Protein 1XKS (pdb70)

Foldseek 3Di:
DFDFWDKADAAEDDDPVVVCLLVVDDLVFAWFKDCDQVQKIWIQGAFKIKIWGRHNDPDDVVTDIAIAGHDDDPDRFYNQQKEWAADCCQRIKIWGAGQQFKIWIGNHVVDRVDIAIDGDVWGWDHWYQAPLRWIWIATQLQFIKIWDQDPVRDIDIDTADVRNGHVRFGWQDWDADHVQQKIWTQGFQWIWIWHDDNPHTDTFEIDRVCVVCLCVVLCVPCVVPPPSVVQSVQKDKGWHEWDAAPLGIWIWMWMWHVPDVQIKIWIWIKGWHDDGHDTDNDIDIDTAPPIGGCDDPVPPDWYWEQLHRPQQWIWIDDFFWIWIGGTDPNPRGDDTDIGTQHPDSKTFNYWYYHPSWTWTQMSVRGIITIDTPD

Organism: Homo sapiens (NCBI:txid9606)

CATH classification: 2.130.10.10

Nearest PDB structures (foldseek):
  7tbj-assembly1_S1  TM=1.003E+00  e=4.739E-74  Homo sapiens
  1xks-assembly1_A  TM=1.003E+00  e=6.433E-74  Homo sapiens
  6lk8-assembly1_J  TM=9.858E-01  e=8.945E-57  Xenopus laevis
  6lk8-assembly1_j  TM=9.858E-01  e=8.945E-57  Xenopus laevis
  7wb4-assembly1_P  TM=9.899E-01  e=2.021E-56  Xenopus laevis

InterPro domains:
  IPR007187 Nucleoporin, Nup133/Nup155-like, C-terminal [PF03177] (739-1062)
  IPR015943 WD40/YVTN repeat-like-containing domain superfamily [G3DSA:2.130.10.10] (65-477)
  IPR037624 Nuclear pore complex protein Nup133-like [PTHR13405] (44-1151)

Solvent-accessible surface area: 17121 Å² total; per-residue (Å²): 146,26,119,50,1,38,55,107,97,32,32,28,108,32,26,114,73,0,86,102,6,18,116,121,19,126,71,78,32,81,9,32,17,34,16,28,95,44,10,20,0,0,0,5,2,106,100,56,0,2,0,4,83,2,29,111,43,104,84,118,183,94,76,31,32,55,59,2,102,4,7,116,29,143,115,118,31,6,3,67,1,3,5,4,14,71,79,159,50,138,50,2,12,0,0,1,1,2,67,81,1,38,2,20,22,0,70,16,0,41,25,48,140,85,77,47,99,27,164,45,182,73,66,5,19,40,9,28,27,8,52,41,40,0,0,0,0,0,1,46,16,9,26,0,2,0,0,29,30,80,132,93,27,154,20,71,68,51,62,0,51,137,4,119,11,143,149,72,56,65,16,32,10,19,21,47,6,192,82,141,32,2,0,8,3,0,5,36,24,24,0,9,24,7,75,14,72,86,69,49,16,145,37,22,10,60,15,58,0,46,189,38,0,108,79,49,0,4,72,47,36,11,24,119,93,127,79,20,121,82,10,64,99,38,25,48,16,72,5,37,5,0,57,35,2,69,56,17,0,0,0,0,1,0,0,8,24,86,80,32,144,103,26,43,8,40,2,0,1,0,7,5,41,39,77,55,66,141,49,59,142,74,34,63,33,49,51,9,98,26,52,31,92,64,138,40,84,132,110,11,114,12,84,2,11,24,20,58,94,73,32,21,1,0,7,0,28,28,128,50,4,0,17,1,2,12,0,13,126,22,93,62,26,50,61,71,18,102,10,74,11,82,56,173,59,23,15,10,21,8,18,10,28,11,82,36,39,11,0,1,0,0,54,84,58,4,5,5,6,2,44,34,126,135

Secondary structure (DSSP, 8-state):
--SSEEEEE-SSPPPHHHHHHHHH--TTS-EEEEE-TTSEEEEEETTEEEEEE--SS--GGG--EEEEEPPP-SSPP-GGGEEEEE---TTEEEEEE-TT-EEEEES-TT-TT--EEEE----EEEEEEETTTEEEEEETT--EEEEEE-TTS-EEEEEPTT--------EEEEEEETTTTEEEEEESSEEEEEEE-SS-EEEEEEEEHHHHHHHHHHHHHHTTSTTHHHHHTT-EEEEEEEEEETTEEEEEEEEE-TTSSS-BEEEEEEEE--BTTB--S-EEEEE-S--PBP--GGG---EEE---SSSSEEEEE-SSEEEEEE-TT-TTPPPPEEEE--GGG--EEEEEEETTEEEEEETTTEEEEEEE--

Structure (mmCIF, N/CA/C/O backbone):
data_1XKS
#
_entry.id   1XKS
#
_cell.length_a   84.588
_cell.length_b   84.588
_cell.length_c   139.048
_cell.angle_alpha   90.00
_cell.angle_beta   90.00
_cell.angle_gamma   90.00
#
_symmetry.space_group_name_H-M   'P 43 21 2'
#
loop_
_entity.id
_entity.type
_entity.pdbx_description
1 polymer 'Nuclear pore complex protein Nup133'
2 water water
#
loop_
_atom_site.group_PDB
_atom_site.id
_atom_site.type_symbol
_atom_site.label_atom_id
_atom_site.label_alt_id
_atom_site.label_comp_id
_atom_site.label_asym_id
_atom_site.label_entity_id
_atom_site.label_seq_id
_atom_site.pdbx_PDB_ins_code
_atom_site.Cartn_x
_atom_site.Cartn_y
_atom_site.Cartn_z
_atom_site.occupancy
_atom_site.B_iso_or_equiv
_atom_site.auth_seq_id
_atom_site.auth_comp_id
_atom_site.auth_asym_id
_atom_site.auth_atom_id
_atom_site.pdbx_PDB_model_num
ATOM 1 N N . GLU A 1 11 ? -35.392 31.995 49.336 1.00 133.52 75 GLU A N 1
ATOM 2 C CA . GLU A 1 11 ? -34.310 30.999 49.572 1.00 126.55 75 GLU A CA 1
ATOM 3 C C . GLU A 1 11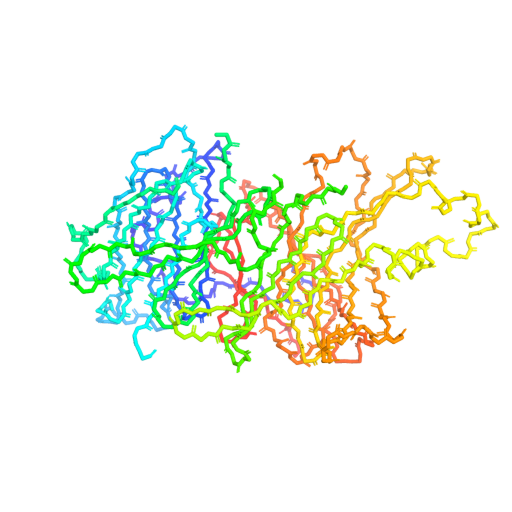 ? -32.919 31.538 49.104 1.00 123.62 75 GLU A C 1
ATOM 4 O O . GLU A 1 11 ? -32.763 32.757 48.913 1.00 126.24 75 GLU A O 1
ATOM 6 N N . SER A 1 12 ? -31.920 30.634 48.981 1.00 116.13 76 SER A N 1
ATOM 7 C CA . SER A 1 12 ? -30.688 30.915 48.233 1.00 110.68 76 SER A CA 1
ATOM 8 C C . SER A 1 12 ? -30.972 30.786 46.733 1.00 112.72 76 SER A C 1
ATOM 9 O O . SER A 1 12 ? -31.951 30.180 46.310 1.00 115.40 76 SER A O 1
ATOM 12 N N . VAL A 1 13 ? -30.110 31.361 45.917 1.00 110.26 77 VAL A N 1
ATOM 13 C CA . VAL A 1 13 ? -30.356 31.352 44.487 1.00 113.62 77 VAL A CA 1
ATOM 14 C C . VAL A 1 13 ? -29.886 30.033 43.843 1.00 109.37 77 VAL A C 1
ATOM 15 O O . VAL A 1 13 ? -30.624 29.365 43.110 1.00 111.40 77 VAL A O 1
ATOM 19 N N . ASN A 1 14 ? -28.645 29.671 44.147 1.00 100.64 78 ASN A N 1
ATOM 20 C CA . ASN A 1 14 ? -27.994 28.585 43.457 1.00 97.47 78 ASN A CA 1
ATOM 21 C C . ASN A 1 14 ? -27.802 27.360 44.316 1.00 90.77 78 ASN A C 1
ATOM 22 O O . ASN A 1 14 ? -27.309 26.356 43.828 1.00 90.76 78 ASN A O 1
ATOM 27 N N . TYR A 1 15 ? -28.227 27.422 45.571 1.00 85.24 79 TYR A N 1
ATOM 28 C CA . TYR A 1 15 ? -27.918 26.349 46.514 1.00 78.97 79 TYR A CA 1
ATOM 29 C C . TYR A 1 15 ? -29.105 25.952 47.331 1.00 80.46 79 TYR A C 1
ATOM 30 O O . TYR A 1 15 ? -29.887 26.802 47.737 1.00 82.25 79 TYR A O 1
ATOM 39 N N . ASP A 1 16 ? -29.219 24.648 47.590 1.00 81.58 80 ASP A N 1
ATOM 40 C CA . ASP A 1 16 ? -30.123 24.153 48.620 1.00 81.43 80 ASP A CA 1
ATOM 41 C C . ASP A 1 16 ? -29.326 24.069 49.928 1.00 76.19 80 ASP A C 1
ATOM 42 O O . ASP A 1 16 ? -28.218 23.533 49.977 1.00 69.73 80 ASP A O 1
ATOM 47 N N . VAL A 1 17 ? -29.956 24.561 50.987 1.00 73.87 81 VAL A N 1
ATOM 48 C CA . VAL A 1 17 ? -29.413 24.544 52.284 1.00 68.13 81 VAL A CA 1
ATOM 49 C C . VAL A 1 17 ? -30.391 23.752 53.126 1.00 67.19 81 VAL A C 1
ATOM 50 O O . VAL A 1 17 ? -31.430 24.253 53.518 1.00 68.40 81 VAL A O 1
ATOM 54 N N . LYS A 1 18 ? -30.048 22.506 53.420 1.00 64.69 82 LYS A N 1
ATOM 55 C CA . LYS A 1 18 ? -30.939 21.666 54.209 1.00 62.59 82 LYS A CA 1
ATOM 56 C C . LYS A 1 18 ? -30.281 20.755 55.198 1.00 59.34 82 LYS A C 1
ATOM 57 O O . LYS A 1 18 ? -29.066 20.454 55.138 1.00 56.60 82 LYS A O 1
ATOM 63 N N . THR A 1 19 ? -3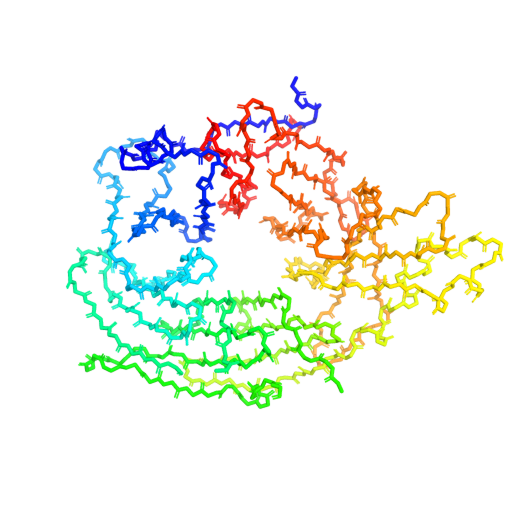1.115 20.322 56.121 1.00 57.10 83 THR A N 1
ATOM 64 C CA . THR A 1 19 ? -30.721 19.404 57.125 1.00 57.31 83 THR A CA 1
ATOM 65 C C . THR A 1 19 ? -29.901 18.269 56.558 1.00 53.87 83 THR A C 1
ATOM 66 O O . THR A 1 19 ? -30.264 17.642 55.577 1.00 55.98 83 THR A O 1
ATOM 70 N N . PHE A 1 20 ? -28.750 18.043 57.187 1.00 52.38 84 PHE A N 1
ATOM 71 C CA . PHE A 1 20 ? -27.861 16.962 56.781 1.00 49.27 84 PHE A CA 1
ATOM 72 C C . PHE A 1 20 ? -27.933 15.913 57.895 1.00 49.24 84 PHE A C 1
ATOM 73 O O . PHE A 1 20 ? -27.819 16.282 59.059 1.00 46.37 84 PHE A O 1
ATOM 81 N N . GLY A 1 21 ? -28.158 14.658 57.516 1.00 50.52 85 GLY A N 1
ATOM 82 C CA . GLY A 1 21 ? -28.158 13.558 58.439 1.00 53.77 85 GLY A CA 1
ATOM 83 C C . GLY A 1 21 ? -29.524 13.460 59.119 1.00 56.29 85 GLY A C 1
ATOM 84 O O . GLY A 1 21 ? -30.499 14.176 58.809 1.00 56.89 85 GLY A O 1
ATOM 85 N N . SER A 1 22 ? -29.557 12.603 60.090 1.00 57.56 86 SER A N 1
ATOM 86 C CA . SER A 1 22 ? -30.761 12.324 60.836 1.00 60.46 86 SER A CA 1
ATOM 87 C C . SER A 1 22 ? -30.896 13.267 62.028 1.00 59.74 86 SER A C 1
ATOM 88 O O . SER A 1 22 ? -30.024 14.116 62.255 1.00 59.67 86 SER A O 1
ATOM 91 N N . SER A 1 23 ? -31.990 13.099 62.773 1.00 60.78 87 SER A N 1
ATOM 92 C CA . SER A 1 23 ? -32.336 13.913 63.917 1.00 61.19 87 SER A CA 1
ATOM 93 C C . SER A 1 23 ? -31.120 13.865 64.821 1.00 60.68 87 SER A C 1
ATOM 94 O O . SER A 1 23 ? -30.435 12.838 64.907 1.00 61.42 87 SER A O 1
ATOM 97 N N . LEU A 1 24 ? -30.822 15.003 65.430 1.00 62.22 88 LEU A N 1
ATOM 98 C CA . LEU A 1 24 ? -29.716 15.111 66.325 1.00 60.68 88 LEU A CA 1
ATOM 99 C C . LEU A 1 24 ? -30.040 14.356 67.626 1.00 62.82 88 LEU A C 1
ATOM 100 O O . LEU A 1 24 ? -31.219 14.193 68.007 1.00 64.29 88 LEU A O 1
ATOM 105 N N . PRO A 1 25 ? -28.985 13.911 68.320 1.00 59.91 89 PRO A N 1
ATOM 106 C CA . PRO A 1 25 ? -29.053 13.270 69.616 1.00 62.77 89 PRO A CA 1
ATOM 107 C C . PRO A 1 25 ? -29.792 14.196 70.634 1.00 69.70 89 PRO A C 1
ATOM 108 O O . PRO A 1 25 ? -29.680 15.447 70.576 1.00 67.18 89 PRO A O 1
ATOM 112 N N . VAL A 1 26 ? -30.530 13.581 71.547 1.00 74.12 90 VAL A N 1
ATOM 113 C CA . VAL A 1 26 ? -31.323 14.311 72.520 1.00 82.98 90 VAL A CA 1
ATOM 114 C C . VAL A 1 26 ? -30.440 15.305 73.287 1.00 84.63 90 VAL A C 1
ATOM 115 O O . VAL A 1 26 ? -30.818 16.466 73.504 1.00 85.64 90 VAL A O 1
ATOM 119 N N . LYS A 1 27 ? -29.243 14.837 73.662 1.00 83.77 91 LYS A N 1
ATOM 120 C CA . LYS A 1 27 ? -28.275 15.663 74.390 1.00 85.20 91 LYS A CA 1
ATOM 121 C C . LYS A 1 27 ? -27.874 16.915 73.621 1.00 81.72 91 LYS A C 1
ATOM 122 O O . LYS A 1 27 ? -27.658 17.964 74.188 1.00 81.37 91 LYS A O 1
ATOM 128 N N . VAL A 1 28 ? -27.798 16.794 72.303 1.00 77.15 92 VAL A N 1
ATOM 129 C CA . VAL A 1 28 ? -27.421 17.941 71.488 1.00 75.32 92 VAL A CA 1
ATOM 130 C C . VAL A 1 28 ? -28.582 18.922 71.375 1.00 82.88 92 VAL A C 1
ATOM 131 O O . VAL A 1 28 ? -28.400 20.147 71.485 1.00 83.46 92 VAL A O 1
ATOM 135 N N . MET A 1 29 ? -29.759 18.356 71.142 1.00 88.76 93 MET A N 1
ATOM 136 C CA . MET A 1 29 ? -31.014 19.093 71.144 1.00 98.26 93 MET A CA 1
ATOM 137 C C . MET A 1 29 ? -31.163 19.955 72.380 1.00 102.93 93 MET A C 1
ATOM 138 O O . MET A 1 29 ? -31.336 21.137 72.246 1.00 104.37 93 MET A O 1
ATOM 143 N N . GLU A 1 30 ? -31.073 19.367 73.568 1.00 105.97 94 GLU A N 1
ATOM 144 C CA . GLU A 1 30 ? -31.135 20.139 74.808 1.00 114.65 94 GLU A CA 1
ATOM 145 C C . GLU A 1 30 ? -30.187 21.309 74.785 1.00 113.55 94 GLU A C 1
ATOM 146 O O . GLU A 1 30 ? -30.598 22.458 74.799 1.00 117.61 94 GLU A O 1
ATOM 152 N N . ALA A 1 31 ? -28.906 20.995 74.740 1.00 108.67 95 ALA A N 1
ATOM 153 C CA . ALA A 1 31 ? -27.884 22.010 74.694 1.00 108.70 95 ALA A CA 1
ATOM 154 C C . ALA A 1 31 ? -28.202 23.176 73.767 1.00 111.30 95 ALA A C 1
ATOM 155 O O . ALA A 1 31 ? -27.933 24.328 74.112 1.00 114.11 95 ALA A O 1
ATOM 157 N N . LEU A 1 32 ? -28.763 22.883 72.599 1.00 110.78 96 LEU A N 1
ATOM 158 C CA . LEU A 1 32 ? -29.062 23.928 71.645 1.00 114.78 96 LEU A CA 1
ATOM 159 C C . LEU A 1 32 ? -30.292 24.713 72.075 1.00 124.11 96 LEU A C 1
ATOM 160 O O . LEU A 1 32 ? -30.246 25.929 72.171 1.00 127.18 96 LEU A O 1
ATOM 165 N N . THR A 1 33 ? -31.381 23.989 72.331 1.00 128.78 97 THR A N 1
ATOM 166 C CA . THR A 1 33 ? -32.660 24.549 72.800 1.00 139.34 97 THR A CA 1
ATOM 167 C C . THR A 1 33 ? -32.506 25.313 74.121 1.00 145.77 97 THR A C 1
ATOM 168 O O . THR A 1 33 ? -33.131 26.353 74.305 1.00 153.34 97 THR A O 1
ATOM 172 N N . LEU A 1 34 ? -31.673 24.790 75.025 1.00 143.35 98 LEU A N 1
ATOM 173 C CA . LEU A 1 34 ? -31.293 25.510 76.247 1.00 147.92 98 LEU A CA 1
ATOM 174 C C . LEU A 1 34 ? -30.327 26.701 75.999 1.00 147.24 98 LEU A C 1
ATOM 175 O O . LEU A 1 34 ? -30.532 27.775 76.568 1.00 154.87 98 LEU A O 1
ATOM 180 N N . ALA A 1 35 ? -29.285 26.537 75.170 1.00 139.50 99 ALA A N 1
ATOM 181 C CA . ALA A 1 35 ? -28.353 27.664 74.897 1.00 138.29 99 ALA A CA 1
ATOM 182 C C . ALA A 1 35 ? -29.006 29.047 74.609 1.00 146.23 99 ALA A C 1
ATOM 183 O O . ALA A 1 35 ? -29.973 29.161 73.850 1.00 148.92 99 ALA A O 1
ATOM 185 N N . GLU A 1 36 ? -28.446 30.086 75.226 1.00 149.62 100 GLU A N 1
ATOM 186 C CA . GLU A 1 36 ? -28.877 31.464 75.020 1.00 157.82 100 GLU A CA 1
ATOM 187 C C . GLU A 1 36 ? -27.802 32.231 74.243 1.00 154.22 100 GLU A C 1
ATOM 188 O O . GLU A 1 36 ? -26.607 32.074 74.508 1.00 148.00 100 GLU A O 1
ATOM 194 N N . VAL A 1 37 ? -28.223 33.088 73.313 1.00 158.33 101 VAL A N 1
ATOM 195 C CA . VAL A 1 37 ? -27.277 33.893 72.521 0.00 127.68 101 VAL A CA 1
ATOM 196 C C . VAL A 1 37 ? -26.172 34.625 73.303 1.00 155.22 101 VAL A C 1
ATOM 197 O O . VAL A 1 37 ? -25.275 35.230 72.715 1.00 153.33 101 VAL A O 1
ATOM 198 N N . ASP A 1 38 ? -26.252 34.612 74.631 1.00 157.09 102 ASP A N 1
ATOM 199 C CA . ASP A 1 38 ? -25.090 34.951 75.453 0.00 124.45 102 ASP A CA 1
ATOM 200 C C . ASP A 1 38 ? -24.089 33.794 75.385 1.00 141.10 102 ASP A C 1
ATOM 201 O O . ASP A 1 38 ? -22.877 34.018 75.390 1.00 135.64 102 ASP A O 1
ATOM 202 N N . ASP A 1 39 ? -24.603 32.558 75.298 1.00 136.65 103 ASP A N 1
ATOM 203 C CA . ASP A 1 39 ? -23.752 31.337 75.334 1.00 127.82 103 ASP A CA 1
ATOM 204 C C . ASP A 1 39 ? -22.860 31.147 74.107 1.00 119.85 103 ASP A C 1
ATOM 205 O O . ASP A 1 39 ? -23.311 31.194 72.961 1.00 120.23 103 ASP A O 1
ATOM 210 N N . GLN A 1 40 ? -21.577 30.951 74.373 1.00 113.07 104 GLN A N 1
ATOM 211 C CA . GLN A 1 40 ? -20.627 30.629 73.338 1.00 104.69 104 GLN A CA 1
ATOM 212 C C . GLN A 1 40 ? -20.676 29.131 73.083 1.00 95.05 104 GLN A C 1
ATOM 213 O O . GLN A 1 40 ? -20.344 28.365 73.960 1.00 94.33 104 GLN A O 1
ATOM 219 N N . LEU A 1 41 ? -21.121 28.712 71.905 1.00 88.98 105 LEU A N 1
ATOM 220 C CA . LEU A 1 41 ? -21.011 27.291 71.514 1.00 78.65 105 LEU A CA 1
ATOM 221 C C . LEU A 1 41 ? -20.074 27.108 70.324 1.00 71.33 105 LEU A C 1
ATOM 222 O O . LEU A 1 41 ? -20.058 27.907 69.374 1.00 74.27 105 LEU A O 1
ATOM 227 N N . THR A 1 42 ? -19.280 26.052 70.375 1.00 62.02 106 THR A N 1
ATOM 228 C CA . THR A 1 42 ? -18.354 25.803 69.325 1.00 53.53 106 THR A CA 1
ATOM 229 C C . THR A 1 42 ? -18.473 24.321 69.052 1.00 50.31 106 THR A C 1
ATOM 230 O O . THR A 1 42 ? -18.901 23.534 69.896 1.00 46.67 106 THR A O 1
ATOM 234 N N . ILE A 1 43 ? -18.102 23.955 67.844 1.00 47.86 107 ILE A N 1
ATOM 235 C CA . ILE A 1 43 ? -18.278 22.639 67.429 1.00 46.23 107 ILE A CA 1
ATOM 236 C C . ILE A 1 43 ? -17.094 22.279 66.573 1.00 46.13 107 ILE A C 1
ATOM 237 O O . ILE A 1 43 ? -16.542 23.110 65.860 1.00 46.94 107 ILE A O 1
ATOM 242 N N . ASN A 1 44 ? -16.644 21.034 66.722 1.00 43.68 108 ASN A N 1
ATOM 243 C CA . ASN A 1 44 ? -15.645 20.486 65.869 1.00 43.87 108 ASN A CA 1
ATOM 244 C C . ASN A 1 44 ? -16.341 19.441 65.005 1.00 42.59 108 ASN A C 1
ATOM 245 O O . ASN A 1 44 ? -16.791 18.410 65.479 1.00 40.98 108 ASN A O 1
ATOM 250 N N . ILE A 1 45 ? -16.436 19.696 63.726 1.00 43.69 109 ILE A N 1
ATOM 251 C CA . ILE A 1 45 ? -16.987 18.710 62.846 1.00 46.34 109 ILE A CA 1
ATOM 252 C C . ILE A 1 45 ? -15.816 17.949 62.181 1.00 50.19 109 ILE A C 1
ATOM 253 O O . ILE A 1 45 ? -15.100 18.524 61.378 1.00 50.31 109 ILE A O 1
ATOM 258 N N . ASP A 1 46 ? -15.641 16.663 62.509 1.00 50.35 110 ASP A N 1
ATOM 259 C CA . ASP A 1 46 ? -14.435 15.928 62.106 1.00 53.76 110 ASP A CA 1
ATOM 260 C C . ASP A 1 46 ? -14.584 15.153 60.797 1.00 59.31 110 ASP A C 1
ATOM 261 O O . ASP A 1 46 ? -15.630 14.525 60.559 1.00 59.09 110 ASP A O 1
ATOM 266 N N . GLU A 1 47 ? -13.516 15.183 59.980 1.00 63.32 111 GLU A N 1
ATOM 267 C CA . GLU A 1 47 ? -13.466 14.517 58.690 1.00 69.77 111 GLU A CA 1
ATOM 268 C C . GLU A 1 47 ? -13.907 13.067 58.839 1.00 69.77 111 GLU A C 1
ATOM 269 O O . GLU A 1 47 ? -14.508 12.525 57.924 1.00 73.34 111 GLU A O 1
ATOM 271 N N . GLY A 1 48 ? -13.692 12.469 60.028 1.00 65.84 112 GLY A N 1
ATOM 272 C CA . GLY A 1 48 ? -14.018 11.044 60.266 1.00 61.34 112 GLY A CA 1
ATOM 273 C C . GLY A 1 48 ? -15.493 10.781 60.322 1.00 59.58 112 GLY A C 1
ATOM 274 O O . GLY A 1 48 ? -15.902 9.668 60.321 1.00 62.44 112 GLY A O 1
ATOM 275 N N . GLY A 1 49 ? -16.336 11.795 60.435 1.00 58.12 113 GLY A N 1
ATOM 276 C CA . GLY A 1 49 ? -17.790 11.559 60.536 1.00 54.34 113 GLY A CA 1
ATOM 277 C C . GLY A 1 49 ? -18.377 11.753 61.920 1.00 50.57 113 GLY A C 1
ATOM 278 O O . GLY A 1 49 ? -19.544 11.381 62.171 1.00 49.18 113 GLY A O 1
ATOM 279 N N . TRP A 1 50 ? -17.551 12.261 62.831 1.00 47.18 114 TRP A N 1
ATOM 280 C CA . TRP A 1 50 ? -17.961 12.494 64.204 1.00 45.20 114 TRP A CA 1
ATOM 281 C C . TRP A 1 50 ? -18.011 14.022 64.475 1.00 43.24 114 TRP A C 1
ATOM 282 O O . TRP A 1 50 ? -17.201 14.775 63.908 1.00 43.34 114 TRP A O 1
ATOM 293 N N . ALA A 1 51 ? -18.940 14.477 65.335 1.00 40.90 115 ALA A N 1
ATOM 294 C CA . ALA A 1 51 ? -18.998 15.878 65.721 1.00 39.18 115 ALA A CA 1
ATOM 295 C C . ALA A 1 51 ? -18.813 16.005 67.213 1.00 39.71 115 ALA A C 1
ATOM 296 O O . ALA A 1 51 ? -19.247 15.131 67.982 1.00 37.60 115 ALA A O 1
ATOM 298 N N . CYS A 1 52 ? -18.161 17.106 67.636 1.00 39.98 116 CYS A N 1
ATOM 299 C CA . CYS A 1 52 ? -18.000 17.445 69.047 1.00 37.75 116 CYS A CA 1
ATOM 300 C C . CYS A 1 52 ? -18.576 18.827 69.374 1.00 39.48 116 CYS A C 1
ATOM 301 O O . CYS A 1 52 ? -18.105 19.812 68.829 1.00 38.87 116 CYS A O 1
ATOM 304 N N . LEU A 1 53 ? -19.535 18.902 70.286 1.00 37.45 117 LEU A N 1
ATOM 305 C CA . LEU A 1 53 ? -20.110 20.168 70.670 1.00 43.86 117 LEU A CA 1
ATOM 306 C C . LEU A 1 53 ? -19.642 20.589 72.045 1.00 43.87 117 LEU A C 1
ATOM 307 O O . LEU A 1 53 ? -19.832 19.850 72.982 1.00 44.05 117 LEU A O 1
ATOM 312 N N . VAL A 1 54 ? -18.962 21.708 72.153 1.00 47.16 118 VAL A N 1
ATOM 313 C CA . VAL A 1 54 ? -18.396 22.118 73.423 1.00 50.59 118 VAL A CA 1
ATOM 314 C C . VAL A 1 54 ? -19.412 23.056 74.009 1.00 61.33 118 VAL A C 1
ATOM 315 O O . VAL A 1 54 ? -19.730 24.143 73.471 1.00 65.10 118 VAL A O 1
ATOM 319 N N . CYS A 1 55 ? -20.022 22.597 75.074 1.00 69.31 119 CYS A N 1
ATOM 320 C CA . CYS A 1 55 ? -21.192 23.310 75.527 1.00 80.97 119 CYS A CA 1
ATOM 321 C C . CYS A 1 55 ? -21.057 23.528 77.034 1.00 85.79 119 CYS A C 1
ATOM 322 O O . CYS A 1 55 ? -21.218 22.573 77.804 1.00 87.38 119 CYS A O 1
ATOM 325 N N . LYS A 1 56 ? -20.757 24.769 77.454 1.00 91.55 120 LYS A N 1
ATOM 326 C CA . LYS A 1 56 ? -20.492 25.081 78.882 1.00 94.25 120 LYS A CA 1
ATOM 327 C C . LYS A 1 56 ? -19.444 24.105 79.286 1.00 89.81 120 LYS A C 1
ATOM 328 O O . LYS A 1 56 ? -18.437 24.016 78.573 1.00 87.19 120 LYS A O 1
ATOM 334 N N . GLU A 1 57 ? -19.681 23.325 80.345 1.00 90.48 121 GLU A N 1
ATOM 335 C CA . GLU A 1 57 ? -18.625 22.449 80.856 1.00 87.28 121 GLU A CA 1
ATOM 336 C C . GLU A 1 57 ? -18.608 20.998 80.418 1.00 82.56 121 GLU A C 1
ATOM 337 O O . GLU A 1 57 ? -17.911 20.174 81.013 1.00 83.72 121 GLU A O 1
ATOM 343 N N . LYS A 1 58 ? -19.348 20.670 79.364 1.00 77.34 122 LYS A N 1
ATOM 344 C CA . LYS A 1 58 ? -19.188 19.389 78.747 1.00 70.03 122 LYS A CA 1
ATOM 345 C C . LYS A 1 58 ? -19.093 19.369 77.219 1.00 64.28 122 LYS A C 1
ATOM 346 O O . LYS A 1 58 ? -19.448 20.316 76.483 1.00 59.31 122 LYS A O 1
ATOM 352 N N . LEU A 1 59 ? -18.614 18.204 76.793 1.00 54.62 123 LEU A N 1
ATOM 353 C CA . LEU A 1 59 ? -18.314 17.971 75.470 1.00 50.65 123 LEU A CA 1
ATOM 354 C C . LEU A 1 59 ? -19.306 16.918 75.132 1.00 48.42 123 LEU A C 1
ATOM 355 O O . LEU A 1 59 ? -19.379 15.911 75.815 1.00 46.57 123 LEU A O 1
ATOM 360 N N . ILE A 1 60 ? -20.081 17.149 74.094 1.00 46.27 124 ILE A N 1
ATOM 361 C CA . ILE A 1 60 ? -20.950 16.078 73.653 1.00 47.07 124 ILE A CA 1
ATOM 362 C C . ILE A 1 60 ? -20.419 15.666 72.376 1.00 42.84 124 ILE A C 1
ATOM 363 O O . ILE A 1 60 ? -20.173 16.511 71.478 1.00 43.91 124 ILE A O 1
ATOM 368 N N . ILE A 1 61 ? -20.175 14.380 72.255 1.00 42.60 125 ILE A N 1
ATOM 369 C CA . ILE A 1 61 ? -19.615 13.871 71.023 1.00 38.16 125 ILE A CA 1
ATOM 370 C C . ILE A 1 61 ? -20.539 12.907 70.383 1.00 40.00 125 ILE A C 1
ATOM 371 O O . ILE A 1 61 ? -20.934 11.947 71.034 1.00 41.80 125 ILE A O 1
ATOM 376 N N . TRP A 1 62 ? -20.766 13.027 69.055 1.00 39.15 126 TRP A N 1
ATOM 377 C CA . TRP A 1 62 ? -21.672 12.089 68.452 1.00 40.77 126 TRP A CA 1
ATOM 378 C C . TRP A 1 62 ? -21.306 11.752 67.014 1.00 42.17 126 TRP A C 1
ATOM 379 O O . TRP A 1 62 ? -20.683 12.534 66.312 1.00 42.37 126 TRP A O 1
ATOM 390 N N . LYS A 1 63 ? -21.704 10.579 66.550 1.00 44.26 127 LYS A N 1
ATOM 391 C CA . LYS A 1 63 ? -21.364 10.186 65.196 1.00 45.55 127 LYS A CA 1
ATOM 392 C C . LYS A 1 63 ? -22.403 10.801 64.277 1.00 42.84 127 LYS A C 1
ATOM 393 O O . LYS A 1 63 ? -23.600 10.630 64.513 1.00 42.92 127 LYS A O 1
ATOM 399 N N . ILE A 1 64 ? -22.005 11.515 63.240 1.00 41.45 128 ILE A N 1
ATOM 400 C CA . ILE A 1 64 ? -23.004 12.178 62.413 1.00 43.84 128 ILE A CA 1
ATOM 401 C C . ILE A 1 64 ? -23.811 11.025 61.766 1.00 50.72 128 ILE A C 1
ATOM 402 O O . ILE A 1 64 ? -23.292 10.106 61.047 1.00 52.11 128 ILE A O 1
ATOM 407 N N . ALA A 1 65 ? -25.117 11.052 61.979 1.00 52.59 129 ALA A N 1
ATOM 408 C CA . ALA A 1 65 ? -25.835 9.833 61.665 1.00 54.74 129 ALA A CA 1
ATOM 409 C C . ALA A 1 65 ? -26.292 10.010 60.252 1.00 55.43 129 ALA A C 1
ATOM 410 O O . ALA A 1 65 ? -27.278 10.691 60.010 1.00 60.65 129 ALA A O 1
ATOM 412 N N . LEU A 1 66 ? -25.591 9.437 59.284 1.00 60.60 130 LEU A N 1
ATOM 413 C CA . LEU A 1 66 ? -26.068 9.526 57.906 1.00 65.47 130 LEU A CA 1
ATOM 414 C C . LEU A 1 66 ? -27.343 8.653 57.792 1.00 68.85 130 LEU A C 1
ATOM 415 O O . LEU A 1 66 ? -28.264 8.979 57.027 1.00 70.57 130 LEU A O 1
ATOM 420 N N . SER A 1 67 ? -27.355 7.544 58.564 1.00 67.99 131 SER A N 1
ATOM 421 C CA . SER A 1 67 ? -28.512 6.670 58.726 1.00 68.13 131 SER A CA 1
ATOM 422 C C . SER A 1 67 ? -29.259 6.977 60.063 1.00 65.57 131 SER A C 1
ATOM 423 O O . SER A 1 67 ? -28.628 7.213 61.100 1.00 62.39 131 SER A O 1
ATOM 426 N N . PRO A 1 68 ? -30.602 6.976 60.014 1.00 64.40 132 PRO A N 1
ATOM 427 C CA . PRO A 1 68 ? -31.590 7.202 61.061 1.00 64.22 132 PRO A CA 1
ATOM 428 C C . PRO A 1 68 ? -31.688 6.074 62.097 1.00 68.33 132 PRO A C 1
ATOM 429 O O . PRO A 1 68 ? -32.256 6.256 63.199 1.00 69.90 132 PRO A O 1
ATOM 433 N N . ILE A 1 69 ? -31.073 4.945 61.784 1.00 69.69 133 ILE A N 1
ATOM 434 C CA . ILE A 1 69 ? -31.215 3.739 62.587 1.00 74.26 133 ILE A CA 1
ATOM 435 C C . ILE A 1 69 ? -30.636 3.832 63.970 1.00 74.31 133 ILE A C 1
ATOM 436 O O . ILE A 1 69 ? -29.436 4.130 64.126 1.00 71.87 133 ILE A O 1
ATOM 441 N N . THR A 1 70 ? -31.488 3.512 64.957 1.00 76.51 134 THR A N 1
ATOM 442 C CA . THR A 1 70 ? -31.132 3.679 66.361 1.00 78.94 134 THR A CA 1
ATOM 443 C C . THR A 1 70 ? -29.949 2.856 66.857 1.00 78.26 134 THR A C 1
ATOM 444 O O . THR A 1 70 ? -29.146 3.356 67.613 1.00 76.79 134 THR A O 1
ATOM 448 N N . LYS A 1 71 ? -29.814 1.621 66.397 1.00 81.69 135 LYS A N 1
ATOM 449 C CA . LYS A 1 71 ? -28.749 0.732 66.875 1.00 85.29 135 LYS A CA 1
ATOM 450 C C . LYS A 1 71 ? -27.390 1.197 66.349 1.00 82.97 135 LYS A C 1
ATOM 451 O O . LYS A 1 71 ? -26.340 0.747 66.790 1.00 84.90 135 LYS A O 1
ATOM 457 N N . LEU A 1 72 ? -27.433 2.105 65.381 1.00 81.27 136 LEU A N 1
ATOM 458 C CA . LEU A 1 72 ? -26.236 2.713 64.799 1.00 78.85 136 LEU A CA 1
ATOM 459 C C . LEU A 1 72 ? -25.868 3.989 65.554 1.00 75.67 136 LEU A C 1
ATOM 460 O O . LEU A 1 72 ? -24.752 4.530 65.395 1.00 73.52 136 LEU A O 1
ATOM 465 N N . SER A 1 73 ? -26.795 4.416 66.401 1.00 74.07 137 SER A N 1
ATOM 466 C CA . SER A 1 73 ? -26.720 5.733 67.070 1.00 74.43 137 SER A CA 1
ATOM 467 C C . SER A 1 73 ? -25.628 5.790 68.152 1.00 72.52 137 SER A C 1
ATOM 468 O O . SER A 1 73 ? -25.566 4.948 69.053 1.00 73.65 137 SER A O 1
ATOM 471 N N . VAL A 1 74 ? -24.728 6.754 68.048 1.00 68.60 138 VAL A N 1
ATOM 472 C CA . VAL A 1 74 ? -23.754 6.926 69.161 1.00 67.12 138 VAL A CA 1
ATOM 473 C C . VAL A 1 74 ? -23.656 8.380 69.592 1.00 60.88 138 VAL A C 1
ATOM 474 O O . VAL A 1 74 ? -23.443 9.248 68.757 1.00 58.71 138 VAL A O 1
ATOM 478 N N . CYS A 1 75 ? -23.781 8.621 70.883 1.00 60.11 139 CYS A N 1
ATOM 479 C CA . CYS A 1 75 ? -23.656 9.959 71.456 1.00 59.38 139 CYS A CA 1
ATOM 480 C C . CYS A 1 75 ? -23.125 9.909 72.879 1.00 61.84 139 CYS A C 1
ATOM 481 O O . CYS A 1 75 ? -23.799 9.367 73.776 1.00 64.57 139 CYS A O 1
ATOM 484 N N . LYS A 1 76 ? -21.927 10.448 73.097 1.00 58.94 140 LYS A N 1
ATOM 485 C CA . LYS A 1 76 ? -21.359 10.428 74.461 1.00 62.49 140 LYS A CA 1
ATOM 486 C C . LYS A 1 76 ? -21.113 11.788 75.026 1.00 58.23 140 LYS A C 1
ATOM 487 O O . LYS A 1 76 ? -20.794 12.687 74.304 1.00 54.76 140 LYS A O 1
ATOM 493 N N . GLU A 1 77 ? -21.261 11.932 76.331 1.00 61.27 141 GLU A N 1
ATOM 494 C CA . GLU A 1 77 ? -21.000 13.217 76.982 1.00 60.61 141 GLU A CA 1
ATOM 495 C C . GLU A 1 77 ? -19.756 13.055 77.823 1.00 60.75 141 GLU A C 1
ATOM 496 O O . GLU A 1 77 ? -19.658 12.067 78.497 1.00 62.76 141 GLU A O 1
ATOM 502 N N . LEU A 1 78 ? -18.760 13.940 77.690 1.00 57.05 142 LEU A N 1
ATOM 503 C CA . LEU A 1 78 ? -17.553 13.825 78.466 1.00 59.66 142 LEU A CA 1
ATOM 504 C C . LEU A 1 78 ? -17.428 15.057 79.332 1.00 64.36 142 LEU A C 1
ATOM 505 O O . LEU A 1 78 ? -17.795 16.136 78.932 1.00 64.48 142 LEU A O 1
ATOM 510 N N . GLN A 1 79 ? -16.890 14.868 80.524 1.00 70.49 143 GLN A N 1
ATOM 511 C CA . GLN A 1 79 ? -16.665 15.918 81.492 1.00 74.68 143 GLN A CA 1
ATOM 512 C C . GLN A 1 79 ? -15.352 16.610 81.183 1.00 70.71 143 GLN A C 1
ATOM 513 O O . GLN A 1 79 ? -14.317 15.984 81.163 1.00 68.27 143 GLN A O 1
ATOM 519 N N . LEU A 1 80 ? -15.407 17.919 80.961 1.00 71.14 144 LEU A N 1
ATOM 520 C CA . LEU A 1 80 ? -14.200 18.712 80.734 1.00 69.94 144 LEU A CA 1
ATOM 521 C C . LEU A 1 80 ? -13.383 19.008 81.994 1.00 73.30 144 LEU A C 1
ATOM 522 O O . LEU A 1 80 ? -13.911 19.106 83.080 1.00 76.76 144 LEU A O 1
ATOM 527 N N . PRO A 1 81 ? -12.055 19.097 81.817 1.00 74.10 145 PRO A N 1
ATOM 528 C CA . PRO A 1 81 ? -11.128 19.523 82.860 1.00 77.14 145 PRO A CA 1
ATOM 529 C C . PRO A 1 81 ? -11.408 20.984 83.164 1.00 81.25 145 PRO A C 1
ATOM 530 O O . PRO A 1 81 ? -11.438 21.813 82.239 1.00 79.16 145 PRO A O 1
ATOM 534 N N . PRO A 1 82 ? -11.651 21.308 84.448 1.00 89.35 146 PRO A N 1
ATOM 535 C CA . PRO A 1 82 ? -11.900 22.717 84.804 1.00 93.41 146 PRO A CA 1
ATOM 536 C C . PRO A 1 82 ? -10.879 23.716 84.190 1.00 89.47 146 PRO A C 1
ATOM 537 O O . PRO A 1 82 ? -9.673 23.394 83.993 1.00 84.49 146 PRO A O 1
ATOM 541 N N . SER A 1 83 ? -11.408 24.903 83.861 1.00 78.60 147 SER A N 1
ATOM 542 C CA . SER A 1 83 ? -10.618 26.019 83.380 1.00 76.65 147 SER A CA 1
ATOM 543 C C . SER A 1 83 ? -11.400 27.264 83.847 1.00 76.74 147 SER A C 1
ATOM 544 O O . SER A 1 83 ? -12.626 27.218 84.134 1.00 73.24 147 SER A O 1
ATOM 547 N N . ASP A 1 84 ? -10.698 28.392 83.871 1.00 77.41 148 ASP A N 1
ATOM 548 C CA . ASP A 1 84 ? -11.383 29.680 84.034 1.00 76.89 148 ASP A CA 1
ATOM 549 C C . ASP A 1 84 ? -11.814 30.249 82.749 1.00 73.44 148 ASP A C 1
ATOM 550 O O . ASP A 1 84 ? -12.666 31.151 82.763 1.00 72.52 148 ASP A O 1
ATOM 555 N N . PHE A 1 85 ? -11.229 29.730 81.651 1.00 83.00 149 PHE A N 1
ATOM 556 C CA . PHE A 1 85 ? -11.591 30.162 80.310 1.00 76.61 149 PHE A CA 1
ATOM 557 C C . PHE A 1 85 ? -12.627 29.242 79.765 1.00 70.38 149 PHE A C 1
ATOM 558 O O . PHE A 1 85 ? -12.790 28.128 80.231 1.00 66.65 149 PHE A O 1
ATOM 566 N N . HIS A 1 86 ? -13.415 29.785 78.847 1.00 68.91 150 HIS A N 1
ATOM 567 C CA . HIS A 1 86 ? -14.253 28.977 78.028 1.00 65.80 150 HIS A CA 1
ATOM 568 C C . HIS A 1 86 ? -13.406 27.896 77.323 1.00 59.25 150 HIS A C 1
ATOM 569 O O . HIS A 1 86 ? -12.275 28.101 76.922 1.00 51.83 150 HIS A O 1
ATOM 576 N N . TRP A 1 87 ? -13.987 26.716 77.260 1.00 56.93 151 TRP A N 1
ATOM 577 C CA . TRP A 1 87 ? -13.402 25.589 76.533 1.00 52.12 151 TRP A CA 1
ATOM 578 C C . TRP A 1 87 ? -13.734 25.834 75.063 1.00 50.87 151 TRP A C 1
ATOM 579 O O . TRP A 1 87 ? -14.664 26.569 74.694 1.00 52.39 151 TRP A O 1
ATOM 590 N N . SER A 1 88 ? -12.942 25.248 74.213 1.00 50.88 152 SER A N 1
ATOM 591 C CA . SER A 1 88 ? -13.023 25.551 72.759 1.00 50.58 152 SER A CA 1
ATOM 592 C C . SER A 1 88 ? -12.982 24.297 71.972 1.00 46.96 152 SER A C 1
ATOM 593 O O . SER A 1 88 ? -12.124 23.445 72.192 1.00 46.35 152 SER A O 1
ATOM 596 N N . ALA A 1 89 ? -13.900 24.168 71.024 1.00 45.92 153 ALA A N 1
ATOM 597 C CA . ALA A 1 89 ? -13.823 22.970 70.182 1.00 43.23 153 ALA A CA 1
ATOM 598 C C . ALA A 1 89 ? -12.525 22.953 69.329 1.00 39.62 153 ALA A C 1
ATOM 599 O O . ALA A 1 89 ? -12.119 21.906 68.985 1.00 36.96 153 ALA A O 1
ATOM 601 N N . ASP A 1 90 ? -11.862 24.095 69.115 1.00 38.74 154 ASP A N 1
ATOM 602 C CA . ASP A 1 90 ? -10.599 24.065 68.469 1.00 40.57 154 ASP A CA 1
ATOM 603 C C . ASP A 1 90 ? -9.581 23.319 69.347 1.00 41.41 154 ASP A C 1
ATOM 604 O O . ASP A 1 90 ? -8.504 23.017 68.820 1.00 38.16 154 ASP A O 1
ATOM 609 N N . LEU A 1 91 ? -9.850 23.156 70.666 1.00 37.20 155 LEU A N 1
ATOM 610 C CA . LEU A 1 91 ? -8.934 22.440 71.487 1.00 35.75 155 LEU A CA 1
ATOM 611 C C . LEU A 1 91 ? -9.420 21.061 71.814 1.00 34.91 155 LEU A C 1
ATOM 612 O O . LEU A 1 91 ? -9.050 20.523 72.866 1.00 40.14 155 LEU A O 1
ATOM 617 N N . VAL A 1 92 ? -10.188 20.440 70.939 1.00 35.25 156 VAL A N 1
ATOM 618 C CA . VAL A 1 92 ? -10.671 19.096 71.192 1.00 36.44 156 VAL A CA 1
ATOM 619 C C . VAL A 1 92 ? -10.344 18.296 69.891 1.00 38.17 156 VAL A C 1
ATOM 620 O O . VAL A 1 92 ? -10.627 18.825 68.796 1.00 37.47 156 VAL A O 1
ATOM 624 N N . ALA A 1 93 ? -9.753 17.089 69.997 1.00 34.03 157 ALA A N 1
ATOM 625 C CA . ALA A 1 93 ? -9.397 16.378 68.798 1.00 37.66 157 ALA A CA 1
ATOM 626 C C . ALA A 1 93 ? -9.795 14.879 68.953 1.00 41.12 157 ALA A C 1
ATOM 627 O O . ALA A 1 93 ? -9.648 14.307 70.053 1.00 39.52 157 ALA A O 1
ATOM 629 N N . LEU A 1 94 ? -10.281 14.248 67.875 1.00 43.64 158 LEU A N 1
ATOM 630 C CA . LEU A 1 94 ? -10.634 12.836 67.912 1.00 48.96 158 LEU A CA 1
ATOM 631 C C . LEU A 1 94 ? -9.555 12.029 67.202 1.00 53.77 158 LEU A C 1
ATOM 632 O O . LEU A 1 94 ? -8.993 12.528 66.242 1.00 55.03 158 LEU A O 1
ATOM 637 N N . SER A 1 95 ? -9.244 10.820 67.698 1.00 54.42 159 SER A N 1
ATOM 638 C CA . SER A 1 95 ? -8.285 9.985 67.048 1.00 59.81 159 SER A CA 1
ATOM 639 C C . SER A 1 95 ? -8.906 8.607 66.855 1.00 63.47 159 SER A C 1
ATOM 640 O O . SER A 1 95 ? -9.494 8.063 67.777 1.00 64.71 159 SER A O 1
ATOM 643 N N . TYR A 1 96 ? -8.862 8.079 65.645 1.00 68.81 160 TYR A N 1
ATOM 644 C CA . TYR A 1 96 ? -9.475 6.775 65.399 1.00 74.98 160 TYR A CA 1
ATOM 645 C C . TYR A 1 96 ? -8.434 5.678 65.136 1.00 81.00 160 TYR A C 1
ATOM 646 O O . TYR A 1 96 ? -7.453 5.904 64.423 1.00 81.35 160 TYR A O 1
ATOM 655 N N . SER A 1 97 ? -8.644 4.504 65.729 1.00 86.18 161 SER A N 1
ATOM 656 C CA . SER A 1 97 ? -7.782 3.393 65.439 1.00 95.31 161 SER A CA 1
ATOM 657 C C . SER A 1 97 ? -8.361 2.717 64.191 1.00 103.23 161 SER A C 1
ATOM 658 O O . SER A 1 97 ? -9.586 2.548 64.065 1.00 105.81 161 SER A O 1
ATOM 661 N N . SER A 1 98 ? -7.490 2.365 63.249 1.00 109.78 162 SER A N 1
ATOM 662 C CA . SER A 1 98 ? -7.944 1.904 61.912 1.00 116.46 162 SER A CA 1
ATOM 663 C C . SER A 1 98 ? -8.730 2.996 61.201 1.00 114.54 162 SER A C 1
ATOM 664 O O . SER A 1 98 ? -8.425 4.188 61.365 1.00 111.54 162 SER A O 1
ATOM 667 N N . THR A 1 106 ? -17.716 3.704 68.759 1.00 103.59 170 THR A N 1
ATOM 668 C CA . THR A 1 106 ? -17.174 4.302 70.038 1.00 101.14 170 THR A CA 1
ATOM 669 C C . THR A 1 106 ? -15.819 3.733 70.593 1.00 99.29 170 THR A C 1
ATOM 670 O O . THR A 1 106 ? -15.007 4.532 71.134 1.00 94.28 170 THR A O 1
ATOM 674 N N . GLN A 1 107 ? -15.576 2.389 70.483 1.00 100.26 171 GLN A N 1
ATOM 675 C CA . GLN A 1 107 ? -14.243 1.881 70.853 1.00 98.72 171 GLN A CA 1
ATOM 676 C C . GLN A 1 107 ? -13.108 2.499 69.960 1.00 94.47 171 GLN A C 1
ATOM 677 O O . GLN A 1 107 ? -12.039 2.986 70.490 1.00 90.33 171 GLN A O 1
ATOM 683 N N . ALA A 1 108 ? -13.363 2.485 68.620 1.00 91.54 172 ALA A N 1
ATOM 684 C CA . ALA A 1 108 ? -12.416 3.054 67.668 1.00 86.01 172 ALA A CA 1
ATOM 685 C C . ALA A 1 108 ? -11.979 4.508 68.000 1.00 78.82 172 ALA A C 1
ATOM 686 O O . ALA A 1 108 ? -10.944 4.979 67.473 1.00 78.33 172 ALA A O 1
ATOM 688 N N . VAL A 1 109 ? -12.729 5.218 68.861 1.00 72.58 173 VAL A N 1
ATOM 689 C CA . VAL A 1 109 ? -12.536 6.688 68.970 1.00 64.90 173 VAL A CA 1
ATOM 690 C C . VAL A 1 109 ? -11.861 7.081 70.283 1.00 59.20 173 VAL A C 1
ATOM 691 O O . VAL A 1 109 ? -12.391 6.851 71.342 1.00 60.47 173 VAL A O 1
ATOM 695 N N . ALA A 1 110 ? -10.689 7.680 70.196 1.00 55.11 174 ALA A N 1
ATOM 696 C CA . ALA A 1 110 ? -10.000 8.184 71.361 1.00 52.45 174 ALA A CA 1
ATOM 697 C C . ALA A 1 110 ? -10.204 9.674 71.338 1.00 48.40 174 ALA A C 1
ATOM 698 O O . ALA A 1 110 ? -10.410 10.233 70.270 1.00 47.82 174 ALA A O 1
ATOM 700 N N . VAL A 1 111 ? -10.109 10.325 72.509 1.00 46.96 175 VAL A N 1
ATOM 701 C CA . VAL A 1 111 ? -10.378 11.775 72.636 1.00 43.27 175 VAL A CA 1
ATOM 702 C C . VAL A 1 111 ? -9.375 12.576 73.456 1.00 41.79 175 VAL A C 1
ATOM 703 O O . VAL A 1 111 ? -9.042 12.209 74.611 1.00 43.34 175 VAL A O 1
ATOM 707 N N . MET A 1 112 ? -8.867 13.684 72.898 1.00 38.71 176 MET A N 1
ATOM 708 C CA . MET A 1 112 ? -8.025 14.622 73.710 1.00 38.26 176 MET A CA 1
ATOM 709 C C . MET A 1 112 ? -8.525 16.065 73.720 1.00 35.87 176 MET A C 1
ATOM 710 O O . MET A 1 112 ? -8.978 16.583 72.716 1.00 36.15 176 MET A O 1
ATOM 715 N N . VAL A 1 113 ? -8.463 16.702 74.882 1.00 39.34 177 VAL A N 1
ATOM 716 C CA . VAL A 1 113 ? -8.934 18.108 75.052 1.00 40.47 177 VAL A CA 1
ATOM 717 C C . VAL A 1 113 ? -7.813 18.823 75.720 1.00 40.60 177 VAL A C 1
ATOM 718 O O . VAL A 1 113 ? -7.104 18.188 76.519 1.00 43.68 177 VAL A O 1
ATOM 722 N N . ALA A 1 114 ? -7.662 20.133 75.489 1.00 40.24 178 ALA A N 1
ATOM 723 C CA . ALA A 1 114 ? -6.644 20.929 76.163 1.00 37.71 178 ALA A CA 1
ATOM 724 C C . ALA A 1 114 ? -7.415 22.162 76.594 1.00 42.98 178 ALA A C 1
ATOM 725 O O . ALA A 1 114 ? -8.482 22.405 76.043 1.00 43.96 178 ALA A O 1
ATOM 727 N N . THR A 1 115 ? -6.937 22.891 77.631 1.00 48.40 179 THR A N 1
ATOM 728 C CA . THR A 1 115 ? -7.503 24.142 78.025 1.00 51.64 179 THR A CA 1
ATOM 729 C C . THR A 1 115 ? -6.549 25.233 77.530 1.00 53.41 179 THR A C 1
ATOM 730 O O . THR A 1 115 ? -5.397 24.913 77.257 1.00 51.80 179 THR A O 1
ATOM 734 N N . ARG A 1 116 ? -6.996 26.513 77.507 1.00 56.75 180 ARG A N 1
ATOM 735 C CA . ARG A 1 116 ? -6.125 27.656 77.135 1.00 60.64 180 ARG A CA 1
ATOM 736 C C . ARG A 1 116 ? -4.815 27.675 77.919 1.00 62.94 180 ARG A C 1
ATOM 737 O O . ARG A 1 116 ? -3.808 28.145 77.411 1.00 63.02 180 ARG A O 1
ATOM 745 N N . GLU A 1 117 ? -4.811 27.164 79.160 1.00 65.50 181 GLU A N 1
ATOM 746 C CA . GLU A 1 117 ? -3.539 27.154 79.917 1.00 72.00 181 GLU A CA 1
ATOM 747 C C . GLU A 1 117 ? -2.627 25.933 79.655 1.00 71.41 181 GLU A C 1
ATOM 748 O O . GLU A 1 117 ? -1.413 25.980 79.979 1.00 72.91 181 GLU A O 1
ATOM 754 N N . GLY A 1 118 ? -3.165 24.869 79.046 1.00 63.57 182 GLY A N 1
ATOM 755 C CA . GLY A 1 118 ? -2.287 23.783 78.753 1.00 63.28 182 GLY A CA 1
ATOM 756 C C . GLY A 1 118 ? -2.539 22.517 79.547 1.00 61.11 182 GLY A C 1
ATOM 757 O O . GLY A 1 118 ? -1.680 21.635 79.605 1.00 59.81 182 GLY A O 1
ATOM 758 N N . SER A 1 119 ? -3.733 22.420 80.101 1.00 59.68 183 SER A N 1
ATOM 759 C CA . SER A 1 119 ? -4.162 21.192 80.760 1.00 61.62 183 SER A CA 1
ATOM 760 C C . SER A 1 119 ? -4.745 20.279 79.768 1.00 56.25 183 SER A C 1
ATOM 761 O O . SER A 1 119 ? -5.587 20.684 79.002 1.00 58.78 183 SER A O 1
ATOM 764 N N . ILE A 1 120 ? -4.364 19.026 79.854 1.00 56.22 184 ILE A N 1
ATOM 765 C CA . ILE A 1 120 ? -4.705 17.995 78.875 1.00 52.17 184 ILE A CA 1
ATOM 766 C C . ILE A 1 120 ? -5.485 16.861 79.545 1.00 52.66 184 ILE A C 1
ATOM 767 O O . ILE A 1 120 ? -5.134 16.408 80.640 1.00 54.72 184 ILE A O 1
ATOM 772 N N . ARG A 1 121 ? -6.588 16.467 78.925 1.00 48.20 185 ARG A N 1
ATOM 773 C CA . ARG A 1 121 ? -7.285 15.346 79.414 1.00 47.86 185 ARG A CA 1
ATOM 774 C C . ARG A 1 121 ? -7.453 14.393 78.240 1.00 48.41 185 ARG A C 1
ATOM 775 O O . ARG A 1 121 ? -7.886 14.828 77.156 1.00 46.05 185 ARG A O 1
ATOM 783 N N . TYR A 1 122 ? -7.074 13.122 78.441 1.00 48.31 186 TYR A N 1
ATOM 784 C CA . TYR A 1 122 ? -7.142 12.144 77.386 1.00 49.95 186 TYR A CA 1
ATOM 785 C C . TYR A 1 122 ? -7.990 10.911 77.679 1.00 51.69 186 TYR A C 1
ATOM 786 O O . TYR A 1 122 ? -7.813 10.266 78.661 1.00 56.86 186 TYR A O 1
ATOM 795 N N . TRP A 1 123 ? -8.882 10.546 76.778 1.00 51.64 187 TRP A N 1
ATOM 796 C CA . TRP A 1 123 ? -9.623 9.335 76.915 1.00 50.56 187 TRP A CA 1
ATOM 797 C C . TRP A 1 123 ? -9.208 8.333 75.832 1.00 51.69 187 TRP A C 1
ATOM 798 O O . TRP A 1 123 ? -9.383 8.603 74.648 1.00 51.27 187 TRP A O 1
ATOM 809 N N . PRO A 1 124 ? -8.652 7.170 76.229 1.00 54.71 188 PRO A N 1
ATOM 810 C CA . PRO A 1 124 ? -8.258 6.182 75.206 1.00 57.04 188 PRO A CA 1
ATOM 811 C C . PRO A 1 124 ? -9.432 5.690 74.437 1.00 58.25 188 PRO A C 1
ATOM 812 O O . PRO A 1 124 ? -9.266 5.274 73.273 1.00 61.52 188 PRO A O 1
ATOM 816 N N . SER A 1 125 ? -10.594 5.692 75.052 1.00 58.73 189 SER A N 1
ATOM 817 C CA . SER A 1 125 ? -11.749 5.205 74.345 1.00 62.88 189 SER A CA 1
ATOM 818 C C . SER A 1 125 ? -12.964 5.968 74.751 1.00 63.91 189 SER A C 1
ATOM 819 O O . SER A 1 125 ? -13.227 6.156 75.943 1.00 64.51 189 SER A O 1
ATOM 822 N N . LEU A 1 126 ? -13.719 6.382 73.748 1.00 64.24 190 LEU A N 1
ATOM 823 C CA . LEU A 1 126 ? -14.930 7.151 73.956 1.00 66.97 190 LEU A CA 1
ATOM 824 C C . LEU A 1 126 ? -15.993 6.268 74.631 1.00 71.81 190 LEU A C 1
ATOM 825 O O . LEU A 1 126 ? -16.922 6.756 75.283 1.00 73.19 190 LEU A O 1
ATOM 830 N N . ALA A 1 127 ? -15.851 4.962 74.441 1.00 76.78 191 ALA A N 1
ATOM 831 C CA . ALA A 1 127 ? -16.648 3.979 75.189 1.00 83.91 191 ALA A CA 1
ATOM 832 C C . ALA A 1 127 ? -16.554 4.168 76.734 1.00 85.72 191 ALA A C 1
ATOM 833 O O . ALA A 1 127 ? -17.587 4.179 77.454 1.00 89.89 191 ALA A O 1
ATOM 835 N N . GLY A 1 128 ? -15.334 4.348 77.233 1.00 80.97 192 GLY A N 1
ATOM 836 C CA . GLY A 1 128 ? -15.154 4.566 78.628 1.00 81.95 192 GLY A CA 1
ATOM 837 C C . GLY A 1 128 ? -15.013 6.015 78.951 1.00 79.44 192 GLY A C 1
ATOM 838 O O . GLY A 1 128 ? -13.931 6.538 78.928 1.00 76.48 192 GLY A O 1
ATOM 839 N N . GLU A 1 129 ? -16.128 6.643 79.283 1.00 82.86 193 GLU A N 1
ATOM 840 C CA . GLU A 1 129 ? -16.204 8.071 79.611 1.00 83.40 193 GLU A CA 1
ATOM 841 C C . GLU A 1 129 ? -15.654 8.492 80.967 1.00 83.10 193 GLU A C 1
ATOM 842 O O . GLU A 1 129 ? -15.332 9.649 81.188 1.00 80.44 193 GLU A O 1
ATOM 848 N N . ASP A 1 130 ? -15.558 7.571 81.896 1.00 85.24 194 ASP A N 1
ATOM 849 C CA . ASP A 1 130 ? -14.977 7.959 83.151 1.00 86.96 194 ASP A CA 1
ATOM 850 C C . ASP A 1 130 ? -13.493 7.535 83.197 1.00 83.11 194 ASP A C 1
ATOM 851 O O . ASP A 1 130 ? -12.786 7.691 84.214 1.00 82.95 194 ASP A O 1
ATOM 856 N N . THR A 1 131 ? -13.011 7.048 82.056 1.00 77.79 195 THR A N 1
ATOM 857 C CA . THR A 1 131 ? -11.634 6.595 81.974 1.00 74.66 195 THR A CA 1
ATOM 858 C C . THR A 1 131 ? -10.801 7.537 81.153 1.00 71.73 195 THR A C 1
ATOM 859 O O . THR A 1 131 ? -10.913 7.571 79.896 1.00 69.98 195 THR A O 1
ATOM 863 N N . TYR A 1 132 ? -9.922 8.265 81.826 1.00 69.75 196 TYR A N 1
ATOM 864 C CA . TYR A 1 132 ? -9.075 9.211 81.106 1.00 68.47 196 TYR A CA 1
ATOM 865 C C . TYR A 1 132 ? -7.824 9.432 81.891 1.00 69.47 196 TYR A C 1
ATOM 866 O O . TYR A 1 132 ? -7.814 9.104 83.049 1.00 71.91 196 TYR A O 1
ATOM 875 N N . THR A 1 133 ? -6.778 9.949 81.222 1.00 68.36 197 THR A N 1
ATOM 876 C CA . THR A 1 133 ? -5.538 10.367 81.847 1.00 69.28 197 THR A CA 1
ATOM 877 C C . THR A 1 133 ? -5.303 11.859 81.597 1.00 69.36 197 THR A C 1
ATOM 878 O O . THR A 1 133 ? -5.860 12.434 80.626 1.00 65.04 197 THR A O 1
ATOM 882 N N . GLU A 1 134 ? -4.483 12.468 82.474 1.00 70.54 198 GLU A N 1
ATOM 883 C CA . GLU A 1 134 ? -4.223 13.903 82.503 1.00 70.40 198 GLU A CA 1
ATOM 884 C C . GLU A 1 134 ? -2.751 14.270 82.371 1.00 71.71 198 GLU A C 1
ATOM 885 O O . GLU A 1 134 ? -1.874 13.413 82.538 1.00 75.43 198 GLU A O 1
ATOM 891 N N . ALA A 1 135 ? -2.494 15.541 82.074 1.00 67.72 199 ALA A N 1
ATOM 892 C CA . ALA A 1 135 ? -1.149 16.072 81.997 1.00 67.78 199 ALA A CA 1
ATOM 893 C C . ALA A 1 135 ? -1.212 17.575 81.792 1.00 66.31 199 ALA A C 1
ATOM 894 O O . ALA A 1 135 ? -2.289 18.151 81.705 1.00 61.86 199 ALA A O 1
ATOM 896 N N . PHE A 1 136 ? -0.050 18.194 81.693 1.00 68.57 200 PHE A N 1
ATOM 897 C CA . PHE A 1 136 ? 0.005 19.607 81.509 1.00 73.25 200 PHE A CA 1
ATOM 898 C C . PHE A 1 136 ? 1.284 19.957 80.802 1.00 74.53 200 PHE A C 1
ATOM 899 O O . PHE A 1 136 ? 2.315 19.326 81.007 1.00 77.09 200 PHE A O 1
ATOM 907 N N . VAL A 1 137 ? 1.185 21.001 79.987 1.00 73.83 201 VAL A N 1
ATOM 908 C CA . VAL A 1 137 ? 2.189 21.416 79.028 1.00 75.34 201 VAL A CA 1
ATOM 909 C C . VAL A 1 137 ? 2.977 22.650 79.427 1.00 81.51 201 VAL A C 1
ATOM 910 O O . VAL A 1 137 ? 2.785 23.196 80.512 1.00 85.98 201 VAL A O 1
ATOM 914 N N . ASP A 1 142 ? 2.480 31.758 81.063 1.00 118.67 206 ASP A N 1
ATOM 915 C CA . ASP A 1 142 ? 2.741 32.829 80.083 1.00 118.56 206 ASP A CA 1
ATOM 916 C C . ASP A 1 142 ? 2.260 32.410 78.669 1.00 111.57 206 ASP A C 1
ATOM 917 O O . ASP A 1 142 ? 2.287 33.228 77.697 1.00 110.05 206 ASP A O 1
ATOM 922 N N . LYS A 1 143 ? 1.847 31.132 78.573 1.00 104.60 207 LYS A N 1
ATOM 923 C CA . LYS A 1 143 ? 1.362 30.518 77.325 1.00 94.75 207 LYS A CA 1
ATOM 924 C C . LYS A 1 143 ? -0.163 30.418 77.153 1.00 87.70 207 LYS A C 1
ATOM 925 O O . LYS A 1 143 ? -0.889 30.019 78.054 1.00 85.57 207 LYS A O 1
ATOM 931 N N . THR A 1 144 ? -0.628 30.773 75.956 1.00 81.29 208 THR A N 1
ATOM 932 C CA . THR A 1 144 ? -2.004 30.494 75.560 1.00 74.60 208 THR A CA 1
ATOM 933 C C . THR A 1 144 ? -2.086 29.512 74.400 1.00 68.39 208 THR A C 1
ATOM 934 O O . THR A 1 144 ? -1.517 29.770 73.345 1.00 67.52 208 THR A O 1
ATOM 938 N N . TYR A 1 145 ? -2.876 28.465 74.545 1.00 62.77 209 TYR A N 1
ATOM 939 C CA . TYR A 1 145 ? -3.002 27.494 73.495 1.00 59.16 209 TYR A CA 1
ATOM 940 C C . TYR A 1 145 ? -4.197 27.693 72.576 1.00 56.90 209 TYR A C 1
ATOM 941 O O . TYR A 1 145 ? -5.310 27.840 73.008 1.00 58.50 209 TYR A O 1
ATOM 950 N N . SER A 1 146 ? -3.933 27.747 71.286 1.00 52.51 210 SER A N 1
ATOM 951 C CA . SER A 1 146 ? -4.968 27.893 70.307 1.00 50.50 210 SER A CA 1
ATOM 952 C C . SER A 1 146 ? -5.565 26.597 69.691 1.00 48.31 210 SER A C 1
ATOM 953 O O . SER A 1 146 ? -6.768 26.555 69.564 1.00 50.11 210 SER A O 1
ATOM 956 N N . PHE A 1 147 ? -4.790 25.572 69.293 1.00 43.44 211 PHE A N 1
ATOM 957 C CA . PHE A 1 147 ? -5.407 24.458 68.613 1.00 40.83 211 PHE A CA 1
ATOM 958 C C . PHE A 1 147 ? -4.875 23.147 69.143 1.00 38.44 211 PHE A C 1
ATOM 959 O O . PHE A 1 147 ? -3.737 23.135 69.604 1.00 40.80 211 PHE A O 1
ATOM 967 N N . LEU A 1 148 ? -5.649 22.055 69.018 1.00 37.20 212 LEU A N 1
ATOM 968 C CA . LEU A 1 148 ? -5.173 20.729 69.269 1.00 41.13 212 LEU A CA 1
ATOM 969 C C . LEU A 1 148 ? -5.625 19.989 68.029 1.00 43.19 212 LEU A C 1
ATOM 970 O O . LEU A 1 148 ? -6.796 20.141 67.607 1.00 39.26 212 LEU A O 1
ATOM 975 N N . THR A 1 149 ? -4.709 19.199 67.471 1.00 39.77 213 THR A N 1
ATOM 976 C CA . THR A 1 149 ? -4.926 18.546 66.186 1.00 40.47 213 THR A CA 1
ATOM 977 C C . THR A 1 149 ? -4.453 17.059 66.326 1.00 40.52 213 THR A C 1
ATOM 978 O O . THR A 1 149 ? -3.352 16.844 66.764 1.00 39.54 213 THR A O 1
ATOM 982 N N . ALA A 1 150 ? -5.328 16.110 66.005 1.00 39.71 214 ALA A N 1
ATOM 983 C CA . ALA A 1 150 ? -5.011 14.724 65.871 1.00 43.15 214 ALA A CA 1
ATOM 984 C C . ALA A 1 150 ? -4.072 14.525 64.717 1.00 41.99 214 ALA A C 1
ATOM 985 O O . ALA A 1 150 ? -4.408 14.896 63.681 1.00 49.38 214 ALA A O 1
ATOM 987 N N . VAL A 1 151 ? -2.903 13.907 64.885 1.00 44.81 215 VAL A N 1
ATOM 988 C CA . VAL A 1 151 ? -1.994 13.650 63.762 1.00 42.26 215 VAL A CA 1
ATOM 989 C C . VAL A 1 151 ? -1.644 12.154 63.797 1.00 46.16 215 VAL A C 1
ATOM 990 O O . VAL A 1 151 ? -2.210 11.423 64.613 1.00 50.25 215 VAL A O 1
ATOM 994 N N . GLN A 1 152 ? -0.732 11.670 62.987 1.00 46.57 216 GLN A N 1
ATOM 995 C CA . GLN A 1 152 ? -0.529 10.211 62.907 1.00 49.96 216 GLN A CA 1
ATOM 996 C C . GLN A 1 152 ? 0.166 9.584 64.100 1.00 48.64 216 GLN A C 1
ATOM 997 O O . GLN A 1 152 ? 0.913 10.252 64.848 1.00 45.41 216 GLN A O 1
ATOM 1003 N N . GLY A 1 153 ? -0.116 8.283 64.216 1.00 49.34 217 GLY A N 1
ATOM 1004 C CA . GLY A 1 153 ? 0.376 7.420 65.286 1.00 50.45 217 GLY A CA 1
ATOM 1005 C C . GLY A 1 153 ? -0.467 7.570 66.527 1.00 50.56 217 GLY A C 1
ATOM 1006 O O . GLY A 1 153 ? 0.029 7.415 67.663 1.00 51.88 217 GLY A O 1
ATOM 1007 N N . GLY A 1 154 ? -1.708 7.972 66.346 1.00 49.79 218 GLY A N 1
ATOM 1008 C CA . GLY A 1 154 ? -2.583 8.162 67.497 1.00 49.59 218 GLY A CA 1
ATOM 1009 C C . GLY A 1 154 ? -2.105 9.275 68.440 1.00 47.49 218 GLY A C 1
ATOM 1010 O O . GLY A 1 154 ? -2.400 9.221 69.625 1.00 48.63 218 GLY A O 1
ATOM 1011 N N . SER A 1 155 ? -1.423 10.305 67.917 1.00 45.59 219 SER A N 1
ATOM 1012 C CA . SER A 1 155 ? -0.922 11.395 68.758 1.00 43.97 219 SER A CA 1
ATOM 1013 C C . SER A 1 155 ? -1.610 12.717 68.353 1.00 43.78 219 SER A C 1
ATOM 1014 O O . SER A 1 155 ? -2.562 12.682 67.555 1.00 44.47 219 SER A O 1
ATOM 1017 N N . PHE A 1 156 ? -1.129 13.880 68.865 1.00 41.55 220 PHE A N 1
ATOM 1018 C CA . PHE A 1 156 ? -1.780 15.142 68.679 1.00 40.16 220 PHE A CA 1
ATOM 1019 C C . PHE A 1 156 ? -0.693 16.183 68.696 1.00 40.79 220 PHE A C 1
ATOM 1020 O O . PHE A 1 156 ? 0.317 15.956 69.321 1.00 42.88 220 PHE A O 1
ATOM 1028 N N . ILE A 1 157 ? -0.947 17.352 68.138 1.00 40.02 221 ILE A N 1
ATOM 1029 C CA . ILE A 1 157 ? -0.063 18.514 68.310 1.00 40.79 221 ILE A CA 1
ATOM 1030 C C . ILE A 1 157 ? -0.895 19.633 68.960 1.00 41.23 221 ILE A C 1
ATOM 1031 O O . ILE A 1 157 ? -1.957 19.953 68.492 1.00 41.98 221 ILE A O 1
ATOM 1036 N N . LEU A 1 158 ? -0.402 20.174 70.075 1.00 43.94 222 LEU A N 1
ATOM 1037 C CA . LEU A 1 158 ? -0.999 21.291 70.729 1.00 44.54 222 LEU A CA 1
ATOM 1038 C C . LEU A 1 158 ? -0.246 22.501 70.249 1.00 46.18 222 LEU A C 1
ATOM 1039 O O . LEU A 1 158 ? 0.989 22.508 70.388 1.00 49.08 222 LEU A O 1
ATOM 1044 N N . SER A 1 159 ? -0.929 23.534 69.737 1.00 44.98 223 SER A N 1
ATOM 1045 C CA . SER A 1 159 ? -0.249 24.710 69.162 1.00 45.38 223 SER A CA 1
ATOM 1046 C C . SER A 1 159 ? -0.586 25.937 70.003 1.00 48.04 223 SER A C 1
ATOM 1047 O O . SER A 1 159 ? -1.769 26.162 70.297 1.00 47.64 223 SER A O 1
ATOM 1050 N N . SER A 1 160 ? 0.413 26.747 70.369 1.00 49.17 224 SER A N 1
ATOM 1051 C CA . SER A 1 160 ? 0.128 27.954 71.112 1.00 51.66 224 SER A CA 1
ATOM 1052 C C . SER A 1 160 ? -0.043 29.131 70.208 1.00 51.17 224 SER A C 1
ATOM 1053 O O . SER A 1 160 ? 0.400 29.108 69.080 1.00 48.50 224 SER A O 1
ATOM 1056 N N . SER A 1 161 ? -0.596 30.194 70.786 1.00 52.26 225 SER A N 1
ATOM 1057 C CA . SER A 1 161 ? -0.822 31.451 70.136 1.00 52.81 225 SER A CA 1
ATOM 1058 C C . SER A 1 161 ? 0.484 32.057 69.695 1.00 52.25 225 SER A C 1
ATOM 1059 O O . SER A 1 161 ? 0.482 32.784 68.712 1.00 55.01 225 SER A O 1
ATOM 1062 N N . GLY A 1 162 ? 1.579 31.782 70.411 1.00 54.26 226 GLY A N 1
ATOM 1063 C CA . GLY A 1 162 ? 2.935 32.227 70.041 1.00 54.43 226 GLY A CA 1
ATOM 1064 C C . GLY A 1 162 ? 3.605 31.243 69.106 1.00 57.55 226 GLY A C 1
ATOM 1065 O O . GLY A 1 162 ? 4.790 31.360 68.811 1.00 59.63 226 GLY A O 1
ATOM 1066 N N . SER A 1 163 ? 2.831 30.255 68.651 1.00 57.14 227 SER A N 1
ATOM 1067 C CA . SER A 1 163 ? 3.252 29.124 67.787 1.00 58.71 227 SER A CA 1
ATOM 1068 C C . SER A 1 163 ? 4.275 28.150 68.305 1.00 60.83 227 SER A C 1
ATOM 1069 O O . SER A 1 163 ? 4.959 27.525 67.476 1.00 63.43 227 SER A O 1
ATOM 1072 N N . GLN A 1 164 ? 4.414 27.979 69.629 1.00 60.67 228 GLN A N 1
ATOM 1073 C CA . GLN A 1 164 ? 5.150 26.817 70.117 1.00 59.25 228 GLN A CA 1
ATOM 1074 C C . GLN A 1 164 ? 4.280 25.633 69.763 1.00 56.87 228 GLN A C 1
ATOM 1075 O O . GLN A 1 164 ? 3.068 25.628 70.038 1.00 56.43 228 GLN A O 1
ATOM 1081 N N . LEU A 1 165 ? 4.850 24.667 69.060 1.00 55.04 229 LEU A N 1
ATOM 1082 C CA . LEU A 1 165 ? 4.161 23.432 68.723 1.00 51.05 229 LEU A CA 1
ATOM 1083 C C . LEU A 1 165 ? 4.720 22.268 69.602 1.00 53.91 229 LEU A C 1
ATOM 1084 O O . LEU A 1 165 ? 5.963 22.051 69.726 1.00 54.08 229 LEU A O 1
ATOM 1089 N N . ILE A 1 166 ? 3.801 21.523 70.206 1.00 52.25 230 ILE A N 1
ATOM 1090 C CA . ILE A 1 166 ? 4.128 20.366 71.056 1.00 50.96 230 ILE A CA 1
ATOM 1091 C C . ILE A 1 166 ? 3.438 19.078 70.592 1.00 46.50 230 ILE A C 1
ATOM 1092 O O . ILE A 1 166 ? 2.250 19.048 70.442 1.00 42.69 230 ILE A O 1
ATOM 1097 N N . ARG A 1 167 ? 4.240 18.030 70.378 1.00 45.23 231 ARG A N 1
ATOM 1098 C CA . ARG A 1 167 ? 3.693 16.721 70.162 1.00 45.76 231 ARG A CA 1
ATOM 1099 C C . ARG A 1 167 ? 3.310 16.009 71.458 1.00 45.33 231 ARG A C 1
ATOM 1100 O O . ARG A 1 167 ? 4.094 16.025 72.403 1.00 45.66 231 ARG A O 1
ATOM 1108 N N . LEU A 1 168 ? 2.114 15.400 71.508 1.00 44.42 232 LEU A N 1
ATOM 1109 C CA . LEU A 1 168 ? 1.623 14.736 72.717 1.00 47.04 232 LEU A CA 1
ATOM 1110 C C . LEU A 1 168 ? 1.349 13.348 72.341 1.00 48.34 232 LEU A C 1
ATOM 1111 O O . LEU A 1 168 ? 0.570 13.153 71.413 1.00 48.36 232 LEU A O 1
ATOM 1116 N N . ILE A 1 169 ? 1.966 12.347 73.016 1.00 50.46 233 ILE A N 1
ATOM 1117 C CA . ILE A 1 169 ? 1.768 10.946 72.565 1.00 48.45 233 ILE A CA 1
ATOM 1118 C C . ILE A 1 169 ? 1.362 10.084 73.783 1.00 54.26 233 ILE A C 1
ATOM 1119 O O . ILE A 1 169 ? 2.073 9.992 74.763 1.00 56.30 233 ILE A O 1
ATOM 1124 N N . PRO A 1 170 ? 0.117 9.615 73.812 1.00 57.10 234 PRO A N 1
ATOM 1125 C CA . PRO A 1 170 ? -0.292 8.755 74.950 1.00 56.80 234 PRO A CA 1
ATOM 1126 C C . PRO A 1 170 ? 0.493 7.466 74.972 1.00 60.97 234 PRO A C 1
ATOM 1127 O O . PRO A 1 170 ? 0.630 6.873 73.958 1.00 62.94 234 PRO A O 1
ATOM 1131 N N . GLU A 1 171 ? 1.052 7.065 76.105 1.00 64.91 235 GLU A N 1
ATOM 1132 C CA . GLU A 1 171 ? 1.735 5.777 76.235 1.00 69.65 235 GLU A CA 1
ATOM 1133 C C . GLU A 1 171 ? 0.836 4.760 76.906 1.00 72.80 235 GLU A C 1
ATOM 1134 O O . GLU A 1 171 ? 0.018 5.130 77.737 1.00 75.09 235 GLU A O 1
ATOM 1140 N N . SER A 1 172 ? 0.935 3.503 76.519 1.00 75.29 236 SER A N 1
ATOM 1141 C CA . SER A 1 172 ? 0.125 2.439 77.161 1.00 80.77 236 SER A CA 1
ATOM 1142 C C . SER A 1 172 ? 0.166 2.407 78.644 1.00 82.27 236 SER A C 1
ATOM 1143 O O . SER A 1 172 ? -0.796 1.930 79.206 1.00 86.27 236 SER A O 1
ATOM 1146 N N . SER A 1 173 ? 1.230 2.917 79.272 1.00 80.91 237 SER A N 1
ATOM 1147 C CA . SER A 1 173 ? 1.239 3.042 80.740 1.00 83.97 237 SER A CA 1
ATOM 1148 C C . SER A 1 173 ? 0.151 3.895 81.275 1.00 84.88 237 SER A C 1
ATOM 1149 O O . SER A 1 173 ? -0.272 3.715 82.412 1.00 91.21 237 SER A O 1
ATOM 1152 N N . GLY A 1 174 ? -0.263 4.863 80.478 1.00 81.68 238 GLY A N 1
ATOM 1153 C CA . GLY A 1 174 ? -1.098 5.919 80.957 1.00 78.04 238 GLY A CA 1
ATOM 1154 C C . GLY A 1 174 ? -0.406 7.256 80.909 1.00 73.63 238 GLY A C 1
ATOM 1155 O O . GLY A 1 174 ? -1.056 8.236 80.974 1.00 75.74 238 GLY A O 1
ATOM 1156 N N . LYS A 1 175 ? 0.905 7.316 80.816 1.00 72.38 239 LYS A N 1
ATOM 1157 C CA . LYS A 1 175 ? 1.562 8.617 80.675 1.00 72.96 239 LYS A CA 1
ATOM 1158 C C . LYS A 1 175 ? 1.321 9.271 79.291 1.00 69.91 239 LYS A C 1
ATOM 1159 O O . LYS A 1 175 ? 0.936 8.619 78.312 1.00 64.32 239 LYS A O 1
ATOM 1165 N N . ILE A 1 176 ? 1.630 10.561 79.216 1.00 67.42 240 ILE A N 1
ATOM 1166 C CA . ILE A 1 176 ? 1.537 11.308 77.953 1.00 60.79 240 ILE A CA 1
ATOM 1167 C C . ILE A 1 176 ? 2.876 11.927 77.725 1.00 61.46 240 ILE A C 1
ATOM 1168 O O . ILE A 1 176 ? 3.317 12.803 78.505 1.00 61.23 240 ILE A O 1
ATOM 1173 N N . HIS A 1 177 ? 3.561 11.421 76.713 1.00 58.52 241 HIS A N 1
ATOM 1174 C CA . HIS A 1 177 ? 4.879 11.899 76.396 1.00 58.01 241 HIS A CA 1
ATOM 1175 C C . HIS A 1 177 ? 4.638 13.239 75.669 1.00 56.40 241 HIS A C 1
ATOM 1176 O O . HIS A 1 177 ? 3.639 13.383 74.960 1.00 55.55 241 HIS A O 1
ATOM 1183 N N . GLN A 1 178 ? 5.555 14.173 75.798 1.00 56.83 242 GLN A N 1
ATOM 1184 C CA . GLN A 1 178 ? 5.480 15.411 75.083 1.00 58.84 242 GLN A CA 1
ATOM 1185 C C . GLN A 1 178 ? 6.856 15.901 74.661 1.00 62.05 242 GLN A C 1
ATOM 1186 O O . GLN A 1 178 ? 7.833 15.684 75.377 1.00 65.44 242 GLN A O 1
ATOM 1192 N N . HIS A 1 179 ? 6.970 16.537 73.502 1.00 58.60 243 HIS A N 1
ATOM 1193 C CA . HIS A 1 179 ? 8.230 17.201 73.141 1.00 60.78 243 HIS A CA 1
ATOM 1194 C C . HIS A 1 179 ? 7.864 18.368 72.232 1.00 59.42 243 HIS A C 1
ATOM 1195 O O . HIS A 1 179 ? 6.786 18.367 71.639 1.00 59.57 243 HIS A O 1
ATOM 1202 N N . ILE A 1 180 ? 8.751 19.347 72.126 1.00 60.29 244 ILE A N 1
ATOM 1203 C CA . ILE A 1 180 ? 8.540 20.464 71.257 1.00 63.34 244 ILE A CA 1
ATOM 1204 C C . ILE A 1 180 ? 8.934 20.070 69.838 1.00 63.26 244 ILE A C 1
ATOM 1205 O O . ILE A 1 180 ? 9.826 19.250 69.673 1.00 66.44 244 ILE A O 1
ATOM 1210 N N . LEU A 1 181 ? 8.280 20.604 68.827 1.00 59.90 245 LEU A N 1
ATOM 1211 C CA . LEU A 1 181 ? 8.765 20.308 67.455 1.00 61.08 245 LEU A CA 1
ATOM 1212 C C . LEU A 1 181 ? 10.067 21.064 67.183 1.00 64.85 245 LEU A C 1
ATOM 1213 O O . LEU A 1 181 ? 10.256 22.173 67.730 1.00 66.96 245 LEU A O 1
ATOM 1218 N N . PRO A 1 182 ? 10.952 20.466 66.354 1.00 65.94 246 PRO A N 1
ATOM 1219 C CA . PRO A 1 182 ? 12.192 21.030 65.847 1.00 70.04 246 PRO A CA 1
ATOM 1220 C C . PRO A 1 182 ? 11.975 22.451 65.265 1.00 74.20 246 PRO A C 1
ATOM 1221 O O . PRO A 1 182 ? 11.157 22.651 64.387 1.00 71.44 246 PRO A O 1
ATOM 1225 N N . GLN A 1 183 ? 12.722 23.436 65.750 1.00 81.67 247 GLN A N 1
ATOM 1226 C CA . GLN A 1 183 ? 12.509 24.835 65.342 1.00 86.01 247 GLN A CA 1
ATOM 1227 C C . GLN A 1 183 ? 11.072 25.290 65.567 1.00 86.65 247 GLN A C 1
ATOM 1228 O O . GLN A 1 183 ? 10.565 26.119 64.836 1.00 87.76 247 GLN A O 1
ATOM 1234 N N . GLY A 1 184 ? 10.410 24.737 66.581 1.00 88.92 248 GLY A N 1
ATOM 1235 C CA . GLY A 1 184 ? 9.021 25.058 66.869 1.00 89.57 248 GLY A CA 1
ATOM 1236 C C . GLY A 1 184 ? 8.887 25.487 68.306 1.00 92.69 248 GLY A C 1
ATOM 1237 O O . GLY A 1 184 ? 7.853 25.283 68.909 1.00 90.67 248 GLY A O 1
ATOM 1238 N N . GLN A 1 185 ? 9.949 26.082 68.847 1.00 98.22 249 GLN A N 1
ATOM 1239 C CA . GLN A 1 185 ? 9.921 26.611 70.211 1.00 104.33 249 GLN A CA 1
ATOM 1240 C C . GLN A 1 185 ? 8.877 27.747 70.388 1.00 104.72 249 GLN A C 1
ATOM 1241 O O . GLN A 1 185 ? 8.416 28.040 71.504 1.00 104.48 249 GLN A O 1
ATOM 1247 N N . GLY A 1 186 ? 8.508 28.371 69.279 1.00 105.15 250 GLY A N 1
ATOM 1248 C CA . GLY A 1 186 ? 7.493 29.387 69.309 1.00 108.72 250 GLY A CA 1
ATOM 1249 C C . GLY A 1 186 ? 8.058 30.779 69.172 1.00 113.54 250 GLY A C 1
ATOM 1250 O O . GLY A 1 186 ? 8.489 31.156 68.095 1.00 113.78 250 GLY A O 1
ATOM 1251 N N . MET A 1 187 ? 8.037 31.547 70.259 1.00 118.01 251 MET A N 1
ATOM 1252 C CA . MET A 1 187 ? 8.471 32.941 70.217 1.00 122.52 251 MET A CA 1
ATOM 1253 C C . MET A 1 187 ? 9.528 33.329 71.250 1.00 126.72 251 MET A C 1
ATOM 1254 O O . MET A 1 187 ? 9.362 33.107 72.448 1.00 128.40 251 MET A O 1
ATOM 1259 N N . SER A 1 206 ? 11.149 39.450 64.418 1.00 133.51 270 SER A N 1
ATOM 1260 C CA . SER A 1 206 ? 10.081 38.624 63.849 1.00 129.68 270 SER A CA 1
ATOM 1261 C C . SER A 1 206 ? 8.838 38.436 64.772 1.00 127.65 270 SER A C 1
ATOM 1262 O O . SER A 1 206 ? 8.970 38.195 66.003 1.00 129.42 270 SER A O 1
ATOM 1265 N N . ASP A 1 207 ? 7.641 38.542 64.169 1.00 122.70 271 ASP A N 1
ATOM 1266 C CA . ASP A 1 207 ? 6.388 38.173 64.862 1.00 117.93 271 ASP A CA 1
ATOM 1267 C C . ASP A 1 207 ? 5.922 36.749 64.494 1.00 110.85 271 ASP A C 1
ATOM 1268 O O . ASP A 1 207 ? 5.545 36.482 63.330 1.00 107.94 271 ASP A O 1
ATOM 1273 N N . LEU A 1 208 ? 5.955 35.832 65.470 1.00 105.45 272 LEU A N 1
ATOM 1274 C CA . LEU A 1 208 ? 5.495 34.461 65.193 1.00 98.47 272 LEU A CA 1
ATOM 1275 C C . LEU A 1 208 ? 4.072 34.088 65.702 1.00 93.16 272 LEU A C 1
ATOM 1276 O O . LEU A 1 208 ? 3.777 32.892 65.882 1.00 92.01 272 LEU A O 1
ATOM 1281 N N . THR A 1 209 ? 3.198 35.087 65.893 1.00 86.91 273 THR A N 1
ATOM 1282 C CA . THR A 1 209 ? 1.762 34.861 66.160 1.00 79.15 273 THR A CA 1
ATOM 1283 C C . THR A 1 209 ? 1.026 33.885 65.202 1.00 71.13 273 THR A C 1
ATOM 1284 O O . THR A 1 209 ? 0.985 34.086 64.012 1.00 66.87 273 THR A O 1
ATOM 1288 N N . LEU A 1 210 ? 0.475 32.822 65.779 1.00 64.78 274 LEU A N 1
ATOM 1289 C CA . LEU A 1 210 ? -0.192 31.755 65.051 1.00 59.94 274 LEU A CA 1
ATOM 1290 C C . LEU A 1 210 ? -1.627 32.057 64.539 1.00 58.96 274 LEU A C 1
ATOM 1291 O O . LEU A 1 210 ? -2.512 32.489 65.305 1.00 61.26 274 LEU A O 1
ATOM 1296 N N . SER A 1 211 ? -1.877 31.827 63.258 1.00 52.96 275 SER A N 1
ATOM 1297 C CA . SER A 1 211 ? -3.243 32.026 62.730 1.00 52.96 275 SER A CA 1
ATOM 1298 C C . SER A 1 211 ? -4.000 30.691 62.618 1.00 49.06 275 SER A C 1
ATOM 1299 O O . SER A 1 211 ? -5.159 30.622 63.023 1.00 48.00 275 SER A O 1
ATOM 1302 N N . SER A 1 212 ? -3.315 29.659 62.081 1.00 44.01 276 SER A N 1
ATOM 1303 C CA . SER A 1 212 ? -3.894 28.310 61.889 1.00 44.20 276 SER A CA 1
ATOM 1304 C C . SER A 1 212 ? -2.893 27.230 61.644 1.00 40.75 276 SER A C 1
ATOM 1305 O O . SER A 1 212 ? -1.691 27.534 61.414 1.00 39.67 276 SER A O 1
ATOM 1308 N N . VAL A 1 213 ? -3.325 25.962 61.787 1.00 37.82 277 VAL A N 1
ATOM 1309 C CA . VAL A 1 213 ? -2.429 24.809 61.452 1.00 36.77 277 VAL A CA 1
ATOM 1310 C C . VAL A 1 213 ? -3.246 23.965 60.549 1.00 37.72 277 VAL A C 1
ATOM 1311 O O . VAL A 1 213 ? -4.477 24.053 60.526 1.00 36.86 277 VAL A O 1
ATOM 1315 N N . LEU A 1 214 ? -2.556 23.122 59.815 1.00 37.58 278 LEU A N 1
ATOM 1316 C CA . LEU A 1 214 ? -3.232 22.232 58.920 1.00 37.63 278 LEU A CA 1
ATOM 1317 C C . LEU A 1 214 ? -2.488 20.881 58.993 1.00 37.45 278 LEU A C 1
ATOM 1318 O O . LEU A 1 214 ? -1.255 20.808 58.899 1.00 37.16 278 LEU A O 1
ATOM 1323 N N . TRP A 1 215 ? -3.255 19.811 59.089 1.00 39.10 279 TRP A N 1
ATOM 1324 C CA . TRP A 1 215 ? -2.674 18.495 59.086 1.00 38.52 279 TRP A CA 1
ATOM 1325 C C . TRP A 1 215 ? -3.064 17.802 57.812 1.00 41.53 279 TRP A C 1
ATOM 1326 O O . TRP A 1 215 ? -4.278 17.651 57.568 1.00 43.04 279 TRP A O 1
ATOM 1337 N N . ASP A 1 216 ? -2.076 17.397 57.001 1.00 42.26 280 ASP A N 1
ATOM 1338 C CA . ASP A 1 216 ? -2.301 16.677 55.796 1.00 47.06 280 ASP A CA 1
ATOM 1339 C C . ASP A 1 216 ? -1.910 15.177 56.015 1.00 50.67 280 ASP A C 1
ATOM 1340 O O . ASP A 1 216 ? -0.731 14.804 56.007 1.00 50.43 280 ASP A O 1
ATOM 1345 N N . ARG A 1 217 ? -2.911 14.337 56.193 1.00 53.97 281 ARG A N 1
ATOM 1346 C CA . ARG A 1 217 ? -2.690 12.950 56.602 1.00 60.13 281 ARG A CA 1
ATOM 1347 C C . ARG A 1 217 ? -1.951 12.147 55.486 1.00 64.33 281 ARG A C 1
ATOM 1348 O O . ARG A 1 217 ? -0.916 11.580 55.715 1.00 65.95 281 ARG A O 1
ATOM 1356 N N . GLU A 1 218 ? -2.496 12.116 54.281 1.00 67.90 282 GLU A N 1
ATOM 1357 C CA . GLU A 1 218 ? -1.878 11.418 53.127 1.00 70.26 282 GLU A CA 1
ATOM 1358 C C . GLU A 1 218 ? -0.415 11.704 52.891 1.00 68.27 282 GLU A C 1
ATOM 1359 O O . GLU A 1 218 ? 0.300 10.858 52.416 1.00 73.20 282 GLU A O 1
ATOM 1361 N N . ARG A 1 219 ? 0.032 12.913 53.156 1.00 65.37 283 ARG A N 1
ATOM 1362 C CA . ARG A 1 219 ? 1.431 13.265 52.936 1.00 62.27 283 ARG A CA 1
ATOM 1363 C C . ARG A 1 219 ? 2.123 13.420 54.274 1.00 57.26 283 ARG A C 1
ATOM 1364 O O . ARG A 1 219 ? 3.188 14.024 54.346 1.00 57.50 283 ARG A O 1
ATOM 1372 N N . SER A 1 220 ? 1.513 12.946 55.346 1.00 51.44 284 SER A N 1
ATOM 1373 C CA . SER A 1 220 ? 2.115 13.103 56.681 1.00 51.54 284 SER A CA 1
ATOM 1374 C C . SER A 1 220 ? 2.769 14.460 56.931 1.00 48.94 284 SER A C 1
ATOM 1375 O O . SER A 1 220 ? 3.848 14.520 57.530 1.00 48.89 284 SER A O 1
ATOM 1378 N N . SER A 1 221 ? 2.077 15.526 56.560 1.00 46.46 285 SER A N 1
ATOM 1379 C CA . SER A 1 221 ? 2.611 16.882 56.709 1.00 47.75 285 SER A CA 1
ATOM 1380 C C . SER A 1 221 ? 1.764 17.792 57.613 1.00 42.49 285 SER A C 1
ATOM 1381 O O . SER A 1 221 ? 0.549 17.774 57.515 1.00 41.46 285 SER A O 1
ATOM 1384 N N . PHE A 1 222 ? 2.417 18.543 58.505 1.00 39.25 286 PHE A N 1
ATOM 1385 C CA . PHE A 1 222 ? 1.732 19.442 59.436 1.00 35.15 286 PHE A CA 1
ATOM 1386 C C . PHE A 1 222 ? 2.194 20.856 59.108 1.00 35.81 286 PHE A C 1
ATO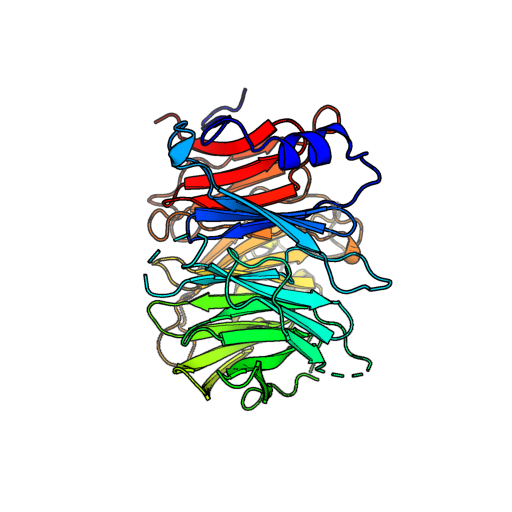M 1387 O O . PHE A 1 222 ? 3.402 21.061 58.974 1.00 38.69 286 PHE A O 1
ATOM 1395 N N . TYR A 1 223 ? 1.288 21.800 58.829 1.00 35.35 287 TYR A N 1
ATOM 1396 C CA . TYR A 1 223 ? 1.737 23.139 58.554 1.00 34.78 287 TYR A CA 1
ATOM 1397 C C . TYR A 1 223 ? 1.220 24.111 59.598 1.00 37.68 287 TYR A C 1
ATOM 1398 O O . TYR A 1 223 ? 0.134 23.953 60.175 1.00 36.76 287 TYR A O 1
ATOM 1407 N N . SER A 1 224 ? 1.997 25.187 59.799 1.00 38.03 288 SER A N 1
ATOM 1408 C CA . SER A 1 224 ? 1.489 26.282 60.625 1.00 41.18 288 SER A CA 1
ATOM 1409 C C . SER A 1 224 ? 1.607 27.586 59.798 1.00 41.54 288 SER A C 1
ATOM 1410 O O . SER A 1 224 ? 2.522 27.714 58.961 1.00 40.57 288 SER A O 1
ATOM 1413 N N . LEU A 1 225 ? 0.635 28.484 60.008 1.00 41.96 289 LEU A N 1
ATOM 1414 C CA . LEU A 1 225 ? 0.495 29.748 59.287 1.00 41.60 289 LEU A CA 1
ATOM 1415 C C . LEU A 1 225 ? 0.569 30.743 60.393 1.00 45.67 289 LEU A C 1
ATOM 1416 O O . LEU A 1 225 ? -0.259 30.764 61.273 1.00 48.58 289 LEU A O 1
ATOM 1421 N N . THR A 1 226 ? 1.567 31.592 60.363 1.00 53.20 290 THR A N 1
ATOM 1422 C CA . THR A 1 226 ? 1.740 32.579 61.421 1.00 58.74 290 THR A CA 1
ATOM 1423 C C . THR A 1 226 ? 1.591 33.876 60.704 1.00 65.38 290 THR A C 1
ATOM 1424 O O . THR A 1 226 ? 1.221 33.920 59.520 1.00 64.49 290 THR A O 1
ATOM 1428 N N . SER A 1 227 ? 1.869 34.960 61.418 1.00 72.23 291 SER A N 1
ATOM 1429 C CA . SER A 1 227 ? 1.503 36.267 60.883 1.00 76.09 291 SER A CA 1
ATOM 1430 C C . SER A 1 227 ? 2.425 36.682 59.735 1.00 77.24 291 SER A C 1
ATOM 1431 O O . SER A 1 227 ? 2.033 37.465 58.885 1.00 78.45 291 SER A O 1
ATOM 1434 N N . SER A 1 228 ? 3.608 36.071 59.693 1.00 78.18 292 SER A N 1
ATOM 1435 C CA . SER A 1 228 ? 4.661 36.360 58.721 1.00 79.55 292 SER A CA 1
ATOM 1436 C C . SER A 1 228 ? 5.051 35.131 57.837 1.00 76.81 292 SER A C 1
ATOM 1437 O O . SER A 1 228 ? 5.526 35.311 56.712 1.00 76.43 292 SER A O 1
ATOM 1440 N N . ASN A 1 229 ? 4.933 33.893 58.361 1.00 72.24 293 ASN A N 1
ATOM 1441 C CA . ASN A 1 229 ? 5.206 32.770 57.495 1.00 67.09 293 ASN A CA 1
ATOM 1442 C C . ASN A 1 229 ? 4.419 31.524 57.586 1.00 59.82 293 ASN A C 1
ATOM 1443 O O . ASN A 1 229 ? 3.526 31.404 58.379 1.00 55.35 293 ASN A O 1
ATOM 1448 N N . ILE A 1 230 ? 4.738 30.629 56.650 1.00 55.86 294 ILE A N 1
ATOM 1449 C CA . ILE A 1 230 ? 4.292 29.270 56.674 1.00 53.97 294 ILE A CA 1
ATOM 1450 C C . ILE A 1 230 ? 5.430 28.276 56.935 1.00 54.69 294 ILE A C 1
ATOM 1451 O O . ILE A 1 230 ? 6.444 28.228 56.243 1.00 55.48 294 ILE A O 1
ATOM 1456 N N . SER A 1 231 ? 5.201 27.409 57.891 1.00 54.39 295 SER A N 1
ATOM 1457 C CA . SER A 1 231 ? 6.139 26.354 58.160 1.00 54.65 295 SER A CA 1
ATOM 1458 C C . SER A 1 231 ? 5.534 25.004 57.985 1.00 51.89 295 SER A C 1
ATOM 1459 O O . SER A 1 231 ? 4.331 24.842 58.193 1.00 52.78 295 SER A O 1
ATOM 1462 N N . LYS A 1 232 ? 6.351 24.054 57.567 1.00 50.69 296 LYS A N 1
ATOM 1463 C CA . LYS A 1 232 ? 5.929 22.693 57.333 1.00 49.66 296 LYS A CA 1
ATOM 1464 C C . LYS A 1 232 ? 6.851 21.636 57.983 1.00 52.07 296 LYS A C 1
ATOM 1465 O O . LYS A 1 232 ? 8.046 21.756 57.957 1.00 52.33 296 LYS A O 1
ATOM 1471 N N . TRP A 1 233 ? 6.241 20.641 58.637 1.00 51.85 297 TRP A N 1
ATOM 1472 C CA . TRP A 1 233 ? 6.936 19.519 59.144 1.00 50.02 297 TRP A CA 1
ATOM 1473 C C . TRP A 1 233 ? 6.506 18.241 58.497 1.00 49.48 297 TRP A C 1
ATOM 1474 O O . TRP A 1 233 ? 5.328 18.049 58.224 1.00 47.32 297 TRP A O 1
ATOM 1485 N N . GLU A 1 234 ? 7.444 17.294 58.415 1.00 52.67 298 GLU A N 1
ATOM 1486 C CA . GLU A 1 234 ? 7.133 15.967 57.939 1.00 55.97 298 GLU A CA 1
ATOM 1487 C C . GLU A 1 234 ? 7.198 15.095 59.148 1.00 53.42 298 GLU A C 1
ATOM 1488 O O . GLU A 1 234 ? 8.166 15.139 59.869 1.00 54.53 298 GLU A O 1
ATOM 1494 N N . LEU A 1 235 ? 6.124 14.351 59.419 1.00 52.01 299 LEU A N 1
ATOM 1495 C CA . LEU A 1 235 ? 6.040 13.509 60.631 1.00 49.07 299 LEU A CA 1
ATOM 1496 C C . LEU A 1 235 ? 6.117 12.007 60.370 1.00 52.16 299 LEU A C 1
ATOM 1497 O O . LEU A 1 235 ? 5.727 11.531 59.274 1.00 50.33 299 LEU A O 1
ATOM 1502 N N . ASP A 1 236 ? 6.451 11.280 61.457 1.00 49.15 300 ASP A N 1
ATOM 1503 C CA . ASP A 1 236 ? 6.186 9.907 61.447 1.00 54.96 300 ASP A CA 1
ATOM 1504 C C . ASP A 1 236 ? 5.446 9.665 62.738 1.00 55.40 300 ASP A C 1
ATOM 1505 O O . ASP A 1 236 ? 4.954 10.624 63.330 1.00 52.82 300 ASP A O 1
ATOM 1510 N N . ASP A 1 237 ? 5.383 8.409 63.203 1.00 57.65 301 ASP A N 1
ATOM 1511 C CA . ASP A 1 237 ? 4.594 8.128 64.384 1.00 56.92 301 ASP A CA 1
ATOM 1512 C C . ASP A 1 237 ? 5.141 8.714 65.648 1.00 54.95 301 ASP A C 1
ATOM 1513 O O . ASP A 1 237 ? 4.397 8.827 66.603 1.00 54.29 301 ASP A O 1
ATOM 1518 N N . SER A 1 238 ? 6.362 9.224 65.643 1.00 52.84 302 SER A N 1
ATOM 1519 C CA . SER A 1 238 ? 6.876 9.714 66.922 1.00 55.14 302 SER A CA 1
ATOM 1520 C C . SER A 1 238 ? 7.723 10.965 66.818 1.00 55.59 302 SER A C 1
ATOM 1521 O O . SER A 1 238 ? 8.177 11.488 67.859 1.00 57.31 302 SER A O 1
ATOM 1524 N N . SER A 1 239 ? 7.936 11.467 65.617 1.00 52.79 303 SER A N 1
ATOM 1525 C CA . SER A 1 239 ? 8.804 12.602 65.493 1.00 53.02 303 SER A CA 1
ATOM 1526 C C . SER A 1 239 ? 8.416 13.430 64.272 1.00 53.13 303 SER A C 1
ATOM 1527 O O . SER A 1 239 ? 7.444 13.092 63.556 1.00 48.91 303 SER A O 1
ATOM 1530 N N . GLU A 1 240 ? 9.164 14.520 64.049 1.00 52.64 304 GLU A N 1
ATOM 1531 C CA . GLU A 1 240 ? 8.841 15.454 62.973 1.00 55.01 304 GLU A CA 1
ATOM 1532 C C . GLU A 1 240 ? 10.190 15.997 62.479 1.00 58.89 304 GLU A C 1
ATOM 1533 O O . GLU A 1 240 ? 11.117 16.132 63.260 1.00 57.77 304 GLU A O 1
ATOM 1539 N N . LYS A 1 241 ? 10.288 16.303 61.207 1.00 60.23 305 LYS A N 1
ATOM 1540 C CA . LYS A 1 241 ? 11.443 16.959 60.676 1.00 65.47 305 LYS A CA 1
ATOM 1541 C C . LYS A 1 241 ? 10.928 18.218 59.987 1.00 64.70 305 LYS A C 1
ATOM 1542 O O . LYS A 1 241 ? 9.983 18.174 59.182 1.00 61.01 305 LYS A O 1
ATOM 1548 N N . HIS A 1 242 ? 11.501 19.344 60.403 1.00 64.02 306 HIS A N 1
ATOM 1549 C CA . HIS A 1 242 ? 11.234 20.635 59.837 1.00 63.10 306 HIS A CA 1
ATOM 1550 C C . HIS A 1 242 ? 11.559 20.633 58.363 1.00 65.85 306 HIS A C 1
ATOM 1551 O O . HIS A 1 242 ? 12.655 20.278 57.985 1.00 71.14 306 HIS A O 1
ATOM 1558 N N . ALA A 1 243 ? 10.600 20.963 57.515 1.00 61.09 307 ALA A N 1
ATOM 1559 C CA . ALA A 1 243 ? 10.873 20.932 56.149 1.00 61.03 307 ALA A CA 1
ATOM 1560 C C . ALA A 1 243 ? 11.187 22.321 55.678 1.00 64.30 307 ALA A C 1
ATOM 1561 O O . ALA A 1 243 ? 12.220 22.554 55.053 1.00 71.86 307 ALA A O 1
ATOM 1563 N N . TYR A 1 244 ? 10.326 23.290 55.929 1.00 62.50 308 TYR A N 1
ATOM 1564 C CA . TYR A 1 244 ? 10.701 24.623 55.503 1.00 64.37 308 TYR A CA 1
ATOM 1565 C C . TYR A 1 244 ? 9.965 25.658 56.307 1.00 63.50 308 TYR A C 1
ATOM 1566 O O . TYR A 1 244 ? 9.037 25.315 57.006 1.00 62.84 308 TYR A O 1
ATOM 1575 N N . SER A 1 245 ? 10.420 26.909 56.222 1.00 67.56 309 SER A N 1
ATOM 1576 C CA . SER A 1 245 ? 9.596 28.111 56.609 1.00 68.00 309 SER A CA 1
ATOM 1577 C C . SER A 1 245 ? 9.658 29.160 55.551 1.00 67.57 309 SER A C 1
ATOM 1578 O O . SER A 1 245 ? 10.722 29.710 55.302 1.00 71.76 309 SER A O 1
ATOM 1581 N N . TRP A 1 246 ? 8.535 29.453 54.933 1.00 64.62 310 TRP A N 1
ATOM 1582 C CA . TRP A 1 246 ? 8.513 30.459 53.907 1.00 63.33 310 TRP A CA 1
ATOM 1583 C C . TRP A 1 246 ? 8.083 31.800 54.425 1.00 64.27 310 TRP A C 1
ATOM 1584 O O . TRP A 1 246 ? 7.111 31.933 55.133 1.00 59.01 310 TRP A O 1
ATOM 1595 N N . ASP A 1 247 ? 8.834 32.813 54.065 1.00 64.28 311 ASP A N 1
ATOM 1596 C CA . ASP A 1 247 ? 8.387 34.148 54.358 1.00 70.41 311 ASP A CA 1
ATOM 1597 C C . ASP A 1 247 ? 7.351 34.587 53.317 1.00 68.39 311 ASP A C 1
ATOM 1598 O O . ASP A 1 247 ? 7.686 35.155 52.314 1.00 67.09 311 ASP A O 1
ATOM 1603 N N . ILE A 1 248 ? 6.087 34.299 53.571 1.00 69.31 312 ILE A N 1
ATOM 1604 C CA . ILE A 1 248 ? 5.074 34.528 52.544 1.00 69.88 312 ILE A CA 1
ATOM 1605 C C . ILE A 1 248 ? 4.667 35.999 52.441 1.00 69.71 312 ILE A C 1
ATOM 1606 O O . ILE A 1 248 ? 4.160 36.447 51.420 1.00 69.18 312 ILE A O 1
ATOM 1611 N N . ASN A 1 249 ? 4.884 36.726 53.516 1.00 70.98 313 ASN A N 1
ATOM 1612 C CA . ASN A 1 249 ? 4.717 38.113 53.457 1.00 72.95 313 ASN A CA 1
ATOM 1613 C C . ASN A 1 249 ? 5.625 38.721 52.376 1.00 77.73 313 ASN A C 1
ATOM 1614 O O . ASN A 1 249 ? 5.170 39.427 51.475 1.00 78.52 313 ASN A O 1
ATOM 1619 N N . ARG A 1 250 ? 6.912 38.424 52.433 1.00 81.49 314 ARG A N 1
ATOM 1620 C CA . ARG A 1 250 ? 7.767 38.761 51.310 1.00 84.98 314 ARG A CA 1
ATOM 1621 C C . ARG A 1 250 ? 7.247 38.202 50.011 1.00 80.64 314 ARG A C 1
ATOM 1622 O O . ARG A 1 250 ? 7.133 38.936 49.097 1.00 82.71 314 ARG A O 1
ATOM 1630 N N . ALA A 1 251 ? 6.950 36.918 49.900 1.00 75.20 315 ALA A N 1
ATOM 1631 C CA . ALA A 1 251 ? 6.492 36.400 48.611 1.00 73.57 315 ALA A CA 1
ATOM 1632 C C . ALA A 1 251 ? 5.189 36.968 48.034 1.00 72.40 315 ALA A C 1
ATOM 1633 O O . ALA A 1 251 ? 5.153 37.331 46.839 1.00 77.42 315 ALA A O 1
ATOM 1635 N N . LEU A 1 252 ? 4.118 37.058 48.827 1.00 67.54 316 LEU A N 1
ATOM 1636 C CA . LEU A 1 252 ? 2.777 37.291 48.217 1.00 65.83 316 LEU A CA 1
ATOM 1637 C C . LEU A 1 252 ? 2.301 38.725 48.247 1.00 65.88 316 LEU A C 1
ATOM 1638 O O . LEU A 1 252 ? 1.338 39.103 47.603 1.00 65.06 316 LEU A O 1
ATOM 1643 N N . LYS A 1 253 ? 2.959 39.513 49.082 1.00 68.60 317 LYS A N 1
ATOM 1644 C CA . LYS A 1 253 ? 2.582 40.868 49.319 1.00 69.15 317 LYS A CA 1
ATOM 1645 C C . LYS A 1 253 ? 2.199 41.610 48.034 1.00 70.44 317 LYS A C 1
ATOM 1646 O O . LYS A 1 253 ? 1.079 42.080 47.910 1.00 69.00 317 LYS A O 1
ATOM 1652 N N . GLU A 1 254 ? 3.132 41.739 47.093 1.00 73.42 318 GLU A N 1
ATOM 1653 C CA . GLU A 1 254 ? 2.891 42.432 45.825 1.00 76.26 318 GLU A CA 1
ATOM 1654 C C . GLU A 1 254 ? 1.763 41.794 45.007 1.00 72.87 318 GLU A C 1
ATOM 1655 O O . GLU A 1 254 ? 0.971 42.496 44.353 1.00 71.32 318 GLU A O 1
ATOM 1661 N N . ASN A 1 255 ? 1.662 40.469 45.067 1.00 69.02 319 ASN A N 1
ATOM 1662 C CA . ASN A 1 255 ? 0.606 39.805 44.315 1.00 66.24 319 ASN A CA 1
ATOM 1663 C C . ASN A 1 255 ? -0.710 40.194 44.920 1.00 62.15 319 ASN A C 1
ATOM 1664 O O . ASN A 1 255 ? -1.649 40.475 44.189 1.00 61.59 319 ASN A O 1
ATOM 1669 N N . ILE A 1 256 ? -0.750 40.268 46.252 1.00 56.40 320 ILE A N 1
ATOM 1670 C CA . ILE A 1 256 ? -1.978 40.660 46.924 1.00 53.49 320 ILE A CA 1
ATOM 1671 C C . ILE A 1 256 ? -2.345 42.136 46.636 1.00 54.97 320 ILE A C 1
ATOM 1672 O O . ILE A 1 256 ? -3.444 42.409 46.091 1.00 54.73 320 ILE A O 1
ATOM 1677 N N . THR A 1 257 ? -1.444 43.077 46.927 1.00 55.78 321 THR A N 1
ATOM 1678 C CA . THR A 1 257 ? -1.789 44.481 46.688 1.00 57.57 321 THR A CA 1
ATOM 1679 C C . THR A 1 257 ? -1.992 44.744 45.235 1.00 58.91 321 THR A C 1
ATOM 1680 O O . THR A 1 257 ? -2.802 45.595 44.847 1.00 57.40 321 THR A O 1
ATOM 1684 N N . ASP A 1 258 ? -1.270 44.013 44.413 1.00 63.19 322 ASP A N 1
ATOM 1685 C CA . ASP A 1 258 ? -1.420 44.239 42.993 1.00 67.36 322 ASP A CA 1
ATOM 1686 C C . ASP A 1 258 ? -2.796 43.787 42.490 1.00 64.23 322 ASP A C 1
ATOM 1687 O O . ASP A 1 258 ? -3.370 44.425 41.612 1.00 67.21 322 ASP A O 1
ATOM 1692 N N . ALA A 1 259 ? -3.363 42.729 43.083 1.00 58.81 323 ALA A N 1
ATOM 1693 C CA . ALA A 1 259 ? -4.655 42.217 42.630 1.00 54.66 323 ALA A CA 1
ATOM 1694 C C . ALA A 1 259 ? -5.775 43.105 43.113 1.00 52.47 323 ALA A C 1
ATOM 1695 O O . ALA A 1 259 ? -6.865 43.004 42.616 1.00 53.94 323 ALA A O 1
ATOM 1697 N N . ILE A 1 260 ? -5.558 43.893 44.158 1.00 51.28 324 ILE A N 1
ATOM 1698 C CA . ILE A 1 260 ? -6.614 44.738 44.660 1.00 50.09 324 ILE A CA 1
ATOM 1699 C C . ILE A 1 260 ? -6.506 46.181 44.138 1.00 54.17 324 ILE A C 1
ATOM 1700 O O . ILE A 1 260 ? -7.386 46.631 43.406 1.00 55.38 324 ILE A O 1
ATOM 1705 N N . TRP A 1 261 ? -5.432 46.886 44.506 1.00 56.11 325 TRP A N 1
ATOM 1706 C CA . TRP A 1 261 ? -5.204 48.262 44.109 1.00 60.22 325 TRP A CA 1
ATOM 1707 C C . TRP A 1 261 ? -4.316 48.475 42.834 1.00 67.49 325 TRP A C 1
ATOM 1708 O O . TRP A 1 261 ? -4.131 49.627 42.403 1.00 71.89 325 TRP A O 1
ATOM 1719 N N . GLY A 1 262 ? -3.811 47.406 42.216 1.00 68.95 326 GLY A N 1
ATOM 1720 C CA . GLY A 1 262 ? -2.858 47.484 41.126 1.00 73.91 326 GLY A CA 1
ATOM 1721 C C . GLY A 1 262 ? -3.161 48.432 39.970 1.00 78.47 326 GLY A C 1
ATOM 1722 O O . GLY A 1 262 ? -2.263 48.906 39.355 1.00 81.43 326 GLY A O 1
ATOM 1723 N N . SER A 1 263 ? -4.430 48.694 39.678 1.00 78.21 327 SER A N 1
ATOM 1724 C CA . SER A 1 263 ? -4.817 49.501 38.532 1.00 82.91 327 SER A CA 1
ATOM 1725 C C . SER A 1 263 ? -5.195 50.950 38.899 1.00 82.69 327 SER A C 1
ATOM 1726 O O . SER A 1 263 ? -5.663 51.724 38.093 1.00 83.40 327 SER A O 1
ATOM 1729 N N . GLU A 1 264 ? -5.005 51.279 40.160 1.00 82.42 328 GLU A N 1
ATOM 1730 C CA . GLU A 1 264 ? -5.311 52.573 40.664 1.00 82.33 328 GLU A CA 1
ATOM 1731 C C . GLU A 1 264 ? -4.205 53.484 40.229 1.00 86.99 328 GLU A C 1
ATOM 1732 O O . GLU A 1 264 ? -3.033 53.111 40.314 1.00 85.89 328 GLU A O 1
ATOM 1738 N N . SER A 1 265 ? -4.602 54.677 39.765 1.00 89.09 329 SER A N 1
ATOM 1739 C CA . SER A 1 265 ? -3.662 55.664 39.304 1.00 96.15 329 SER A CA 1
ATOM 1740 C C . SER A 1 265 ? -2.491 55.765 40.301 1.00 96.84 329 SER A C 1
ATOM 1741 O O . SER A 1 265 ? -1.295 55.674 39.909 1.00 100.64 329 SER A O 1
ATOM 1744 N N . ASN A 1 266 ? -2.844 55.883 41.584 1.00 91.31 330 ASN A N 1
ATOM 1745 C CA . ASN A 1 266 ? -1.863 56.018 42.657 1.00 91.68 330 ASN A CA 1
ATOM 1746 C C . ASN A 1 266 ? -1.445 54.731 43.383 1.00 89.54 330 ASN A C 1
ATOM 1747 O O . ASN A 1 266 ? -1.178 54.778 44.585 1.00 88.39 330 ASN A O 1
ATOM 1752 N N . TYR A 1 267 ? -1.360 53.604 42.655 1.00 89.55 331 TYR A N 1
ATOM 1753 C CA . TYR A 1 267 ? -0.884 52.302 43.192 1.00 87.69 331 TYR A CA 1
ATOM 1754 C C . TYR A 1 267 ? 0.460 52.336 43.950 1.00 89.66 331 TYR A C 1
ATOM 1755 O O . TYR A 1 267 ? 0.581 51.788 45.056 1.00 84.40 331 TYR A O 1
ATOM 1764 N N . GLU A 1 268 ? 1.441 53.045 43.403 1.00 95.15 332 GLU A N 1
ATOM 1765 C CA . GLU A 1 268 ? 2.734 53.077 44.071 1.00 100.60 332 GLU A CA 1
ATOM 1766 C C . GLU A 1 268 ? 2.665 53.737 45.438 1.00 99.03 332 GLU A C 1
ATOM 1767 O O . GLU A 1 268 ? 3.323 53.280 46.369 1.00 98.97 332 GLU A O 1
ATOM 1773 N N . ALA A 1 269 ? 1.872 54.810 45.560 1.00 98.24 333 ALA A N 1
ATOM 1774 C CA . ALA A 1 269 ? 1.711 55.504 46.852 1.00 97.43 333 ALA A CA 1
ATOM 1775 C C . ALA A 1 269 ? 0.934 54.609 47.824 1.00 92.77 333 ALA A C 1
ATOM 1776 O O . ALA A 1 269 ? 1.441 54.270 48.920 1.00 92.89 333 ALA A O 1
ATOM 1778 N N . ILE A 1 270 ? -0.256 54.189 47.366 1.00 87.76 334 ILE A N 1
ATOM 1779 C CA . ILE A 1 270 ? -1.117 53.209 48.051 1.00 81.92 334 ILE A CA 1
ATOM 1780 C C . ILE A 1 270 ? -0.339 52.024 48.642 1.00 81.72 334 ILE A C 1
ATOM 1781 O O . ILE A 1 270 ? -0.367 51.793 49.863 1.00 79.63 334 ILE A O 1
ATOM 1786 N N . LYS A 1 271 ? 0.391 51.298 47.798 1.00 82.05 335 LYS A N 1
ATOM 1787 C CA . LYS A 1 271 ? 0.875 49.983 48.267 1.00 82.55 335 LYS A CA 1
ATOM 1788 C C . LYS A 1 271 ? 1.708 49.955 49.584 1.00 83.36 335 LYS A C 1
ATOM 1789 O O . LYS A 1 271 ? 1.607 49.041 50.393 1.00 81.07 335 LYS A O 1
ATOM 1795 N N . GLU A 1 272 ? 2.495 50.978 49.831 1.00 87.17 336 GLU A N 1
ATOM 1796 C CA . GLU A 1 272 ? 3.368 50.888 50.968 1.00 89.37 336 GLU A CA 1
ATOM 1797 C C . GLU A 1 272 ? 2.552 51.046 52.249 1.00 85.77 336 GLU A C 1
ATOM 1798 O O . GLU A 1 272 ? 3.034 50.782 53.321 1.00 86.26 336 GLU A O 1
ATOM 1800 N N . GLY A 1 273 ? 1.295 51.436 52.142 1.00 82.13 337 GLY A N 1
ATOM 1801 C CA . GLY A 1 273 ? 0.480 51.558 53.355 1.00 78.37 337 GLY A CA 1
ATOM 1802 C C . GLY A 1 273 ? -0.478 50.386 53.572 1.00 73.02 337 GLY A C 1
ATOM 1803 O O . GLY A 1 273 ? -1.312 50.404 54.486 1.00 69.30 337 GLY A O 1
ATOM 1804 N N . VAL A 1 274 ? -0.365 49.372 52.726 1.00 67.99 338 VAL A N 1
ATOM 1805 C CA . VAL A 1 274 ? -1.345 48.280 52.809 1.00 63.61 338 VAL A CA 1
ATOM 1806 C C . VAL A 1 274 ? -1.102 47.372 54.012 1.00 62.64 338 VAL A C 1
ATOM 1807 O O . VAL A 1 274 ? 0.006 46.970 54.264 1.00 65.87 338 VAL A O 1
ATOM 1811 N N . ASN A 1 275 ? -2.149 47.091 54.781 1.00 62.22 339 ASN A N 1
ATOM 1812 C CA . ASN A 1 275 ? -2.104 46.053 55.819 1.00 60.47 339 ASN A CA 1
ATOM 1813 C C . ASN A 1 275 ? -2.589 44.674 55.277 1.00 56.53 339 ASN A C 1
ATOM 1814 O O . ASN A 1 275 ? -3.652 44.616 54.678 1.00 54.34 339 ASN A O 1
ATOM 1819 N N . ILE A 1 276 ? -1.827 43.595 55.505 1.00 53.77 340 ILE A N 1
ATOM 1820 C CA . ILE A 1 276 ? -2.254 42.270 55.124 1.00 51.75 340 ILE A CA 1
ATOM 1821 C C . ILE A 1 276 ? -2.180 41.362 56.324 1.00 52.35 340 ILE A C 1
ATOM 1822 O O . ILE A 1 276 ? -1.169 41.354 57.016 1.00 54.29 340 ILE A O 1
ATOM 1827 N N . ARG A 1 277 ? -3.260 40.597 56.574 1.00 50.87 341 ARG A N 1
ATOM 1828 C CA . ARG A 1 277 ? -3.308 39.573 57.635 1.00 49.33 341 ARG A CA 1
ATOM 1829 C C . ARG A 1 277 ? -3.665 38.241 57.006 1.00 47.00 341 ARG A C 1
ATOM 1830 O O . ARG A 1 277 ? -4.598 38.141 56.215 1.00 46.85 341 ARG A O 1
ATOM 1838 N N . TYR A 1 278 ? -2.898 37.213 57.340 1.00 47.68 342 TYR A N 1
ATOM 1839 C CA . TYR A 1 278 ? -3.087 35.844 56.847 1.00 44.59 342 TYR A CA 1
ATOM 1840 C C . TYR A 1 278 ? -3.947 35.120 57.908 1.00 43.64 342 TYR A C 1
ATOM 1841 O O . TYR A 1 278 ? -3.575 35.177 59.047 1.00 45.46 342 TYR A O 1
ATOM 1850 N N . LEU A 1 279 ? -5.085 34.511 57.551 1.00 38.91 343 LEU A N 1
ATOM 1851 C CA . LEU A 1 279 ? -6.009 34.100 58.575 1.00 40.37 343 LEU A CA 1
ATOM 1852 C C . LEU A 1 279 ? -6.217 32.624 58.632 1.00 42.27 343 LEU A C 1
ATOM 1853 O O . LEU A 1 279 ? -6.505 32.123 59.714 1.00 47.21 343 LEU A O 1
ATOM 1858 N N . ASP A 1 280 ? -6.104 31.910 57.501 1.00 40.54 344 ASP A N 1
ATOM 1859 C CA . ASP A 1 280 ? -6.448 30.525 57.454 1.00 40.82 344 ASP A CA 1
ATOM 1860 C C . ASP A 1 280 ? -5.687 29.850 56.325 1.00 40.47 344 ASP A C 1
ATOM 1861 O O . ASP A 1 280 ? -5.286 30.485 55.390 1.00 40.75 344 ASP A O 1
ATOM 1866 N N . LEU A 1 281 ? -5.490 28.529 56.463 1.00 40.71 345 LEU A N 1
ATOM 1867 C CA . LEU A 1 281 ? -4.717 27.773 55.520 1.00 41.07 345 LEU A CA 1
ATOM 1868 C C . LEU A 1 281 ? -5.384 26.376 55.315 1.00 40.55 345 LEU A C 1
ATOM 1869 O O . LEU A 1 281 ? -5.585 25.662 56.292 1.00 39.96 345 LEU A O 1
ATOM 1874 N N . LYS A 1 282 ? -5.712 26.033 54.064 1.00 38.65 346 LYS A N 1
ATOM 1875 C CA . LYS A 1 282 ? -6.316 24.787 53.712 1.00 41.56 346 LYS A CA 1
ATOM 1876 C C . LYS A 1 282 ? -5.537 24.315 52.485 1.00 43.59 346 LYS A C 1
ATOM 1877 O O . LYS A 1 282 ? -4.642 24.991 52.014 1.00 44.49 346 LYS A O 1
ATOM 1883 N N . GLN A 1 283 ? -5.918 23.206 51.927 1.00 47.97 347 GLN A N 1
ATOM 1884 C CA . GLN A 1 283 ? -5.310 22.760 50.698 1.00 53.83 347 GLN A CA 1
ATOM 1885 C C . GLN A 1 283 ? -6.330 22.102 49.767 1.00 57.98 347 GLN A C 1
ATOM 1886 O O . GLN A 1 283 ? -7.393 21.600 50.199 1.00 61.82 347 GLN A O 1
ATOM 1892 N N . ASN A 1 284 ? -6.035 22.164 48.494 1.00 59.00 348 ASN A N 1
ATOM 1893 C CA . ASN A 1 284 ? -6.831 21.453 47.522 1.00 65.96 348 ASN A CA 1
ATOM 1894 C C . ASN A 1 284 ? -5.865 20.952 46.462 1.00 70.74 348 ASN A C 1
ATOM 1895 O O . ASN A 1 284 ? -4.648 21.040 46.630 1.00 68.17 348 ASN A O 1
ATOM 1900 N N . CYS A 1 285 ? -6.387 20.400 45.383 1.00 78.84 349 CYS A N 1
ATOM 1901 C CA . CYS A 1 285 ? -5.455 19.713 44.427 1.00 86.29 349 CYS A CA 1
ATOM 1902 C C . CYS A 1 285 ? -4.513 20.772 43.816 1.00 85.35 349 CYS A C 1
ATOM 1903 O O . CYS A 1 285 ? -3.380 20.468 43.532 1.00 87.20 349 CYS A O 1
ATOM 1906 N N . ASP A 1 286 ? -4.985 21.998 43.632 1.00 85.74 350 ASP A N 1
ATOM 1907 C CA . ASP A 1 286 ? -4.111 23.099 43.198 1.00 85.74 350 ASP A CA 1
ATOM 1908 C C . ASP A 1 286 ? -2.982 23.367 44.246 1.00 81.34 350 ASP A C 1
ATOM 1909 O O . ASP A 1 286 ? -2.101 24.219 44.011 1.00 82.41 350 ASP A O 1
ATOM 1914 N N . GLY A 1 287 ? -3.054 22.759 45.439 1.00 74.64 351 GLY A N 1
ATOM 1915 C CA . GLY A 1 287 ? -2.038 23.006 46.461 1.00 64.27 351 GLY A CA 1
ATOM 1916 C C . GLY A 1 287 ? -2.555 23.702 47.719 1.00 56.89 351 GLY A C 1
ATOM 1917 O O . GLY A 1 287 ? -3.639 23.369 48.237 1.00 53.22 351 GLY A O 1
ATOM 1918 N N . LEU A 1 288 ? -1.766 24.655 48.211 1.00 51.59 352 LEU A N 1
ATOM 1919 C CA . LEU A 1 288 ? -2.115 25.416 49.424 1.00 47.58 352 LEU A CA 1
ATOM 1920 C C . LEU A 1 288 ? -3.009 26.605 49.119 1.00 46.64 352 LEU A C 1
ATOM 1921 O O . LEU A 1 288 ? -2.834 27.363 48.114 1.00 43.83 352 LEU A O 1
ATOM 1926 N N . VAL A 1 289 ? -4.012 26.744 49.980 1.00 43.87 353 VAL A N 1
ATOM 1927 C CA . VAL A 1 289 ? -4.984 27.851 49.818 1.00 43.33 353 VAL A CA 1
ATOM 1928 C C . VAL A 1 289 ? -4.932 28.707 51.077 1.00 41.42 353 VAL A C 1
ATOM 1929 O O . VAL A 1 289 ? -5.263 28.238 52.167 1.00 39.75 353 VAL A O 1
ATOM 1933 N N . ILE A 1 290 ? -4.526 29.950 50.916 1.00 37.75 354 ILE A N 1
ATOM 1934 C CA . ILE A 1 290 ? -4.385 30.850 52.021 1.00 36.82 354 ILE A CA 1
ATOM 1935 C C . ILE A 1 290 ? -5.466 31.942 51.920 1.00 37.16 354 ILE A C 1
ATOM 1936 O O . ILE A 1 290 ? -5.724 32.531 50.840 1.00 35.86 354 ILE A O 1
ATOM 1941 N N . LEU A 1 291 ? -6.154 32.133 53.045 1.00 36.73 355 LEU A N 1
ATOM 1942 C CA . LEU A 1 291 ? -7.123 33.237 53.219 1.00 35.56 355 LEU A CA 1
ATOM 1943 C C . LEU A 1 291 ? -6.391 34.422 53.872 1.00 36.35 355 LEU A C 1
ATOM 1944 O O . LEU A 1 291 ? -5.845 34.311 55.022 1.00 37.85 355 LEU A O 1
ATOM 1949 N N . ALA A 1 292 ? -6.404 35.554 53.192 1.00 35.37 356 ALA A N 1
ATOM 1950 C CA . ALA A 1 292 ? -5.707 36.738 53.673 1.00 36.16 356 ALA A CA 1
ATOM 1951 C C . ALA A 1 292 ? -6.656 37.963 53.616 1.00 37.20 356 ALA A C 1
ATOM 1952 O O . ALA A 1 292 ? -7.371 38.117 52.580 1.00 36.98 356 ALA A O 1
ATOM 1954 N N . ALA A 1 293 ? -6.637 38.820 54.628 1.00 31.44 357 ALA A N 1
ATOM 1955 C CA . ALA A 1 293 ? -7.452 40.030 54.605 1.00 35.44 357 ALA A CA 1
ATOM 1956 C C . ALA A 1 293 ? -6.482 41.174 54.291 1.00 37.01 357 ALA A C 1
ATOM 1957 O O . ALA A 1 293 ? -5.341 41.191 54.790 1.00 37.77 357 ALA A O 1
ATOM 1959 N N . ALA A 1 294 ? -6.875 42.078 53.390 1.00 38.94 358 ALA A N 1
ATOM 1960 C CA . ALA A 1 294 ? -6.020 43.259 53.125 1.00 40.77 358 ALA A CA 1
ATOM 1961 C C . ALA A 1 294 ? -6.816 44.574 53.203 1.00 41.50 358 ALA A C 1
ATOM 1962 O O . ALA A 1 294 ? -7.970 44.618 52.750 1.00 43.97 358 ALA A O 1
ATOM 1964 N N . TRP A 1 295 ? -6.218 45.636 53.725 1.00 43.35 359 TRP A N 1
ATOM 1965 C CA . TRP A 1 295 ? -6.838 46.940 53.737 1.00 44.37 359 TRP A CA 1
ATOM 1966 C C . TRP A 1 295 ? -5.860 48.124 53.743 1.00 47.98 359 TRP A C 1
ATOM 1967 O O . TRP A 1 295 ? -4.706 48.057 54.143 1.00 47.28 359 TRP A O 1
ATOM 1978 N N . HIS A 1 296 ? -6.374 49.271 53.326 1.00 52.95 360 HIS A N 1
ATOM 1979 C CA . HIS A 1 296 ? -5.567 50.510 53.315 1.00 55.45 360 HIS A CA 1
ATOM 1980 C C . HIS A 1 296 ? -6.323 51.575 54.073 1.00 55.46 360 HIS A C 1
ATOM 1981 O O . HIS A 1 296 ? -7.274 52.104 53.559 1.00 55.23 360 HIS A O 1
ATOM 1988 N N . SER A 1 297 ? -5.956 51.824 55.325 1.00 59.03 361 SER A N 1
ATOM 1989 C CA . SER A 1 297 ? -6.585 52.860 56.170 1.00 62.36 361 SER A CA 1
ATOM 1990 C C . SER A 1 297 ? -7.122 54.140 55.448 1.00 63.99 361 SER A C 1
ATOM 1991 O O . SER A 1 297 ? -8.170 54.698 55.788 1.00 62.54 361 SER A O 1
ATOM 1994 N N . ALA A 1 298 ? -6.310 54.632 54.537 1.00 63.93 362 ALA A N 1
ATOM 1995 C CA . ALA A 1 298 ? -6.526 55.892 53.930 1.00 68.47 362 ALA A CA 1
ATOM 1996 C C . ALA A 1 298 ? -7.452 55.835 52.727 1.00 65.50 362 ALA A C 1
ATOM 1997 O O . ALA A 1 298 ? -7.827 56.878 52.197 1.00 66.28 362 ALA A O 1
ATOM 1999 N N . ASP A 1 299 ? -7.825 54.631 52.310 1.00 60.92 363 ASP A N 1
ATOM 2000 C CA . ASP A 1 299 ? -8.890 54.467 51.327 1.00 57.45 363 ASP A CA 1
ATOM 2001 C C . ASP A 1 299 ? -10.161 55.147 51.883 1.00 56.55 363 ASP A C 1
ATOM 2002 O O . ASP A 1 299 ? -10.421 55.095 53.086 1.00 54.32 363 ASP A O 1
ATOM 2007 N N . ASN A 1 300 ? -10.995 55.692 50.995 1.00 55.28 364 ASN A N 1
ATOM 2008 C CA . ASN A 1 300 ? -12.256 56.299 51.443 1.00 54.17 364 ASN A CA 1
ATOM 2009 C C . ASN A 1 300 ? -13.370 55.942 50.485 1.00 52.37 364 ASN A C 1
ATOM 2010 O O . ASN A 1 300 ? -13.444 56.463 49.377 1.00 54.90 364 ASN A O 1
ATOM 2015 N N . PRO A 1 301 ? -14.274 55.047 50.903 1.00 52.51 365 PRO A N 1
ATOM 2016 C CA . PRO A 1 301 ? -14.504 54.235 52.132 1.00 51.36 365 PRO A CA 1
ATOM 2017 C C . PRO A 1 301 ? -13.438 53.161 52.259 1.00 48.39 365 PRO A C 1
ATOM 2018 O O . PRO A 1 301 ? -12.933 52.681 51.247 1.00 48.87 365 PRO A O 1
ATOM 2022 N N . CYS A 1 302 ? -13.034 52.835 53.467 1.00 47.85 366 CYS A N 1
ATOM 2023 C CA . CYS A 1 302 ? -11.980 51.825 53.692 1.00 49.25 366 CYS A CA 1
ATOM 2024 C C . CYS A 1 302 ? -12.702 50.464 53.855 1.00 48.03 366 CYS A C 1
ATOM 2025 O O . CYS A 1 302 ? -13.429 50.253 54.839 1.00 49.47 366 CYS A O 1
ATOM 2028 N N . LEU A 1 303 ? -12.541 49.589 52.877 1.00 44.91 367 LEU A N 1
ATOM 2029 C CA . LEU A 1 303 ? -13.123 48.249 52.967 1.00 43.95 367 LEU A CA 1
ATOM 2030 C C . LEU A 1 303 ? -12.008 47.259 53.198 1.00 41.34 367 LEU A C 1
ATOM 2031 O O . LEU A 1 303 ? -10.817 47.573 52.973 1.00 37.86 367 LEU A O 1
ATOM 2036 N N . ILE A 1 304 ? -12.399 46.061 53.641 1.00 41.30 368 ILE A N 1
ATOM 2037 C CA . ILE A 1 304 ? -11.467 44.956 53.837 1.00 38.69 368 ILE A CA 1
ATOM 2038 C C . ILE A 1 304 ? -11.656 44.056 52.655 1.00 38.95 368 ILE A C 1
ATOM 2039 O O . ILE A 1 304 ? -12.800 43.628 52.412 1.00 36.58 368 ILE A O 1
ATOM 2044 N N . TYR A 1 305 ? -10.542 43.712 51.989 1.00 35.56 369 TYR A N 1
ATOM 2045 C CA . TYR A 1 305 ? -10.585 42.733 50.914 1.00 37.10 369 TYR A CA 1
ATOM 2046 C C . TYR A 1 305 ? -10.086 41.395 51.413 1.00 35.66 369 TYR A C 1
ATOM 2047 O O . TYR A 1 305 ? -8.967 41.283 52.018 1.00 38.36 369 TYR A O 1
ATOM 2056 N N . TYR A 1 306 ? -10.902 40.381 51.210 1.00 35.31 370 TYR A N 1
ATOM 2057 C CA . TYR A 1 306 ? -10.565 39.007 51.516 1.00 37.21 370 TYR A CA 1
ATOM 2058 C C . TYR A 1 306 ? -10.234 38.224 50.280 1.00 37.97 370 TYR A C 1
ATOM 2059 O O . TYR A 1 306 ? -11.076 38.039 49.428 1.00 41.47 370 TYR A O 1
ATOM 2068 N N . SER A 1 307 ? -9.040 37.647 50.251 1.00 38.38 371 SER A N 1
ATOM 2069 C CA . SER A 1 307 ? -8.577 36.962 49.050 1.00 41.60 371 SER A CA 1
ATOM 2070 C C . SER A 1 307 ? -8.166 35.553 49.381 1.00 41.17 371 SER A C 1
ATOM 2071 O O . SER A 1 307 ? -7.718 35.289 50.494 1.00 41.55 371 SER A O 1
ATOM 2074 N N . LEU A 1 308 ? -8.266 34.680 48.391 1.00 42.82 372 LEU A N 1
ATOM 2075 C CA . LEU A 1 308 ? -7.808 33.330 48.454 1.00 42.59 372 LEU A CA 1
ATOM 2076 C C . LEU A 1 308 ? -6.566 33.249 47.596 1.00 46.93 372 LEU A C 1
ATOM 2077 O O . LEU A 1 308 ? -6.626 33.499 46.392 1.00 49.33 372 LEU A O 1
ATOM 2082 N N . ILE A 1 309 ? -5.444 32.868 48.213 1.00 46.72 373 ILE A N 1
ATOM 2083 C CA . ILE A 1 309 ? -4.228 32.754 47.509 1.00 47.96 373 ILE A CA 1
ATOM 2084 C C . ILE A 1 309 ? -3.830 31.314 47.384 1.00 51.17 373 ILE A C 1
ATOM 2085 O O . ILE A 1 309 ? -3.766 30.595 48.370 1.00 50.06 373 ILE A O 1
ATOM 2090 N N . THR A 1 310 ? -3.581 30.865 46.156 1.00 54.83 374 THR A N 1
ATOM 2091 C CA . THR A 1 310 ? -3.183 29.485 45.945 1.00 57.83 374 THR A CA 1
ATOM 2092 C C . THR A 1 310 ? -1.762 29.467 45.433 1.00 59.33 374 THR A C 1
ATOM 2093 O O . THR A 1 310 ? -1.369 30.221 44.503 1.00 59.16 374 THR A O 1
ATOM 2097 N N . ILE A 1 311 ? -0.983 28.644 46.126 1.00 59.30 375 ILE A N 1
ATOM 2098 C CA . ILE A 1 311 ? 0.367 28.316 45.710 1.00 65.69 375 ILE A CA 1
ATOM 2099 C C . ILE A 1 311 ? 0.680 26.816 45.777 1.00 66.33 375 ILE A C 1
ATOM 2100 O O . ILE A 1 311 ? 0.045 26.041 46.492 1.00 64.37 375 ILE A O 1
ATOM 2105 N N . GLU A 1 312 ? 1.700 26.416 45.041 1.00 69.22 376 GLU A N 1
ATOM 2106 C CA . GLU A 1 312 ? 2.094 25.002 45.000 1.00 70.51 376 GLU A CA 1
ATOM 2107 C C . GLU A 1 312 ? 3.029 24.758 46.183 1.00 69.81 376 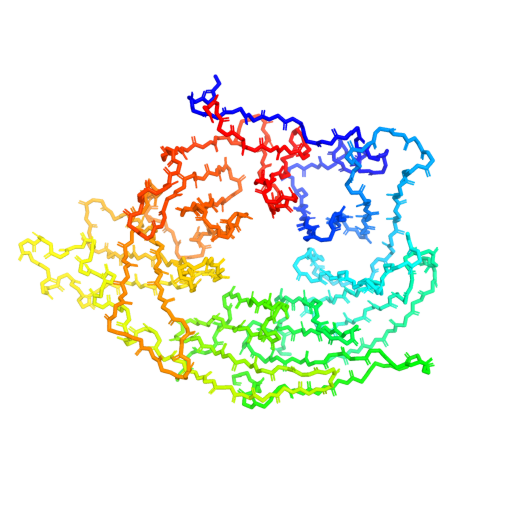GLU A C 1
ATOM 2108 O O . GLU A 1 312 ? 3.807 25.639 46.552 1.00 66.62 376 GLU A O 1
ATOM 2110 N N . ASP A 1 313 ? 2.914 23.591 46.819 1.00 70.12 377 ASP A N 1
ATOM 2111 C CA . ASP A 1 313 ? 3.874 23.192 47.803 1.00 71.64 377 ASP A CA 1
ATOM 2112 C C . ASP A 1 313 ? 4.682 22.069 47.123 1.00 74.83 377 ASP A C 1
ATOM 2113 O O . ASP A 1 313 ? 4.313 20.895 47.129 1.00 72.92 377 ASP A O 1
ATOM 2118 N N . ASN A 1 314 ? 5.784 22.444 46.504 1.00 78.40 378 ASN A N 1
ATOM 2119 C CA . ASN A 1 314 ? 6.571 21.441 45.804 1.00 83.78 378 ASN A CA 1
ATOM 2120 C C . ASN A 1 314 ? 8.020 21.574 46.226 1.00 87.24 378 ASN A C 1
ATOM 2121 O O . ASN A 1 314 ? 8.807 22.454 45.744 1.00 88.59 378 ASN A O 1
ATOM 2123 N N . GLY A 1 315 ? 8.390 20.683 47.136 1.00 87.01 379 GLY A N 1
ATOM 2124 C CA . GLY A 1 315 ? 9.746 20.675 47.606 1.00 88.69 379 GLY A CA 1
ATOM 2125 C C . GLY A 1 315 ? 9.645 21.637 48.737 1.00 83.56 379 GLY A C 1
ATOM 2126 O O . GLY A 1 315 ? 8.596 21.776 49.313 1.00 84.55 379 GLY A O 1
ATOM 2127 N N . CYS A 1 316 ? 10.714 22.374 48.936 1.00 84.78 380 CYS A N 1
ATOM 2128 C CA . CYS A 1 316 ? 10.891 23.257 50.042 1.00 82.09 380 CYS A CA 1
ATOM 2129 C C . CYS A 1 316 ? 10.946 24.691 49.679 1.00 78.86 380 CYS A C 1
ATOM 2130 O O . CYS A 1 316 ? 11.326 25.503 50.509 1.00 75.29 380 CYS A O 1
ATOM 2133 N N . GLN A 1 317 ? 10.659 24.987 48.400 1.00 79.90 381 GLN A N 1
ATOM 2134 C CA . GLN A 1 317 ? 10.621 26.362 47.897 1.00 77.98 381 GLN A CA 1
ATOM 2135 C C . GLN A 1 317 ? 9.383 26.708 47.169 1.00 73.95 381 GLN A C 1
ATOM 2136 O O . GLN A 1 317 ? 8.729 25.860 46.630 1.00 70.60 381 GLN A O 1
ATOM 2142 N N . MET A 1 318 ? 9.084 27.992 47.171 1.00 73.82 382 MET A N 1
ATOM 2143 C CA . MET A 1 318 ? 7.960 28.496 46.451 1.00 75.31 382 MET A CA 1
ATOM 2144 C C . MET A 1 318 ? 8.173 28.622 44.956 1.00 82.00 382 MET A C 1
ATOM 2145 O O . MET A 1 318 ? 9.279 28.899 44.464 1.00 83.41 382 MET A O 1
ATOM 2150 N N . SER A 1 319 ? 7.093 28.378 44.228 1.00 85.22 383 SER A N 1
ATOM 2151 C CA . SER A 1 319 ? 7.078 28.617 42.778 1.00 91.66 383 SER A CA 1
ATOM 2152 C C . SER A 1 319 ? 6.797 30.073 42.431 1.00 91.59 383 SER A C 1
ATOM 2153 O O . SER A 1 319 ? 6.515 30.860 43.304 1.00 89.36 383 SER A O 1
ATOM 2156 N N . ASP A 1 320 ? 6.863 30.413 41.157 1.00 97.38 384 ASP A N 1
ATOM 2157 C CA . ASP A 1 320 ? 6.729 31.806 40.699 1.00 102.38 384 ASP A CA 1
ATOM 2158 C C . ASP A 1 320 ? 5.258 32.085 40.522 1.00 100.21 384 ASP A C 1
ATOM 2159 O O . ASP A 1 320 ? 4.781 33.235 40.539 1.00 98.85 384 ASP A O 1
ATOM 2164 N N . ALA A 1 321 ? 4.551 30.977 40.357 1.00 100.09 385 ALA A N 1
ATOM 2165 C CA . ALA A 1 321 ? 3.139 30.994 40.081 1.00 99.69 385 ALA A CA 1
ATOM 2166 C C . ALA A 1 321 ? 2.301 31.030 41.391 1.00 93.24 385 ALA A C 1
ATOM 2167 O O . ALA A 1 321 ? 2.199 30.025 42.138 1.00 91.91 385 ALA A O 1
ATOM 2169 N N . VAL A 1 322 ? 1.725 32.216 41.622 1.00 91.19 386 VAL A N 1
ATOM 2170 C CA . VAL A 1 322 ? 0.798 32.557 42.739 1.00 85.28 386 VAL A CA 1
ATOM 2171 C C . VAL A 1 322 ? -0.468 33.102 42.097 1.00 83.55 386 VAL A C 1
ATOM 2172 O O . VAL A 1 322 ? -0.359 34.053 41.332 1.00 82.61 386 VAL A O 1
ATOM 2176 N N . THR A 1 323 ? -1.642 32.525 42.394 1.00 78.44 387 THR A N 1
ATOM 2177 C CA . THR A 1 323 ? -2.907 33.120 41.917 1.00 73.50 387 THR A CA 1
ATOM 2178 C C . THR A 1 323 ? -3.601 33.787 43.138 1.00 66.23 387 THR A C 1
ATOM 2179 O O . THR A 1 323 ? -3.747 33.161 44.190 1.00 59.89 387 THR A O 1
ATOM 2183 N N . VAL A 1 324 ? -4.006 35.051 42.961 1.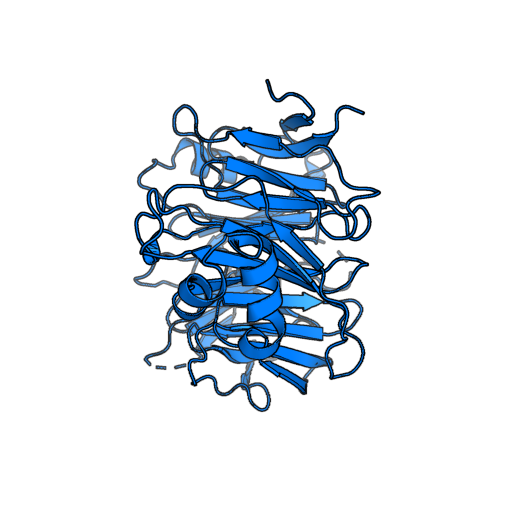00 62.39 388 VAL A N 1
ATOM 2184 C CA . VAL A 1 324 ? -4.821 35.770 43.920 1.00 58.85 388 VAL A CA 1
ATOM 2185 C C . VAL A 1 324 ? -6.240 35.970 43.367 1.00 58.89 388 VAL A C 1
ATOM 2186 O O . VAL A 1 324 ? -6.416 36.376 42.261 1.00 61.77 388 VAL A O 1
ATOM 2190 N N . GLU A 1 325 ? -7.231 35.546 44.126 1.00 55.11 389 GLU A N 1
ATOM 2191 C CA . GLU A 1 325 ? -8.602 35.630 43.735 1.00 55.39 389 GLU A CA 1
ATOM 2192 C C . GLU A 1 325 ? -9.354 36.459 44.863 1.00 52.22 389 GLU A C 1
ATOM 2193 O O . GLU A 1 325 ? -9.504 35.981 45.997 1.00 48.53 389 GLU A O 1
ATOM 2199 N N . VAL A 1 326 ? -9.767 37.678 44.551 1.00 47.32 390 VAL A N 1
ATOM 2200 C CA . VAL A 1 326 ? -10.420 38.542 45.485 1.00 45.76 390 VAL A CA 1
ATOM 2201 C C . VAL A 1 326 ? -11.877 38.113 45.629 1.00 46.60 390 VAL A C 1
ATOM 2202 O O . VAL A 1 326 ? -12.521 37.983 44.607 1.00 50.99 390 VAL A O 1
ATOM 2206 N N . THR A 1 327 ? -12.378 37.822 46.846 1.00 42.54 391 THR A N 1
ATOM 2207 C CA . THR A 1 327 ? -13.730 37.304 46.975 1.00 44.26 391 THR A CA 1
ATOM 2208 C C . THR A 1 327 ? -14.778 38.427 47.042 1.00 44.31 391 THR A C 1
ATOM 2209 O O . THR A 1 327 ? -14.428 39.577 47.153 1.00 45.69 391 THR A O 1
ATOM 2213 N N . GLN A 1 328 ? -16.054 38.088 47.031 1.00 49.20 392 GLN A N 1
ATOM 2214 C CA . GLN A 1 328 ? -17.130 39.063 47.208 1.00 56.36 392 GLN A CA 1
ATOM 2215 C C . GLN A 1 328 ? -17.269 39.580 48.608 1.00 51.54 392 GLN A C 1
ATOM 2216 O O . GLN A 1 328 ? -18.103 40.389 48.853 1.00 56.71 392 GLN A O 1
ATOM 2222 N N . TYR A 1 329 ? -16.613 38.966 49.543 1.00 50.62 393 TYR A N 1
ATOM 2223 C CA . TYR A 1 329 ? -16.783 39.350 50.897 1.00 50.79 393 TYR A CA 1
ATOM 2224 C C . TYR A 1 329 ? -15.871 40.532 51.171 1.00 47.55 393 TYR A C 1
ATOM 2225 O O . TYR A 1 329 ? -14.630 40.407 51.278 1.00 43.54 393 TYR A O 1
ATOM 2234 N N . ASN A 1 330 ? -16.516 41.668 51.334 1.00 46.43 394 ASN A N 1
ATOM 2235 C CA . ASN A 1 330 ? -15.817 42.917 51.232 1.00 48.35 394 ASN A CA 1
ATOM 2236 C C . ASN A 1 330 ? -16.397 43.932 5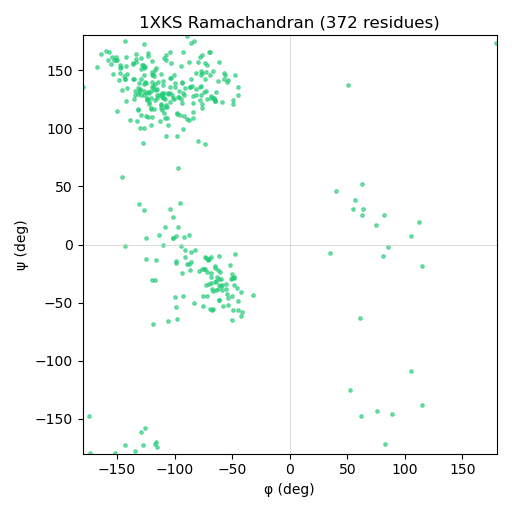2.207 1.00 47.86 394 ASN A C 1
ATOM 2237 O O . ASN A 1 330 ? -16.805 44.978 51.783 1.00 46.12 394 ASN A O 1
ATOM 2242 N N . PRO A 1 331 ? -16.399 43.616 53.526 1.00 47.50 395 PRO A N 1
ATOM 2243 C CA . PRO A 1 331 ? -17.098 44.491 54.475 1.00 48.19 395 PRO A CA 1
ATOM 2244 C C . PRO A 1 331 ? -16.325 45.802 54.801 1.00 48.34 395 PRO A C 1
ATOM 2245 O O . PRO A 1 331 ? -15.137 45.896 54.609 1.00 46.65 395 PRO A O 1
ATOM 2249 N N . PRO A 1 332 ? -16.996 46.811 55.358 1.00 52.85 396 PRO A N 1
ATOM 2250 C CA . PRO A 1 332 ? -16.201 48.008 55.726 1.00 52.81 396 PRO A CA 1
ATOM 2251 C C . PRO A 1 332 ? -15.204 47.684 56.864 1.00 52.68 396 PRO A C 1
ATOM 2252 O O . PRO A 1 332 ? -15.492 46.818 57.720 1.00 53.16 396 PRO A O 1
ATOM 2256 N N . PHE A 1 333 ? -14.065 48.367 56.879 1.00 50.68 397 PHE A N 1
ATOM 2257 C CA . PHE A 1 333 ? -13.125 48.165 57.980 1.00 54.75 397 PHE A CA 1
ATOM 2258 C C . PHE A 1 333 ? -13.697 48.812 59.215 1.00 59.58 397 PHE A C 1
ATOM 2259 O O . PHE A 1 333 ? -14.229 49.918 59.151 1.00 63.00 397 PHE A O 1
ATOM 2267 N N . GLN A 1 334 ? -13.679 48.082 60.316 1.00 63.22 398 GLN A N 1
ATOM 2268 C CA . GLN A 1 334 ? -14.187 48.575 61.579 1.00 66.02 398 GLN A CA 1
ATOM 2269 C C . GLN A 1 334 ? -13.035 48.576 62.530 1.00 66.93 398 GLN A C 1
ATOM 2270 O O . GLN A 1 334 ? -12.500 49.621 62.905 1.00 67.65 398 GLN A O 1
ATOM 2276 N N . SER A 1 335 ? -12.594 47.384 62.868 1.00 67.08 399 SER A N 1
ATOM 2277 C CA . SER A 1 335 ? -11.427 47.250 63.709 1.00 67.73 399 SER A CA 1
ATOM 2278 C C . SER A 1 335 ? -10.645 45.984 63.337 1.00 66.06 399 SER A C 1
ATOM 2279 O O . SER A 1 335 ? -11.226 45.006 62.880 1.00 63.81 399 SER A O 1
ATOM 2282 N N . GLU A 1 336 ? -9.347 45.996 63.572 1.00 66.31 400 GLU A N 1
ATOM 2283 C CA . GLU A 1 336 ? -8.561 44.796 63.319 1.00 69.65 400 GLU A CA 1
ATOM 2284 C C . GLU A 1 336 ? -8.913 43.524 64.132 1.00 69.70 400 GLU A C 1
ATOM 2285 O O . GLU A 1 336 ? -8.875 42.414 63.621 1.00 67.66 400 GLU A O 1
ATOM 2291 N N . ASP A 1 337 ? -9.315 43.707 65.383 1.00 71.07 401 ASP A N 1
ATOM 2292 C CA . ASP A 1 337 ? -9.882 42.622 66.208 1.00 71.17 401 ASP A CA 1
ATOM 2293 C C . ASP A 1 337 ? -11.149 42.034 65.616 1.00 67.07 401 ASP A C 1
ATOM 2294 O O . ASP A 1 337 ? -11.536 40.908 65.939 1.00 66.90 401 ASP A O 1
ATOM 2299 N N . LEU A 1 338 ? -11.827 42.815 64.788 1.00 63.24 402 LEU A N 1
ATOM 2300 C CA . LEU A 1 338 ? -13.093 42.368 64.253 1.00 61.23 402 LEU A CA 1
ATOM 2301 C C . LEU A 1 338 ? -12.907 41.614 62.914 1.00 59.66 402 LEU A C 1
ATOM 2302 O O . LEU A 1 338 ? -13.869 41.096 62.397 1.00 58.63 402 LEU A O 1
ATOM 2307 N N . ILE A 1 339 ? -11.692 41.560 62.392 1.00 57.03 403 ILE A N 1
ATOM 2308 C CA . ILE A 1 339 ? -11.463 40.863 61.155 1.00 59.07 403 ILE A CA 1
ATOM 2309 C C . ILE A 1 339 ? -11.536 39.384 61.441 1.00 58.97 403 ILE A C 1
ATOM 2310 O O . ILE A 1 339 ? -10.538 38.811 61.720 1.00 60.38 403 ILE A O 1
ATOM 2315 N N . LEU A 1 340 ? -12.714 38.775 61.422 1.00 70.02 404 LEU A N 1
ATOM 2316 C CA . LEU A 1 340 ? -12.838 37.360 61.674 1.00 71.22 404 LEU A CA 1
ATOM 2317 C C . LEU A 1 340 ? -13.394 36.708 60.365 1.00 68.06 404 LEU A C 1
ATOM 2318 O O . LEU A 1 340 ? -14.258 37.278 59.660 1.00 71.41 404 LEU A O 1
ATOM 2323 N N . CYS A 1 341 ? -12.866 35.571 59.998 1.00 62.34 405 CYS A N 1
ATOM 2324 C CA . CYS A 1 341 ? -13.329 34.879 58.823 1.00 56.39 405 CYS A CA 1
ATOM 2325 C C . CYS A 1 341 ? -12.495 33.606 58.733 1.00 53.41 405 CYS A C 1
ATOM 2326 O O . CYS A 1 341 ? -11.268 33.664 58.916 1.00 51.54 405 CYS A O 1
ATOM 2329 N N . GLN A 1 342 ? -13.157 32.469 58.455 1.00 50.43 406 GLN A N 1
ATOM 2330 C CA . GLN A 1 342 ? -12.508 31.161 58.362 1.00 47.56 406 GLN A CA 1
ATOM 2331 C C . GLN A 1 342 ? -12.767 30.556 57.015 1.00 44.11 406 GLN A C 1
ATOM 2332 O O . GLN A 1 342 ? -13.695 30.958 56.318 1.00 41.95 406 GLN A O 1
ATOM 2338 N N . LEU A 1 343 ? -11.952 29.561 56.679 1.00 41.74 407 LEU A N 1
ATOM 2339 C CA . LEU A 1 343 ? -11.977 28.926 55.394 1.00 39.89 407 LEU A CA 1
ATOM 2340 C C . LEU A 1 343 ? -12.320 27.445 55.530 1.00 39.90 407 LEU A C 1
ATOM 2341 O O . LEU A 1 343 ? -11.783 26.741 56.345 1.00 42.02 407 LEU A O 1
ATOM 2346 N N . THR A 1 344 ? -13.189 26.950 54.676 1.00 42.65 408 THR A N 1
ATOM 2347 C CA . THR A 1 344 ? -13.401 25.525 54.573 1.00 45.57 408 THR A CA 1
ATOM 2348 C C . THR A 1 344 ? -13.226 25.107 53.130 1.00 43.24 408 THR A C 1
ATOM 2349 O O . THR A 1 344 ? -13.581 25.831 52.238 1.00 42.71 408 THR A O 1
ATOM 2353 N N . VAL A 1 345 ? -12.562 23.985 52.883 1.00 47.90 409 VAL A N 1
ATOM 2354 C CA . VAL A 1 345 ? -12.489 23.442 51.513 1.00 51.27 409 VAL A CA 1
ATOM 2355 C C . VAL A 1 345 ? -12.928 21.976 51.433 1.00 55.19 409 VAL A C 1
ATOM 2356 O O . VAL A 1 345 ? -12.117 21.076 51.453 1.00 57.59 409 VAL A O 1
ATOM 2360 N N . PRO A 1 346 ? -14.221 21.715 51.267 1.00 57.30 410 PRO A N 1
ATOM 2361 C CA . PRO A 1 346 ? -14.680 20.306 51.281 1.00 59.26 410 PRO A CA 1
ATOM 2362 C C . PRO A 1 346 ? -14.236 19.410 50.127 1.00 64.28 410 PRO A C 1
ATOM 2363 O O . PRO A 1 346 ? -13.948 18.220 50.346 1.00 69.24 410 PRO A O 1
ATOM 2367 N N . ASN A 1 347 ? -14.181 19.926 48.914 1.00 65.59 411 ASN A N 1
ATOM 2368 C CA . ASN A 1 347 ? -13.877 19.098 47.744 1.00 69.22 411 ASN A CA 1
ATOM 2369 C C . ASN A 1 347 ? -12.542 19.542 47.232 1.00 71.03 411 ASN A C 1
ATOM 2370 O O . ASN A 1 347 ? -12.414 20.649 46.707 1.00 69.01 411 ASN A O 1
ATOM 2375 N N . PHE A 1 348 ? -11.550 18.696 47.481 1.00 74.83 412 PHE A N 1
ATOM 2376 C CA . PHE A 1 348 ? -10.189 18.861 47.079 1.00 78.49 412 PHE A CA 1
ATOM 2377 C C . PHE A 1 348 ? -10.098 19.237 45.605 1.00 81.52 412 PHE A C 1
ATOM 2378 O O . PHE A 1 348 ? -9.175 19.967 45.214 1.00 81.62 412 PHE A O 1
ATOM 2386 N N . SER A 1 349 ? -11.073 18.836 44.790 1.00 82.10 413 SER A N 1
ATOM 2387 C CA . SER A 1 349 ? -10.829 19.011 43.360 1.00 88.76 413 SER A CA 1
ATOM 2388 C C . SER A 1 349 ? -11.715 19.959 42.533 1.00 90.17 413 SER A C 1
ATOM 2389 O O . SER A 1 349 ? -11.367 20.231 41.385 1.00 94.69 413 SER A O 1
ATOM 2392 N N . ASN A 1 350 ? -12.861 20.419 43.024 1.00 85.82 414 ASN A N 1
ATOM 2393 C CA . ASN A 1 350 ? -13.547 21.472 42.272 1.00 86.19 414 ASN A CA 1
ATOM 2394 C C . ASN A 1 350 ? -12.897 22.701 42.857 1.00 82.80 414 ASN A C 1
ATOM 2395 O O . ASN A 1 350 ? -12.334 22.599 43.945 1.00 83.95 414 ASN A O 1
ATOM 2400 N N . GLN A 1 351 ? -12.858 23.844 42.202 1.00 80.73 415 GLN A N 1
ATOM 2401 C CA . GLN A 1 351 ? -11.953 24.827 42.836 1.00 77.24 415 GLN A CA 1
ATOM 2402 C C . GLN A 1 351 ? -12.801 25.770 43.723 1.00 70.60 415 GLN A C 1
ATOM 2403 O O . GLN A 1 351 ? -12.971 26.957 43.421 1.00 69.86 415 GLN A O 1
ATOM 2409 N N . THR A 1 352 ? -13.378 25.199 44.758 1.00 63.91 416 THR A N 1
ATOM 2410 C CA . THR A 1 352 ? -14.376 25.876 45.542 1.00 60.23 416 THR A CA 1
ATOM 2411 C C . THR A 1 352 ? -14.036 25.933 47.057 1.00 54.89 416 THR A C 1
ATOM 2412 O O . THR A 1 352 ? -13.694 24.929 47.673 1.00 53.34 416 THR A O 1
ATOM 2416 N N . ALA A 1 353 ? -14.143 27.130 47.617 1.00 50.83 417 ALA A N 1
ATOM 2417 C CA . ALA A 1 353 ? -13.885 27.390 49.006 1.00 47.17 417 ALA A CA 1
ATOM 2418 C C . ALA A 1 353 ? -15.109 28.092 49.601 1.00 45.31 417 ALA A C 1
ATOM 2419 O O . ALA A 1 353 ? -15.864 28.720 48.849 1.00 46.82 417 ALA A O 1
ATOM 2421 N N . TYR A 1 354 ? -15.348 27.914 50.908 1.00 42.97 418 TYR A N 1
ATOM 2422 C CA . TYR A 1 354 ? -16.443 28.555 51.677 1.00 40.23 418 TYR A CA 1
ATOM 2423 C C . TYR A 1 354 ? -15.783 29.392 52.713 1.00 39.62 418 TYR A C 1
ATOM 2424 O O . TYR A 1 354 ? -15.077 28.823 53.564 1.00 41.62 418 TYR A O 1
ATOM 2433 N N . LEU A 1 355 ? -15.950 30.719 52.675 1.00 38.61 419 LEU A N 1
ATOM 2434 C CA . LEU A 1 355 ? -15.509 31.546 53.738 1.00 37.50 419 LEU A CA 1
ATOM 2435 C C . LEU A 1 355 ? -16.725 31.704 54.624 1.00 37.90 419 LEU A C 1
ATOM 2436 O O . LEU A 1 355 ? -17.825 31.886 54.120 1.00 38.94 419 LEU A O 1
ATOM 2441 N N . TYR A 1 356 ? -16.527 31.657 55.916 1.00 36.79 420 TYR A N 1
ATOM 2442 C CA . TYR A 1 356 ? -17.648 31.808 56.796 1.00 40.64 420 TYR A CA 1
ATOM 2443 C C . TYR A 1 356 ? -17.288 32.617 58.018 1.00 43.14 420 TYR A C 1
ATOM 2444 O O . TYR A 1 356 ? -16.163 32.582 58.476 1.00 44.55 420 TYR A O 1
ATOM 2453 N N . ASN A 1 357 ? -18.225 33.387 58.531 1.00 48.83 421 ASN A N 1
ATOM 2454 C CA . ASN A 1 357 ? -18.025 34.059 59.820 1.00 53.61 421 ASN A CA 1
ATOM 2455 C C . ASN A 1 357 ? -19.242 33.603 60.607 1.00 58.61 421 ASN A C 1
ATOM 2456 O O . ASN A 1 357 ? -19.851 32.587 60.229 1.00 58.47 421 ASN A O 1
ATOM 2461 N N . GLU A 1 358 ? -19.653 34.319 61.646 1.00 62.13 422 GLU A N 1
ATOM 2462 C CA . GLU A 1 358 ? -20.729 33.821 62.493 1.00 65.29 422 GLU A CA 1
ATOM 2463 C C . GLU A 1 358 ? -22.069 34.115 61.905 1.00 64.89 422 GLU A C 1
ATOM 2464 O O . GLU A 1 358 ? -23.043 33.642 62.420 1.00 69.66 422 GLU A O 1
ATOM 2470 N N . SER A 1 359 ? -22.142 34.838 60.795 1.00 61.68 423 SER A N 1
ATOM 2471 C CA . SER A 1 359 ? -23.435 35.216 60.296 1.00 64.69 423 SER A CA 1
ATOM 2472 C C . SER A 1 359 ? -23.725 34.821 58.884 1.00 62.24 423 SER A C 1
ATOM 2473 O O . SER A 1 359 ? -24.890 34.869 58.470 1.00 63.45 423 SER A O 1
ATOM 2476 N N . ALA A 1 360 ? -22.688 34.398 58.143 1.00 55.41 424 ALA A N 1
ATOM 2477 C CA . ALA A 1 360 ? -22.883 34.050 56.753 1.00 52.52 424 ALA A CA 1
ATOM 2478 C C . ALA A 1 360 ? -21.779 33.163 56.229 1.00 46.45 424 ALA A C 1
ATOM 2479 O O . ALA A 1 360 ? -20.723 32.999 56.849 1.00 46.87 424 ALA A O 1
ATOM 2481 N N . VAL A 1 361 ? -22.007 32.587 55.077 1.00 46.70 425 VAL A N 1
ATOM 2482 C CA . VAL A 1 361 ? -21.062 31.713 54.419 1.00 40.80 425 VAL A CA 1
ATOM 2483 C C . VAL A 1 361 ? -20.989 32.213 53.009 1.00 43.85 425 VAL A C 1
ATOM 2484 O O . VAL A 1 361 ? -22.032 32.434 52.345 1.00 44.73 425 VAL A O 1
ATOM 2488 N N . TYR A 1 362 ? -19.773 32.396 52.512 1.00 41.78 426 TYR A N 1
ATOM 2489 C CA . TYR A 1 362 ? -19.617 32.900 51.140 1.00 43.60 426 TYR A CA 1
ATOM 2490 C C . TYR A 1 362 ? -19.043 31.750 50.273 1.00 41.12 426 TYR A C 1
ATOM 2491 O O . TYR A 1 362 ? -17.906 31.340 50.477 1.00 39.23 426 TYR A O 1
ATOM 2500 N N . VAL A 1 363 ? -19.787 31.279 49.291 1.00 41.45 427 VAL A N 1
ATOM 2501 C CA . VAL A 1 363 ? -19.242 30.317 48.322 1.00 43.15 427 VAL A CA 1
ATOM 2502 C C . VAL A 1 363 ? -18.341 31.013 47.338 1.00 42.83 427 VAL A C 1
ATOM 2503 O O . VAL A 1 363 ? -18.833 31.853 46.584 1.00 47.95 427 VAL A O 1
ATOM 2507 N N . CYS A 1 364 ? -17.069 30.657 47.306 1.00 44.02 428 CYS A N 1
ATOM 2508 C CA . CYS A 1 364 ? -16.040 31.416 46.557 1.00 49.21 428 CYS A CA 1
ATOM 2509 C C . CYS A 1 364 ? -15.357 30.406 45.665 1.00 55.56 428 CYS A C 1
ATOM 2510 O O . CYS A 1 364 ? -15.553 29.219 45.796 1.00 59.94 428 CYS A O 1
ATOM 2513 N N . SER A 1 365 ? -14.488 30.861 44.776 1.00 61.25 429 SER A N 1
ATOM 2514 C CA . SER A 1 365 ? -13.803 29.975 43.898 1.00 63.24 429 SER A CA 1
ATOM 2515 C C . SER A 1 365 ? -12.358 30.328 44.073 1.00 64.27 429 SER A C 1
ATOM 2516 O O . SER A 1 365 ? -12.049 31.432 44.418 1.00 64.71 429 SER A O 1
ATOM 2519 N N . THR A 1 366 ? -11.471 29.398 43.821 1.00 68.48 430 THR A N 1
ATOM 2520 C CA . THR A 1 366 ? -10.057 29.663 43.866 1.00 72.18 430 THR A CA 1
ATOM 2521 C C . THR A 1 366 ? -9.546 29.478 42.464 1.00 81.18 430 THR A C 1
ATOM 2522 O O . THR A 1 366 ? -10.314 29.188 41.531 1.00 84.02 430 THR A O 1
ATOM 2526 N N . GLY A 1 367 ? -8.220 29.565 42.331 1.00 87.81 431 GLY A N 1
ATOM 2527 C CA . GLY A 1 367 ? -7.526 29.000 41.101 1.00 96.02 431 GLY A CA 1
ATOM 2528 C C . GLY A 1 367 ? -8.027 29.716 39.875 1.00 100.76 431 GLY A C 1
ATOM 2529 O O . GLY A 1 367 ? -8.379 30.888 39.954 1.00 98.37 431 GLY A O 1
ATOM 2530 N N . THR A 1 368 ? -8.092 28.998 38.758 1.00 108.27 432 THR A N 1
ATOM 2531 C CA . THR A 1 368 ? -8.585 29.586 37.506 1.00 115.23 432 THR A CA 1
ATOM 2532 C C . THR A 1 368 ? -10.065 29.863 37.629 1.00 114.65 432 THR A C 1
ATOM 2533 O O . THR A 1 368 ? -10.590 30.765 36.965 1.00 116.99 432 THR A O 1
ATOM 2537 N N . GLY A 1 369 ? -10.734 29.071 38.471 1.00 111.98 433 GLY A N 1
ATOM 2538 C CA . GLY A 1 369 ? -12.183 29.147 38.599 1.00 112.00 433 GLY A CA 1
ATOM 2539 C C . GLY A 1 369 ? -12.944 28.314 37.574 1.00 118.44 433 GLY A C 1
ATOM 2540 O O . GLY A 1 369 ? -14.193 28.266 37.625 1.00 119.02 433 GLY A O 1
ATOM 2541 N N . LYS A 1 370 ? -12.202 27.658 36.661 1.00 123.01 434 LYS A N 1
ATOM 2542 C CA . LYS A 1 370 ? -12.791 26.821 35.591 1.00 129.17 434 LYS A CA 1
ATOM 2543 C C . LYS A 1 370 ? -13.905 25.920 36.117 1.00 126.84 434 LYS A C 1
ATOM 2544 O O . LYS A 1 370 ? -15.036 25.993 35.631 1.00 129.03 434 LYS A O 1
ATOM 2546 N N . PHE A 1 371 ? -13.588 25.102 37.129 1.00 122.10 435 PHE A N 1
ATOM 2547 C CA . PHE A 1 371 ? -14.555 24.146 37.716 1.00 119.45 435 PHE A CA 1
ATOM 2548 C C . PHE A 1 371 ? -15.354 24.685 38.914 1.00 111.50 435 PHE A C 1
ATOM 2549 O O . PHE A 1 371 ? -16.131 23.934 39.535 1.00 109.74 435 PHE A O 1
ATOM 2551 N N . SER A 1 372 ? -15.196 25.983 39.208 1.00 106.30 436 SER A N 1
ATOM 2552 C CA . SER A 1 372 ? -15.789 26.583 40.439 1.00 98.01 436 SER A CA 1
ATOM 2553 C C . SER A 1 372 ? -17.310 26.785 40.396 1.00 95.33 436 SER A C 1
ATOM 2554 O O . SER A 1 372 ? -17.905 27.159 39.382 1.00 98.52 436 SER A O 1
ATOM 2557 N N . LEU A 1 373 ? -17.924 26.551 41.534 1.00 89.54 437 LEU A N 1
ATOM 2558 C CA . LEU A 1 373 ? -19.373 26.709 41.674 1.00 90.11 437 LEU A CA 1
ATOM 2559 C C . LEU A 1 373 ? -19.777 28.216 41.606 1.00 88.89 437 LEU A C 1
ATOM 2560 O O . LEU A 1 373 ? -18.907 29.097 41.710 1.00 87.82 437 LEU A O 1
ATOM 2565 N N . PRO A 1 374 ? -21.082 28.533 41.424 1.00 89.08 438 PRO A N 1
ATOM 2566 C CA . PRO A 1 374 ? -21.427 29.969 41.412 1.00 87.33 438 PRO A CA 1
ATOM 2567 C C . PRO A 1 374 ? -21.115 30.673 42.735 1.00 80.72 438 PRO A C 1
ATOM 2568 O O . PRO A 1 374 ? -21.333 30.121 43.813 1.00 74.83 438 PRO A O 1
ATOM 2572 N N . GLN A 1 375 ? -20.615 31.900 42.631 1.00 80.67 439 GLN A N 1
ATOM 2573 C CA . GLN A 1 375 ? -20.260 32.679 43.819 1.00 78.76 439 GLN A CA 1
ATOM 2574 C C . GLN A 1 375 ? -21.487 33.227 44.481 1.00 77.44 439 GLN A C 1
ATOM 2575 O O . GLN A 1 375 ? -22.234 33.943 43.887 1.00 80.92 439 GLN A O 1
ATOM 2581 N N . GLU A 1 376 ? -21.694 32.877 45.739 1.00 75.42 440 GLU A N 1
ATOM 2582 C CA . GLU A 1 376 ? -22.880 33.361 46.445 1.00 75.63 440 GLU A CA 1
ATOM 2583 C C . GLU A 1 376 ? -22.630 33.606 47.940 1.00 69.81 440 GLU A C 1
ATOM 2584 O O . GLU A 1 376 ? -21.763 32.967 48.544 1.00 63.78 440 GLU A O 1
ATOM 2590 N N . LYS A 1 377 ? -23.410 34.538 48.500 1.00 68.13 441 LYS A N 1
ATOM 2591 C CA . LYS A 1 377 ? -23.444 34.735 49.910 1.00 65.27 441 LYS A CA 1
ATOM 2592 C C . LYS A 1 377 ? -24.688 34.059 50.496 1.00 65.87 441 LYS A C 1
ATOM 2593 O O . LYS A 1 377 ? -25.746 34.386 50.095 1.00 68.88 441 LYS A O 1
ATOM 2599 N N . ILE A 1 378 ? -24.542 33.166 51.485 1.00 63.85 442 ILE A N 1
ATOM 2600 C CA . ILE A 1 378 ? -25.651 32.462 52.168 1.00 64.77 442 ILE A CA 1
ATOM 2601 C C . ILE A 1 378 ? -25.764 32.940 53.608 1.00 67.13 442 ILE A C 1
ATOM 2602 O O . ILE A 1 378 ? -24.813 32.870 54.385 1.00 67.54 442 ILE A O 1
ATOM 2607 N N . VAL A 1 379 ? -26.910 33.497 53.960 1.00 73.73 443 VAL A N 1
ATOM 2608 C CA . VAL A 1 379 ? -27.140 34.195 55.227 1.00 76.08 443 VAL A CA 1
ATOM 2609 C C . VAL A 1 379 ? -27.676 33.257 56.289 1.00 77.13 443 VAL A C 1
ATOM 2610 O O . VAL A 1 379 ? -28.584 32.529 56.034 1.00 78.53 443 VAL A O 1
ATOM 2614 N N . PHE A 1 380 ? -27.036 33.255 57.453 1.00 61.30 444 PHE A N 1
ATOM 2615 C CA . PHE A 1 380 ? -27.418 32.426 58.598 1.00 64.33 444 PHE A CA 1
ATOM 2616 C C . PHE A 1 380 ? -27.458 33.401 59.767 1.00 70.50 444 PHE A C 1
ATOM 2617 O O . PHE A 1 380 ? -27.126 33.053 60.905 1.00 69.34 444 PHE A O 1
ATOM 2625 N N . ASN A 1 381 ? -27.871 34.627 59.465 1.00 74.73 445 ASN A N 1
ATOM 2626 C CA . ASN A 1 381 ? -27.916 35.709 60.441 1.00 82.19 445 ASN A CA 1
ATOM 2627 C C . ASN A 1 381 ? -29.288 35.971 61.050 1.00 85.70 445 ASN A C 1
ATOM 2628 O O . ASN A 1 381 ? -29.392 36.666 62.066 1.00 86.47 445 ASN A O 1
ATOM 2633 N N . ALA A 1 382 ? -30.329 35.410 60.442 1.00 87.37 446 ALA A N 1
ATOM 2634 C CA . ALA A 1 382 ? -31.703 35.680 60.863 1.00 87.98 446 ALA A CA 1
ATOM 2635 C C . ALA A 1 382 ? -32.396 34.992 62.041 1.00 89.26 446 ALA A C 1
ATOM 2636 O O . ALA A 1 382 ? -32.439 33.763 62.145 1.00 90.40 446 ALA A O 1
ATOM 2638 N N . GLN A 1 383 ? -32.963 35.838 62.898 1.00 90.24 447 GLN A N 1
ATOM 2639 C CA . GLN A 1 383 ? -33.732 35.434 64.065 1.00 88.46 447 GLN A CA 1
ATOM 2640 C C . GLN A 1 383 ? -32.962 34.656 65.112 1.00 86.77 447 GLN A C 1
ATOM 2641 O O . GLN A 1 383 ? -33.393 33.594 65.562 1.00 84.93 447 GLN A O 1
ATOM 2647 N N . GLY A 1 384 ? -31.839 35.227 65.518 1.00 86.47 448 GLY A N 1
ATOM 2648 C CA . GLY A 1 384 ? -30.999 34.602 66.519 1.00 84.75 448 GLY A CA 1
ATOM 2649 C C . GLY A 1 384 ? -30.106 33.532 65.928 1.00 82.86 448 GLY A C 1
ATOM 2650 O O . GLY A 1 384 ? -29.197 33.036 66.601 1.00 83.52 448 GLY A O 1
ATOM 2651 N N . ASP A 1 385 ? -30.361 33.179 64.670 1.00 80.00 449 ASP A N 1
ATOM 2652 C CA . ASP A 1 385 ? -29.572 32.150 63.998 1.00 77.38 449 ASP A CA 1
ATOM 2653 C C . ASP A 1 385 ? -28.104 32.554 63.909 1.00 76.34 449 ASP A C 1
ATOM 2654 O O . ASP A 1 385 ? -27.768 33.739 63.955 1.00 76.15 449 ASP A O 1
ATOM 2659 N N . SER A 1 386 ? -27.231 31.559 63.760 1.00 86.19 450 SER A N 1
ATOM 2660 C CA . SER A 1 386 ? -25.802 31.811 63.702 1.00 79.94 450 SER A CA 1
ATOM 2661 C C . SER A 1 386 ? -25.013 30.590 63.227 1.00 72.18 450 SER A C 1
ATOM 2662 O O . SER A 1 386 ? -25.456 29.455 63.399 1.00 67.06 450 SER A O 1
ATOM 2665 N N . VAL A 1 387 ? -23.856 30.835 62.621 1.00 66.51 451 VAL A N 1
ATOM 2666 C CA . VAL A 1 387 ? -22.987 29.759 62.154 1.00 59.45 451 VAL A CA 1
ATOM 2667 C C . VAL A 1 387 ? -22.080 29.423 63.328 1.00 58.98 451 VAL A C 1
ATOM 2668 O O . VAL A 1 387 ? -21.201 30.210 63.670 1.00 59.74 451 VAL A O 1
ATOM 2672 N N . LEU A 1 388 ? -22.288 28.273 63.957 1.00 57.83 452 LEU A N 1
ATOM 2673 C CA . LEU A 1 388 ? -21.465 27.888 65.101 1.00 59.20 452 LEU A CA 1
ATOM 2674 C C . LEU A 1 388 ? -20.216 27.118 64.695 1.00 58.40 452 LEU A C 1
ATOM 2675 O O . LEU A 1 388 ? -19.282 26.980 65.483 1.00 62.28 452 LEU A O 1
ATOM 2680 N N . GLY A 1 389 ? -20.205 26.608 63.471 1.00 54.37 453 GLY A N 1
ATOM 2681 C CA . GLY A 1 389 ? -19.060 25.850 63.003 1.00 51.62 453 GLY A CA 1
ATOM 2682 C C . GLY A 1 389 ? -19.288 25.355 61.591 1.00 48.81 453 GLY A C 1
ATOM 2683 O O . GLY A 1 389 ? -20.373 25.512 61.037 1.00 45.72 453 GLY A O 1
ATOM 2684 N N . ALA A 1 390 ? -18.263 24.764 60.997 1.00 44.23 454 ALA A N 1
ATOM 2685 C CA . ALA A 1 390 ? -18.391 24.263 59.647 1.00 42.83 454 ALA A CA 1
ATOM 2686 C C . ALA A 1 390 ? -17.344 23.202 59.403 1.00 42.95 454 ALA A C 1
ATOM 2687 O O . ALA A 1 390 ? -16.332 23.140 60.102 1.00 45.64 454 ALA A O 1
ATOM 2689 N N . GLY A 1 391 ? -17.595 22.364 58.407 1.00 43.42 455 GLY A N 1
ATOM 2690 C CA . GLY A 1 391 ? -16.666 21.341 58.060 1.00 43.52 455 GLY A CA 1
ATOM 2691 C C . GLY A 1 391 ? -17.188 20.657 56.815 1.00 46.76 455 GLY A C 1
ATOM 2692 O O . GLY A 1 391 ? -17.844 21.251 55.967 1.00 46.99 455 GLY A O 1
ATOM 2693 N N . ALA A 1 392 ? -16.912 19.371 56.712 1.00 48.67 456 ALA A N 1
ATOM 2694 C CA . ALA A 1 392 ? -17.213 18.633 55.505 1.00 49.69 456 ALA A CA 1
ATOM 2695 C C . ALA A 1 392 ? -17.533 17.257 55.927 1.00 52.47 456 ALA A C 1
ATOM 2696 O O . ALA A 1 392 ? -16.949 16.727 56.831 1.00 53.65 456 ALA A O 1
ATOM 2698 N N . CYS A 1 393 ? -18.501 16.666 55.279 1.00 57.42 457 CYS A N 1
ATOM 2699 C CA . CYS A 1 393 ? -18.742 15.237 55.495 1.00 62.75 457 CYS A CA 1
ATOM 2700 C C . CYS A 1 393 ? -18.870 14.595 54.106 1.00 65.27 457 CYS A C 1
ATOM 2701 O O . CYS A 1 393 ? -19.702 15.001 53.278 1.00 65.34 457 CYS A O 1
ATOM 2704 N N . GLY A 1 394 ? -17.953 13.695 53.799 1.00 69.38 458 GLY A N 1
ATOM 2705 C CA . GLY A 1 394 ? -17.912 13.060 52.483 1.00 72.22 458 GLY A CA 1
ATOM 2706 C C . GLY A 1 394 ? -17.801 14.038 51.328 1.00 70.83 458 GLY A C 1
ATOM 2707 O O . GLY 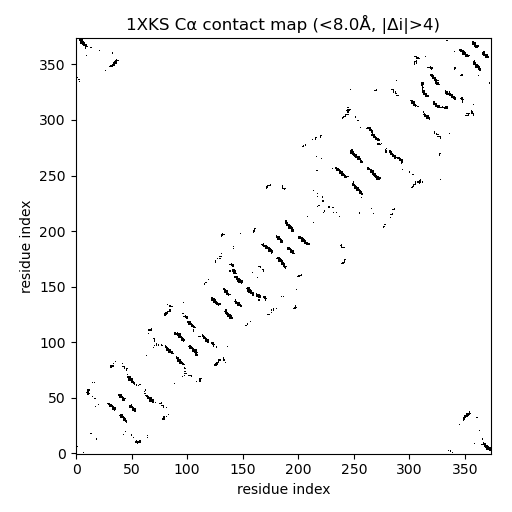A 1 394 ? -18.431 13.825 50.275 1.00 72.35 458 GLY A O 1
ATOM 2708 N N . GLY A 1 395 ? -17.007 15.098 51.533 1.00 65.97 459 GLY A N 1
ATOM 2709 C CA . GLY A 1 395 ? -16.799 16.123 50.534 1.00 64.35 459 GLY A CA 1
ATOM 2710 C C . GLY A 1 395 ? -17.971 17.063 50.383 1.00 61.43 459 GLY A C 1
ATOM 2711 O O . GLY A 1 395 ? -18.058 17.802 49.399 1.00 60.55 459 GLY A O 1
ATOM 2712 N N . VAL A 1 396 ? -18.859 17.057 51.387 1.00 59.97 460 VAL A N 1
ATOM 2713 C CA . VAL A 1 396 ? -20.048 17.933 51.345 1.00 57.28 460 VAL A CA 1
ATOM 2714 C C . VAL A 1 396 ? -19.836 19.102 52.280 1.00 53.33 460 VAL A C 1
ATOM 2715 O O . VAL A 1 396 ? -19.512 18.871 53.441 1.00 51.73 460 VAL A O 1
ATOM 2719 N N . PRO A 1 397 ? -20.058 20.359 51.821 1.00 50.32 461 PRO A N 1
ATOM 2720 C CA . PRO A 1 397 ? -19.885 21.464 52.797 1.00 44.67 461 PRO A CA 1
ATOM 2721 C C . PRO A 1 397 ? -20.925 21.346 53.879 1.00 42.99 461 PRO A C 1
ATOM 2722 O O . PRO A 1 397 ? -22.125 21.320 53.556 1.00 43.62 461 PRO A O 1
ATOM 2726 N N . ILE A 1 398 ? -20.508 21.268 55.142 1.00 39.70 462 ILE A N 1
ATOM 2727 C CA . ILE A 1 398 ? -21.462 21.152 56.252 1.00 40.21 462 ILE A CA 1
ATOM 2728 C C . ILE A 1 398 ? -21.370 22.403 57.134 1.00 41.07 462 ILE A C 1
ATOM 2729 O O . ILE A 1 398 ? -20.243 22.825 57.524 1.00 40.27 462 ILE A O 1
ATOM 2734 N N . ILE A 1 399 ? -22.522 22.995 57.508 1.00 41.05 463 ILE A N 1
ATOM 2735 C CA . ILE A 1 399 ? -22.540 24.117 58.437 1.00 39.77 463 ILE A CA 1
ATOM 2736 C C . ILE A 1 399 ? -23.361 23.711 59.670 1.00 43.14 463 ILE A C 1
ATOM 2737 O O . ILE A 1 399 ? -24.413 23.086 59.546 1.00 42.07 463 ILE A O 1
ATOM 2742 N N . PHE A 1 400 ? -22.915 24.097 60.858 1.00 44.23 464 PHE A N 1
ATOM 2743 C CA . PHE A 1 400 ? -23.710 23.828 62.013 1.00 48.50 464 PHE A CA 1
ATOM 2744 C C . PHE A 1 400 ? -24.321 25.161 62.474 1.00 50.57 464 PHE A C 1
ATOM 2745 O O . PHE A 1 400 ? -23.599 26.036 62.917 1.00 49.13 464 PHE A O 1
ATOM 2753 N N . SER A 1 401 ? -25.632 25.305 62.284 1.00 52.10 465 SER A N 1
ATOM 2754 C CA . SER A 1 401 ? -26.314 26.542 62.515 1.00 56.71 465 SER A CA 1
ATOM 2755 C C . SER A 1 401 ? -27.093 26.492 63.830 1.00 61.56 465 SER A C 1
ATOM 2756 O O . SER A 1 401 ? -27.626 25.463 64.179 1.00 62.98 465 SER A O 1
ATOM 2759 N N . ARG A 1 402 ? -27.133 27.605 64.552 1.00 67.98 466 ARG A N 1
ATOM 2760 C CA . ARG A 1 402 ? -27.788 27.710 65.835 1.00 74.44 466 ARG A CA 1
ATOM 2761 C C . ARG A 1 402 ? -29.265 27.283 65.714 1.00 76.73 466 ARG A C 1
ATOM 2762 O O . ARG A 1 402 ? -29.810 26.606 66.600 1.00 76.76 466 ARG A O 1
ATO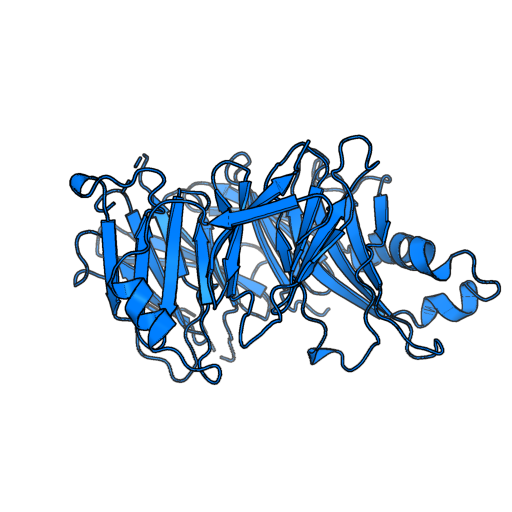M 2770 N N . ASN A 1 403 ? -29.903 27.646 64.610 1.00 76.91 467 ASN A N 1
ATOM 2771 C CA . ASN A 1 403 ? -31.328 27.374 64.495 1.00 80.59 467 ASN A CA 1
ATOM 2772 C C . ASN A 1 403 ? -31.606 26.059 63.805 1.00 79.53 467 ASN A C 1
ATOM 2773 O O . ASN A 1 403 ? -32.667 25.481 64.035 1.00 84.32 467 ASN A O 1
ATOM 2778 N N . SER A 1 404 ? -30.694 25.551 62.972 1.00 74.37 468 SER A N 1
ATOM 2779 C CA . SER A 1 404 ? -31.049 24.385 62.135 1.00 73.07 468 SER A CA 1
ATOM 2780 C C . SER A 1 404 ? -30.149 23.161 62.237 1.00 70.02 468 SER A C 1
ATOM 2781 O O . SER A 1 404 ? -30.328 22.213 61.435 1.00 69.16 468 SER A O 1
ATOM 2784 N N . GLY A 1 405 ? -29.173 23.190 63.153 1.00 64.32 469 GLY A N 1
ATOM 2785 C CA . GLY A 1 405 ? -28.328 22.064 63.358 1.00 59.20 469 GLY A CA 1
ATOM 2786 C C . GLY A 1 405 ? -27.326 21.961 62.247 1.00 56.56 469 GLY A C 1
ATOM 2787 O O . GLY A 1 405 ? -26.816 22.958 61.790 1.00 56.16 469 GLY A O 1
ATOM 2788 N N . LEU A 1 406 ? -27.013 20.723 61.855 1.00 54.61 470 LEU A N 1
ATOM 2789 C CA . LEU A 1 406 ? -26.178 20.443 60.692 1.00 50.52 470 LEU A CA 1
ATOM 2790 C C . LEU A 1 406 ? -26.981 20.608 59.415 1.00 50.13 470 LEU A C 1
ATOM 2791 O O . LEU A 1 406 ? -28.093 20.052 59.258 1.00 51.26 470 LEU A O 1
ATOM 2796 N N . VAL A 1 407 ? -26.340 21.269 58.467 1.00 47.63 471 VAL A N 1
ATOM 2797 C CA . VAL A 1 407 ? -26.945 21.649 57.223 1.00 48.03 471 VAL A CA 1
ATOM 2798 C C . VAL A 1 407 ? -25.858 21.495 56.162 1.00 45.84 471 VAL A C 1
ATOM 2799 O O . VAL A 1 407 ? -24.674 21.761 56.455 1.00 45.06 471 VAL A O 1
ATOM 2803 N N . SER A 1 408 ? -26.217 21.031 54.951 1.00 45.86 472 SER A N 1
ATOM 2804 C CA . SER A 1 408 ? -25.274 21.060 53.832 1.00 44.61 472 SER A CA 1
ATOM 2805 C C . SER A 1 408 ? -25.685 22.139 52.844 1.00 47.57 472 SER A C 1
ATOM 2806 O O . SER A 1 408 ? -26.852 22.572 52.751 1.00 46.55 472 SER A O 1
ATOM 2809 N N . ILE A 1 409 ? -24.701 22.532 52.061 1.00 48.23 473 ILE A N 1
ATOM 2810 C CA . ILE A 1 409 ? -24.878 23.481 51.041 1.00 49.70 473 ILE A CA 1
ATOM 2811 C C . ILE A 1 409 ? -24.502 22.746 49.801 1.00 53.64 473 ILE A C 1
ATOM 2812 O O . ILE A 1 409 ? -23.339 22.437 49.571 1.00 52.37 473 ILE A O 1
ATOM 2817 N N . THR A 1 410 ? -25.500 22.476 48.998 1.00 60.00 474 THR A N 1
ATOM 2818 C CA . THR A 1 410 ? -25.287 21.750 47.804 1.00 69.17 474 THR A CA 1
ATOM 2819 C C . THR A 1 410 ? -25.860 22.584 46.667 1.00 75.02 474 THR A C 1
ATOM 2820 O O . THR A 1 410 ? -26.918 23.220 46.801 1.00 73.76 474 THR A O 1
ATOM 2824 N N . SER A 1 411 ? -25.119 22.581 45.565 1.00 81.43 475 SER A N 1
ATOM 2825 C CA . SER A 1 411 ? -25.569 23.190 44.305 1.00 90.03 475 SER A CA 1
ATOM 2826 C C . SER A 1 411 ? -26.882 22.588 43.836 1.00 96.80 475 SER A C 1
ATOM 2827 O O . SER A 1 411 ? -27.100 21.385 43.997 1.00 97.52 475 SER A O 1
ATOM 2830 N N . ARG A 1 412 ? -27.744 23.441 43.275 1.00 103.75 476 ARG A N 1
ATOM 2831 C CA . ARG A 1 412 ? -28.972 22.994 42.575 1.00 114.14 476 ARG A CA 1
ATOM 2832 C C . ARG A 1 412 ? -28.777 22.298 41.185 1.00 122.42 476 ARG A C 1
ATOM 2833 O O . ARG A 1 412 ? -29.655 21.526 40.742 1.00 128.79 476 ARG A O 1
ATOM 2841 N N . GLU A 1 413 ? -27.654 22.569 40.502 1.00 125.25 477 GLU A N 1
ATOM 2842 C CA . GLU A 1 413 ? -27.309 21.868 39.223 1.00 134.33 477 GLU A CA 1
ATOM 2843 C C . GLU A 1 413 ? -26.370 20.653 39.416 1.00 133.91 477 GLU A C 1
ATOM 2844 O O . GLU A 1 413 ? -25.511 20.641 40.324 1.00 127.78 477 GLU A O 1
#

GO terms:
  GO:0000776 kinetochore (C, IDA)
  GO:0005643 nuclear pore (C, IDA)
  GO:0031080 nuclear pore outer ring (C, IDA)
  GO:0072006 nephron development (P, IMP)
  GO:0006999 nuclear pore organization (P, IMP)
  GO:0005515 protein binding (F, IPI)
  GO:0005635 nuclear envelope (C, TAS)
  GO:0005829 cytosol (C, TAS)
  GO:0031965 nuclear membrane (C, IDA)
  GO:0005635 nuclear envelope (C, IDA)
  GO:0017056 structural constituent of nuclear pore (F, IDA)
  GO:0006406 mRNA export from nucleus (P, IDA)
  GO:0016020 membrane (C, HDA)

Radius of gyration: 20.69 Å; Cα contacts (8 Å, |Δi|>4): 905; chains: 1; bounding box: 47×56×49 Å

Sequence (374 aa):
ESVNYDVKTFGSSLPVKVMEALTLAEVDDQLTINIDEGGWACLVCKEKLIIWKIALSPITKLSVCKELQLPPSDFHWSADLVALSYSSTQAVAVMVATREGSIRYWPSLAGEDTYTEAFVDKTYSFLTAVQGGSFILSSSGSQLIRLIPESSGKIHQHILPQGQGMSDLTLSSVLWDRERSSFYSLTSSNISKWELDDSSEKHAYSWDINRALKENITDAIWGSESNYEAIKEGVNIRYLDLKQNCDGLVILAAAWHSADNPCLIYYSLITIEDNGCQMSDAVTVEVTQYNPPFQSEDLILCQLTVPNFSNQTAYLYNESAVYVCSTGTGKFSLPQEKIVFNAQGDSVLGAGACGGVPIIFSRNSGLVSITSRE

B-factor: mean 67.08, std 23.0, range [30.11, 189.03]